Protein AF-A0A8S9WXH1-F1 (afdb_monomer)

Nearest PDB structures (foldseek):
  4cib-assembly1_A-2  TM=7.515E-01  e=8.049E-21  Homo sapiens
  1cpy-assembly1_A  TM=7.870E-01  e=6.273E-20  Saccharomyces cerevisiae
  4mws-assembly1_B  TM=7.490E-01  e=2.372E-20  Homo sapiens
  4ci9-assembly1_A-2  TM=7.401E-01  e=4.297E-20  Homo sapiens
  6wia-assembly1_A-2  TM=7.520E-01  e=9.665E-20  Homo sapiens

Mean predicted aligned error: 13.62 Å

Sequence (543 aa):
MGFRFVLILFLCARSYESQIEYAEDDSTNSTYESYYGDFPDNEENDFFVSNEITKEYVEPNVSPVRTQRFNEIIADLIHPNVQEHLSSEQSAGVEDFLRGRLSKVHNFPTYHEEIMKAKQLLLTPYINGERITEGRRAAIVPDLFDQGIISYSGFVTNYGQNYTNNMFFWYIPAVRGRLRDEEVPVILWLQGGLNVALSSIPGNQLEDGENKAFSAWSRKYHMIFMDPVGLGFSFTDKSHPITNGLVMAEEYCSALRQFFQLFSELSENEFFIAGQTNMGKYVPSIALSIHQHNVKSDRKINLKGVMIGNGRVDPQYMVYGSYLAEHGLIDTSELPKILQEDENYVRAVKDGNWGFVEKYDRVEKIMAHLTKKGISPYDYEASWNSGRLQMGEIRKLQGLLHGGSMEFKSYSYDVLKDLRGDIDWYKPVGNIVEELLNHKYRILYYNGALHPVYHHSMTQRFADDLDWEAKNEYRTAERRTWWVKPNFMGGLVKSGGSLSVALIHGVADRIFKDQPVAAANLLTKFIHNEPLQYLSAKPLPSA

Structure (mmCIF, N/CA/C/O backbone):
data_AF-A0A8S9WXH1-F1
#
_entry.id   AF-A0A8S9WXH1-F1
#
loop_
_atom_site.group_PDB
_atom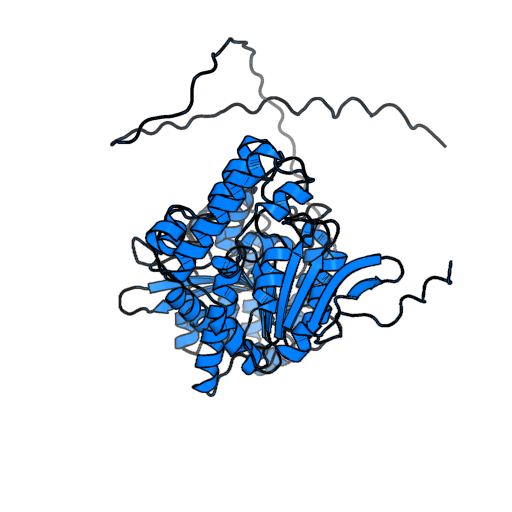_site.id
_atom_site.type_symbol
_atom_site.label_atom_id
_atom_site.label_alt_id
_atom_site.label_comp_id
_atom_site.label_asym_id
_atom_site.label_entity_id
_atom_site.label_seq_id
_atom_site.pdbx_PDB_ins_code
_atom_site.Cartn_x
_atom_site.Cartn_y
_atom_site.Cartn_z
_atom_site.occupancy
_atom_site.B_iso_or_equiv
_atom_site.auth_seq_id
_atom_site.auth_comp_id
_atom_site.auth_asym_id
_atom_site.auth_atom_id
_atom_site.pdbx_PDB_model_num
ATOM 1 N N . MET A 1 1 ? -42.681 -12.604 -31.618 1.00 33.12 1 MET A N 1
ATOM 2 C CA . MET A 1 1 ? -42.424 -12.149 -33.004 1.00 33.12 1 MET A CA 1
ATOM 3 C C . MET A 1 1 ? -43.327 -10.959 -33.253 1.00 33.12 1 MET A C 1
ATOM 5 O O . MET A 1 1 ? -44.511 -11.105 -33.033 1.00 33.12 1 MET A O 1
ATOM 9 N N . GLY A 1 2 ? -42.900 -9.763 -33.617 1.00 30.36 2 GLY A N 1
ATOM 10 C CA . GLY A 1 2 ? -41.587 -9.204 -33.889 1.00 30.36 2 GLY A CA 1
ATOM 11 C C . GLY A 1 2 ? -41.850 -7.793 -34.411 1.00 30.36 2 GLY A C 1
ATOM 12 O O . GLY A 1 2 ? -42.654 -7.658 -35.316 1.00 30.36 2 GLY A O 1
ATOM 13 N N . PHE A 1 3 ? -41.221 -6.780 -33.822 1.00 24.17 3 PHE A N 1
ATOM 14 C CA . PHE A 1 3 ? -41.007 -5.460 -34.424 1.00 24.17 3 PHE A CA 1
ATOM 15 C C . PHE A 1 3 ? -39.780 -4.856 -33.722 1.00 24.17 3 PHE A C 1
ATOM 17 O O . PHE A 1 3 ? -39.866 -4.089 -32.769 1.00 24.17 3 PHE A O 1
ATOM 24 N N . ARG A 1 4 ? -38.608 -5.358 -34.134 1.00 27.47 4 ARG A N 1
ATOM 25 C CA . ARG A 1 4 ? -37.293 -4.727 -33.955 1.00 27.47 4 ARG A CA 1
ATOM 26 C C . ARG A 1 4 ? -37.031 -3.870 -35.197 1.00 27.47 4 ARG A C 1
ATOM 28 O O . ARG A 1 4 ? -37.492 -4.250 -36.267 1.00 27.47 4 ARG A O 1
ATOM 35 N N . PHE A 1 5 ? -36.212 -2.829 -35.024 1.00 28.89 5 PHE A N 1
ATOM 36 C CA . PHE A 1 5 ? -35.775 -1.814 -35.999 1.00 28.89 5 PHE A CA 1
ATOM 37 C C . PHE A 1 5 ? -36.761 -0.660 -36.218 1.00 28.89 5 PHE A C 1
ATOM 39 O O . PHE A 1 5 ? -37.646 -0.788 -37.044 1.00 28.89 5 PHE A O 1
ATOM 46 N N . VAL A 1 6 ? -36.610 0.435 -35.450 1.00 27.03 6 VAL A N 1
ATOM 47 C CA . VAL A 1 6 ? -36.298 1.831 -35.882 1.00 27.03 6 VAL A CA 1
ATOM 48 C C . VAL A 1 6 ? -36.129 2.705 -34.615 1.00 27.03 6 VAL A C 1
ATOM 50 O O . VAL A 1 6 ? -36.882 3.635 -34.363 1.00 27.03 6 VAL A O 1
ATOM 53 N N . LEU A 1 7 ? -35.150 2.398 -33.756 1.00 25.62 7 LEU A N 1
ATOM 54 C CA . LEU A 1 7 ? -34.737 3.321 -32.679 1.00 25.62 7 LEU A CA 1
ATOM 55 C C . LEU A 1 7 ? -33.221 3.239 -32.430 1.00 25.62 7 LEU A C 1
ATOM 57 O O . LEU A 1 7 ? -32.739 3.215 -31.306 1.00 25.62 7 LEU A O 1
ATOM 61 N N . ILE A 1 8 ? -32.472 3.147 -33.528 1.00 27.77 8 ILE A N 1
ATOM 62 C CA . ILE A 1 8 ? -31.028 3.376 -33.595 1.00 27.77 8 ILE A CA 1
ATOM 63 C C . ILE A 1 8 ? -30.889 4.521 -34.590 1.00 27.77 8 ILE A C 1
ATOM 65 O O . ILE A 1 8 ? -30.812 4.252 -35.782 1.00 27.77 8 ILE A O 1
ATOM 69 N N . LEU A 1 9 ? -31.033 5.762 -34.104 1.00 24.64 9 LEU A N 1
ATOM 70 C CA . LEU A 1 9 ? -30.607 7.013 -34.768 1.00 24.64 9 LEU A CA 1
ATOM 71 C C . LEU A 1 9 ? -30.930 8.305 -33.978 1.00 24.64 9 LEU A C 1
ATOM 73 O O . LEU A 1 9 ? -30.586 9.380 -34.445 1.00 24.64 9 LEU A O 1
ATOM 77 N N . PHE A 1 10 ? -31.507 8.239 -32.767 1.00 24.78 10 PHE A N 1
ATOM 78 C CA . PHE A 1 10 ? -31.794 9.440 -31.950 1.00 24.78 10 PHE A CA 1
ATOM 79 C C . PHE A 1 10 ? -30.945 9.598 -30.670 1.00 24.78 10 PHE A C 1
ATOM 81 O O . PHE A 1 10 ? -31.209 10.485 -29.867 1.00 24.78 10 PHE A O 1
ATOM 88 N N . LEU A 1 11 ? -29.891 8.789 -30.488 1.00 24.83 11 LEU A N 1
ATOM 89 C CA . LEU A 1 11 ? -28.961 8.887 -29.344 1.00 24.83 11 LEU A CA 1
ATOM 90 C C . LEU A 1 11 ? -27.492 9.132 -29.747 1.00 24.83 11 LEU A C 1
ATOM 92 O O . LEU A 1 11 ? -26.587 8.857 -28.970 1.00 24.83 11 LEU A O 1
ATOM 96 N N . CYS A 1 12 ? -27.247 9.694 -30.936 1.00 25.56 12 CYS A N 1
ATOM 97 C CA . CYS A 1 12 ? -25.901 10.087 -31.390 1.00 25.56 12 CYS A CA 1
ATOM 98 C C . CYS A 1 12 ? -25.734 11.599 -31.644 1.00 25.56 12 CYS A C 1
ATOM 100 O O . CYS A 1 12 ? -24.825 11.989 -32.364 1.00 25.56 12 CYS A O 1
ATOM 102 N N . ALA A 1 13 ? -26.569 12.464 -31.058 1.00 23.81 13 ALA A N 1
ATOM 103 C CA . ALA A 1 13 ? -26.478 13.916 -31.280 1.00 23.81 13 ALA A CA 1
ATOM 104 C C . ALA A 1 13 ? -26.672 14.765 -30.006 1.00 23.81 13 ALA A C 1
ATOM 106 O O . ALA A 1 13 ? -27.313 15.809 -30.041 1.00 23.81 13 ALA A O 1
ATOM 107 N N . ARG A 1 14 ? -26.125 14.324 -28.864 1.00 25.39 14 ARG A N 1
ATOM 108 C CA . ARG A 1 14 ? -25.970 15.163 -27.652 1.00 25.39 14 ARG A CA 1
ATOM 109 C C . ARG A 1 14 ? -24.584 15.022 -27.018 1.00 25.39 14 ARG A C 1
ATOM 111 O O . ARG A 1 14 ? -24.432 14.891 -25.810 1.00 25.39 14 ARG A O 1
ATOM 118 N N . SER A 1 15 ? -23.568 15.039 -27.868 1.00 28.25 15 SER A N 1
ATOM 119 C CA . SER A 1 15 ? -22.171 15.209 -27.477 1.00 28.25 15 SER A CA 1
ATOM 120 C C . SER A 1 15 ? -21.592 16.416 -28.209 1.00 28.25 15 SER A C 1
ATOM 122 O O . SER A 1 15 ? -20.662 16.252 -28.976 1.00 28.25 15 SER A O 1
ATOM 124 N N . TYR A 1 16 ? -22.195 17.591 -28.057 1.00 24.62 16 TYR A N 1
ATOM 125 C CA . TYR A 1 16 ? -21.614 18.889 -28.409 1.00 24.62 16 TYR A CA 1
ATOM 126 C C . TYR A 1 16 ? -22.397 19.958 -27.629 1.00 24.62 16 TYR A C 1
ATOM 128 O O . TYR A 1 16 ? -23.589 19.773 -27.405 1.00 24.62 16 TYR A O 1
ATOM 136 N N . GLU A 1 17 ? -21.700 21.019 -27.219 1.00 22.88 17 GLU A N 1
ATOM 137 C CA . GLU A 1 17 ? -22.125 22.136 -26.348 1.00 22.88 17 GLU A CA 1
ATOM 138 C C . GLU A 1 17 ? -21.954 21.926 -24.832 1.00 22.88 17 GLU A C 1
ATOM 140 O O . GLU A 1 17 ? -22.884 21.654 -24.079 1.00 22.88 17 GLU A O 1
ATOM 145 N N . SER A 1 18 ? -20.721 22.148 -24.371 1.00 25.30 18 SER A N 1
ATOM 146 C CA . SER A 1 18 ? -20.447 22.714 -23.047 1.00 25.30 18 SER A CA 1
ATOM 147 C C . SER A 1 18 ? -19.699 24.041 -23.243 1.00 25.30 18 SER A C 1
ATOM 149 O O . SER A 1 18 ? -18.503 24.020 -23.533 1.00 25.30 18 SER A O 1
ATOM 151 N N . GLN A 1 19 ? -20.390 25.178 -23.124 1.00 24.28 19 GLN A N 1
ATOM 152 C CA . GLN A 1 19 ? -19.778 26.493 -22.866 1.00 24.28 19 GLN A CA 1
ATOM 153 C C . GLN A 1 19 ? -19.817 26.708 -21.341 1.00 24.28 19 GLN A C 1
ATOM 155 O O . GLN A 1 19 ? -20.835 26.428 -20.718 1.00 24.28 19 GLN A O 1
ATOM 160 N N . ILE A 1 20 ? -18.676 26.826 -20.655 1.00 23.78 20 ILE A N 1
ATOM 161 C CA . ILE A 1 20 ? -17.903 28.054 -20.382 1.00 23.78 20 ILE A CA 1
ATOM 162 C C . ILE A 1 20 ? -18.769 29.125 -19.699 1.00 23.78 20 ILE A C 1
ATOM 164 O O . ILE A 1 20 ? -19.378 29.953 -20.361 1.00 23.78 20 ILE A O 1
ATOM 168 N N . GLU A 1 21 ? -18.743 29.136 -18.365 1.00 24.22 21 GLU A N 1
ATOM 169 C CA . GLU A 1 21 ? -18.958 30.345 -17.565 1.00 24.22 21 GLU A CA 1
ATOM 170 C C . GLU A 1 21 ? -17.659 30.639 -16.806 1.00 24.22 21 GLU A C 1
ATOM 172 O O . GLU A 1 21 ? -17.175 29.826 -16.014 1.00 24.22 21 GLU A O 1
ATOM 177 N N . TYR A 1 22 ? -17.071 31.793 -17.123 1.00 22.17 22 TYR A N 1
ATOM 178 C CA . TYR A 1 22 ? -15.966 32.415 -16.404 1.00 22.17 22 TYR A CA 1
ATOM 179 C C . TYR A 1 22 ? -16.499 33.034 -15.107 1.00 22.17 22 TYR A C 1
ATOM 181 O O . TYR A 1 22 ? -17.486 33.764 -15.130 1.00 22.17 22 TYR A O 1
ATOM 189 N N . ALA A 1 23 ? -15.805 32.801 -13.994 1.00 24.53 23 ALA A N 1
ATOM 190 C CA . ALA A 1 23 ? -15.841 33.698 -12.848 1.00 24.53 23 ALA A CA 1
ATOM 191 C C . ALA A 1 23 ? -14.467 34.370 -12.758 1.00 24.53 23 ALA A C 1
ATOM 193 O O . ALA A 1 23 ? -13.475 33.734 -12.397 1.00 24.53 23 ALA A O 1
ATOM 194 N N . GLU A 1 24 ? -14.427 35.635 -13.170 1.00 23.88 24 GLU A N 1
ATOM 195 C CA . GLU A 1 24 ? -13.372 36.584 -12.835 1.00 23.88 24 GLU A CA 1
ATOM 196 C C . GLU A 1 24 ? -13.360 36.793 -11.314 1.00 23.88 24 GLU A C 1
ATOM 198 O O . GLU A 1 24 ? -14.401 37.083 -10.726 1.00 23.88 24 GLU A O 1
ATOM 203 N N . ASP A 1 25 ? -12.189 36.689 -10.684 1.00 24.33 25 ASP A N 1
ATOM 204 C CA . ASP A 1 25 ? -11.824 37.676 -9.670 1.00 24.33 25 ASP A CA 1
ATOM 205 C C . ASP A 1 25 ? -10.307 37.896 -9.667 1.00 24.33 25 ASP A C 1
ATOM 207 O O . ASP A 1 25 ? -9.495 36.966 -9.605 1.00 24.33 25 ASP A O 1
ATOM 211 N N . ASP A 1 26 ? -9.972 39.170 -9.798 1.00 24.64 26 ASP A N 1
ATOM 212 C CA . ASP A 1 26 ? -8.652 39.764 -9.870 1.00 24.64 26 ASP A CA 1
ATOM 213 C C . ASP A 1 26 ? -8.005 39.800 -8.477 1.00 24.64 26 ASP A C 1
ATOM 215 O O . ASP A 1 26 ? -8.633 40.169 -7.487 1.00 24.64 26 ASP A O 1
ATOM 219 N N . SER A 1 27 ? -6.696 39.539 -8.406 1.00 24.53 27 SER A N 1
ATOM 220 C CA . SER A 1 27 ? -5.700 40.541 -7.977 1.00 24.53 27 SER A CA 1
ATOM 221 C C . SER A 1 27 ? -4.429 39.944 -7.337 1.00 24.53 27 SER A C 1
ATOM 223 O O . SER A 1 27 ? -4.379 39.511 -6.191 1.00 24.53 27 SER A O 1
ATOM 225 N N . THR A 1 28 ? -3.338 40.124 -8.091 1.00 26.11 28 THR A N 1
ATOM 226 C CA . THR A 1 28 ? -1.970 40.507 -7.676 1.00 26.11 28 THR A CA 1
ATOM 227 C C . THR A 1 28 ? -0.855 39.464 -7.462 1.00 26.11 28 THR A C 1
ATOM 229 O O . THR A 1 28 ? -0.819 38.706 -6.501 1.00 26.11 28 THR A O 1
ATOM 232 N N . ASN A 1 29 ? 0.161 39.658 -8.324 1.00 24.41 29 ASN A N 1
ATOM 233 C CA . ASN A 1 29 ? 1.604 39.368 -8.247 1.00 24.41 29 ASN A CA 1
ATOM 234 C C . ASN A 1 29 ? 2.082 37.936 -8.547 1.00 24.41 29 ASN A C 1
ATOM 236 O O . ASN A 1 29 ? 2.065 37.059 -7.695 1.00 24.41 29 ASN A O 1
ATOM 240 N N . SER A 1 30 ? 2.417 37.646 -9.815 1.00 23.27 30 SER A N 1
ATOM 241 C CA . SER A 1 30 ? 3.730 37.878 -10.476 1.00 23.27 30 SER A CA 1
ATOM 242 C C . SER A 1 30 ? 4.820 36.965 -9.883 1.00 23.27 30 SER A C 1
ATOM 244 O O . SER A 1 30 ? 5.165 37.043 -8.715 1.00 23.27 30 SER A O 1
ATOM 246 N N . THR A 1 31 ? 5.379 35.987 -10.591 1.00 23.41 31 THR A N 1
ATOM 247 C CA . THR A 1 31 ? 6.046 36.024 -11.899 1.00 23.41 31 THR A CA 1
ATOM 248 C C . THR A 1 31 ? 6.279 34.574 -12.354 1.00 23.41 31 THR A C 1
ATOM 250 O O . THR A 1 31 ? 6.617 33.752 -11.513 1.00 23.41 31 THR A O 1
ATOM 253 N N . TYR A 1 32 ? 6.057 34.263 -13.637 1.00 24.72 32 TYR A N 1
ATOM 254 C CA . TYR A 1 32 ? 6.811 33.336 -14.513 1.00 24.72 32 TYR A CA 1
ATOM 255 C C . TYR A 1 32 ? 5.954 33.009 -15.755 1.00 24.72 32 TYR A C 1
ATOM 257 O O . TYR A 1 32 ? 5.165 32.067 -15.780 1.00 24.72 32 TYR A O 1
ATOM 265 N N . GLU A 1 33 ? 6.125 33.841 -16.786 1.00 24.27 33 GLU A N 1
ATOM 266 C CA . GLU A 1 33 ? 5.955 33.511 -18.211 1.00 24.27 33 GLU A CA 1
ATOM 267 C C . GLU A 1 33 ? 6.717 32.212 -18.546 1.00 24.27 33 GLU A C 1
ATOM 269 O O . GLU A 1 33 ? 7.717 31.904 -17.902 1.00 24.27 33 GLU A O 1
ATOM 274 N N . SER A 1 34 ? 6.438 31.405 -19.562 1.00 23.62 34 SER A N 1
ATOM 275 C CA . SER A 1 34 ? 5.538 31.373 -20.723 1.00 23.62 34 SER A CA 1
ATOM 276 C C . SER A 1 34 ? 5.719 29.959 -21.312 1.00 23.62 34 SER A C 1
ATOM 278 O O . SER A 1 34 ? 6.780 29.384 -21.103 1.00 23.62 34 SER A O 1
ATOM 280 N N . TYR A 1 35 ? 4.731 29.379 -22.004 1.00 25.41 35 TYR A N 1
ATOM 281 C CA . TYR A 1 35 ? 4.898 28.434 -23.137 1.00 25.41 35 TYR A CA 1
ATOM 282 C C . TYR A 1 35 ? 3.546 27.781 -23.463 1.00 25.41 35 TYR A C 1
ATOM 284 O O . TYR A 1 35 ? 3.352 26.609 -23.180 1.00 25.41 35 TYR A O 1
ATOM 292 N N . TYR A 1 36 ? 2.620 28.519 -24.078 1.00 27.05 36 TYR A N 1
ATOM 293 C CA . TYR A 1 36 ? 1.620 27.950 -24.989 1.00 27.05 36 TYR A CA 1
ATOM 294 C C . TYR A 1 36 ? 1.271 29.022 -26.023 1.00 27.05 36 TYR A C 1
ATOM 296 O O . TYR A 1 36 ? 0.937 30.144 -25.659 1.00 27.05 36 TYR A O 1
ATOM 304 N N . GLY A 1 37 ? 1.477 28.682 -27.295 1.00 24.08 37 GLY A N 1
ATOM 305 C CA . GLY A 1 37 ? 1.174 29.525 -28.446 1.00 24.08 37 GLY A CA 1
ATOM 306 C C . GLY A 1 37 ? -0.273 29.356 -28.902 1.00 24.08 37 GLY A C 1
ATOM 307 O O . GLY A 1 37 ? -0.870 28.295 -28.714 1.00 24.08 37 GLY A O 1
ATOM 308 N N . ASP A 1 38 ? -0.770 30.437 -29.489 1.00 23.62 38 ASP A N 1
ATOM 309 C CA . ASP A 1 38 ? -2.140 30.735 -29.897 1.00 23.62 38 ASP A CA 1
ATOM 310 C C . ASP A 1 38 ? -2.781 29.750 -30.889 1.00 23.62 38 ASP A C 1
ATOM 312 O O . ASP A 1 38 ? -2.126 29.229 -31.795 1.00 23.62 38 ASP A O 1
ATOM 316 N N . PHE A 1 39 ? -4.109 29.627 -30.796 1.00 24.56 39 PHE A N 1
ATOM 317 C CA . PHE A 1 39 ? -4.990 29.344 -31.933 1.00 24.56 39 PHE A CA 1
ATOM 318 C C . PHE A 1 39 ? -6.179 30.333 -31.922 1.00 24.56 39 PHE A C 1
ATOM 320 O O . PHE A 1 39 ? -6.630 30.694 -30.837 1.00 24.56 39 PHE A O 1
ATOM 327 N N . PRO A 1 40 ? -6.662 30.791 -33.096 1.00 25.69 40 PRO A N 1
ATOM 328 C CA . PRO A 1 40 ? -7.582 31.926 -33.223 1.00 25.69 40 PRO A CA 1
ATOM 329 C C . PRO A 1 40 ? -9.071 31.560 -33.084 1.00 25.69 40 PRO A C 1
ATOM 331 O O . PRO A 1 40 ? -9.503 30.492 -33.522 1.00 25.69 40 PRO A O 1
ATOM 334 N N . ASP A 1 41 ? -9.832 32.509 -32.532 1.00 25.47 41 ASP A N 1
ATOM 335 C CA . ASP A 1 41 ? -11.298 32.566 -32.463 1.00 25.47 41 ASP A CA 1
ATOM 336 C C . ASP A 1 41 ? -11.963 32.666 -33.844 1.00 25.47 41 ASP A C 1
ATOM 338 O O . ASP A 1 41 ? -11.374 33.219 -34.772 1.00 25.47 41 ASP A O 1
ATOM 342 N N . ASN A 1 42 ? -13.218 32.202 -33.949 1.00 25.42 42 ASN A N 1
ATOM 343 C CA . ASN A 1 42 ? -14.223 32.763 -34.864 1.00 25.42 42 ASN A CA 1
ATOM 344 C C . ASN A 1 42 ? -15.674 32.416 -34.446 1.00 25.42 42 ASN A C 1
ATOM 346 O O . ASN A 1 42 ? -16.053 31.249 -34.394 1.00 25.42 42 ASN A O 1
ATOM 350 N N . GLU A 1 43 ? -16.434 33.495 -34.218 1.00 25.12 43 GLU A N 1
ATOM 351 C CA . GLU A 1 43 ? -17.803 33.829 -34.674 1.00 25.12 43 GLU A CA 1
ATOM 352 C C . GLU A 1 43 ? -19.056 33.028 -34.226 1.00 25.12 43 GLU A C 1
ATOM 354 O O . GLU A 1 43 ? -19.329 31.916 -34.666 1.00 25.12 43 GLU A O 1
ATOM 359 N N . GLU A 1 44 ? -19.843 33.720 -33.382 1.00 24.69 44 GLU A N 1
ATOM 360 C CA . GLU A 1 44 ? -21.295 34.020 -33.428 1.00 24.69 44 GLU A CA 1
ATOM 361 C C . GLU A 1 44 ? -22.322 32.985 -33.941 1.00 24.69 44 GLU A C 1
ATOM 363 O O . GLU A 1 44 ? -22.284 32.545 -35.087 1.00 24.69 44 GLU A O 1
ATOM 368 N N . ASN A 1 45 ? -23.375 32.756 -33.134 1.00 23.66 45 ASN A N 1
ATOM 369 C CA . ASN A 1 45 ? -24.777 32.909 -33.565 1.00 23.66 45 ASN A CA 1
ATOM 370 C C . ASN A 1 45 ? -25.767 32.934 -32.374 1.00 23.66 45 ASN A C 1
ATOM 372 O O . ASN A 1 45 ? -25.768 32.044 -31.525 1.00 23.66 45 ASN A O 1
ATOM 376 N N . ASP A 1 46 ? -26.628 33.955 -32.372 1.00 22.94 46 ASP A N 1
ATOM 377 C CA . ASP A 1 46 ? -27.819 34.166 -31.532 1.00 22.94 46 ASP A CA 1
ATOM 378 C C . ASP A 1 46 ? -28.881 33.056 -31.672 1.00 22.94 46 ASP A C 1
ATOM 380 O O . ASP A 1 46 ? -29.036 32.528 -32.767 1.00 22.94 46 ASP A O 1
ATOM 384 N N . PHE A 1 47 ? -29.704 32.795 -30.634 1.00 21.39 47 PHE A N 1
ATOM 385 C CA . PHE A 1 47 ? -31.183 32.702 -30.745 1.00 21.39 47 PHE A CA 1
ATOM 386 C C . PHE A 1 47 ? -31.920 32.621 -29.379 1.00 21.39 47 PHE A C 1
ATOM 388 O O . PHE A 1 47 ? -31.437 32.084 -28.387 1.00 21.39 47 PHE A O 1
ATOM 395 N N . PHE A 1 48 ? -33.135 33.184 -29.377 1.00 21.45 48 PHE A N 1
ATOM 396 C CA . PHE A 1 48 ? -34.046 33.543 -28.276 1.00 21.45 48 PHE A CA 1
ATOM 397 C C . PHE A 1 48 ? -34.739 32.403 -27.475 1.00 21.45 48 PHE A C 1
ATOM 399 O O . PHE A 1 48 ? -35.280 31.460 -28.040 1.00 21.45 48 PHE A O 1
ATOM 406 N N . VAL A 1 49 ? -34.832 32.628 -26.152 1.00 22.44 49 VAL A N 1
ATOM 407 C CA . VAL A 1 49 ? -35.946 32.482 -25.165 1.00 22.44 49 VAL A CA 1
ATOM 408 C C . VAL A 1 49 ? -37.200 31.636 -25.505 1.00 22.44 49 VAL A C 1
ATOM 410 O O . VAL A 1 49 ? -37.948 31.972 -26.417 1.00 22.44 49 VAL A O 1
ATOM 413 N N . SER A 1 50 ? -37.583 30.710 -24.604 1.00 21.20 50 SER A N 1
ATOM 414 C CA . SER A 1 50 ? -38.916 30.720 -23.944 1.00 21.20 50 SER A CA 1
ATOM 415 C C . SER A 1 50 ? -38.984 29.834 -22.688 1.00 21.20 50 SER A C 1
ATOM 417 O O . SER A 1 50 ? -38.515 28.699 -22.670 1.00 21.20 50 SER A O 1
ATOM 419 N N . ASN A 1 51 ? -39.563 30.407 -21.628 1.00 23.95 51 ASN A N 1
ATOM 420 C CA . ASN A 1 51 ? -39.928 29.767 -20.366 1.00 23.95 51 ASN A CA 1
ATOM 421 C C . ASN A 1 51 ? -41.293 29.069 -20.471 1.00 23.95 51 ASN A C 1
ATOM 423 O O . ASN A 1 51 ? -42.165 29.546 -21.191 1.00 23.95 51 ASN A O 1
ATOM 427 N N . GLU A 1 52 ? -41.451 28.053 -19.615 1.00 24.08 52 GLU A N 1
ATOM 428 C CA . GLU A 1 52 ? -42.669 27.457 -19.032 1.00 24.08 52 GLU A CA 1
ATOM 429 C C . GLU A 1 52 ? -42.858 25.972 -19.365 1.00 24.08 52 GLU A C 1
ATOM 431 O O . GLU A 1 52 ? -43.038 25.594 -20.515 1.00 24.08 52 GLU A O 1
ATOM 436 N N . ILE A 1 53 ? -42.837 25.137 -18.316 1.00 23.50 53 ILE A N 1
ATOM 437 C CA . ILE A 1 53 ? -43.884 24.163 -17.951 1.00 23.50 53 ILE A CA 1
ATOM 438 C C . ILE A 1 53 ? -43.518 23.592 -16.567 1.00 23.50 53 ILE A C 1
ATOM 440 O O . ILE A 1 53 ? -42.527 22.890 -16.381 1.00 23.50 53 ILE A O 1
ATOM 444 N N . THR A 1 54 ? -44.349 23.914 -15.580 1.00 28.14 54 THR A N 1
ATOM 445 C CA . THR A 1 54 ? -44.465 23.250 -14.278 1.00 28.14 54 THR A CA 1
ATOM 446 C C . THR A 1 54 ? -45.209 21.918 -14.436 1.00 28.14 54 THR A C 1
ATOM 448 O O . THR A 1 54 ? -46.203 21.881 -15.160 1.00 28.14 54 THR A O 1
ATOM 451 N N . LYS A 1 55 ? -44.793 20.846 -13.728 1.00 24.52 55 LYS A N 1
ATOM 452 C CA . LYS A 1 55 ? -45.704 19.788 -13.227 1.00 24.52 55 LYS A CA 1
ATOM 453 C C . LYS A 1 55 ? -45.067 18.772 -12.258 1.00 24.52 55 LYS A C 1
ATOM 455 O O . LYS A 1 55 ? -44.146 18.050 -12.613 1.00 24.52 55 LYS A O 1
ATOM 460 N N . GLU A 1 56 ? -45.660 18.753 -11.060 1.00 23.20 56 GLU A N 1
ATOM 461 C CA . GLU A 1 56 ? -46.023 17.613 -10.192 1.00 23.20 56 GLU A CA 1
ATOM 462 C C . GLU A 1 56 ? -44.949 16.594 -9.751 1.00 23.20 56 GLU A C 1
ATOM 464 O O . GLU A 1 56 ? -44.601 15.650 -10.456 1.00 23.20 56 GLU A O 1
ATOM 469 N N . TYR A 1 57 ? -44.533 16.735 -8.485 1.00 23.42 57 TYR A N 1
ATOM 470 C CA . TYR A 1 57 ? -43.869 15.709 -7.675 1.00 23.42 57 TYR A CA 1
ATOM 471 C C . TYR A 1 57 ? -44.894 14.656 -7.208 1.00 23.42 57 TYR A C 1
ATOM 473 O O . TYR A 1 57 ? -45.904 15.005 -6.599 1.00 23.42 57 TYR A O 1
ATOM 481 N N . VAL A 1 58 ? -44.612 13.372 -7.444 1.00 24.48 58 VAL A N 1
ATOM 482 C CA . VAL A 1 58 ? -45.330 12.226 -6.859 1.00 24.48 58 VAL A CA 1
ATOM 483 C C . VAL A 1 58 ? -44.405 11.567 -5.834 1.00 24.48 58 VAL A C 1
ATOM 485 O O . VAL A 1 58 ? -43.291 11.172 -6.179 1.00 24.48 58 VAL A O 1
ATOM 488 N N . GLU A 1 59 ? -44.843 11.457 -4.577 1.00 24.80 59 GLU A N 1
ATOM 489 C CA . GLU A 1 59 ? -44.097 10.763 -3.516 1.00 24.80 59 GLU A CA 1
ATOM 490 C C . GLU A 1 59 ? -43.951 9.257 -3.825 1.00 24.80 59 GLU A C 1
ATOM 492 O O . GLU A 1 59 ? -44.938 8.598 -4.173 1.00 24.80 59 GLU A O 1
ATOM 497 N N . PRO A 1 60 ? -42.751 8.660 -3.687 1.00 32.56 60 PRO A N 1
ATOM 498 C CA . PRO A 1 60 ? -42.579 7.229 -3.885 1.00 32.56 60 PRO A CA 1
ATOM 499 C C . PRO A 1 60 ? -43.019 6.444 -2.638 1.00 32.56 60 PRO A C 1
ATOM 501 O O . PRO A 1 60 ? -42.415 6.536 -1.572 1.00 32.56 60 PRO A O 1
ATOM 504 N N . ASN A 1 61 ? -44.045 5.604 -2.801 1.00 29.33 61 ASN A N 1
ATOM 505 C CA . ASN A 1 61 ? -44.469 4.615 -1.806 1.00 29.33 61 ASN A CA 1
ATOM 506 C C . ASN A 1 61 ? -43.305 3.682 -1.410 1.00 29.33 61 ASN A C 1
ATOM 508 O O . ASN A 1 61 ? -42.763 2.944 -2.238 1.00 29.33 61 ASN A O 1
ATOM 512 N N . VAL A 1 62 ? -42.950 3.679 -0.124 1.00 34.53 62 VAL A N 1
ATOM 513 C CA . VAL A 1 62 ? -41.936 2.790 0.462 1.00 34.53 62 VAL A CA 1
ATOM 514 C C . VAL A 1 62 ? -42.501 1.366 0.581 1.00 34.53 62 VAL A C 1
ATOM 516 O O . VAL A 1 62 ? -43.561 1.148 1.161 1.00 34.53 62 VAL A O 1
ATOM 519 N N . SER A 1 63 ? -41.799 0.379 0.014 1.00 32.19 63 SER A N 1
ATOM 520 C CA . SER A 1 63 ? -42.210 -1.036 0.016 1.00 32.19 63 SER A CA 1
ATOM 521 C C . SER A 1 63 ? -42.170 -1.669 1.425 1.00 32.19 63 SER A C 1
ATOM 523 O O . SER A 1 63 ? -41.174 -1.480 2.125 1.00 32.19 63 SER A O 1
ATOM 525 N N . PRO A 1 64 ? -43.152 -2.513 1.812 1.00 31.31 64 PRO A N 1
ATOM 526 C CA . PRO A 1 64 ? -43.185 -3.220 3.104 1.00 31.31 64 PRO A CA 1
ATOM 527 C C . PRO A 1 64 ? -41.943 -4.076 3.410 1.00 31.31 64 PRO A C 1
ATOM 529 O O . PRO A 1 64 ? -41.570 -4.245 4.569 1.00 31.31 64 PRO A O 1
ATOM 532 N N . VAL A 1 65 ? -41.253 -4.572 2.375 1.00 32.97 65 VAL A N 1
ATOM 533 C CA . VAL A 1 65 ? -40.003 -5.345 2.516 1.00 32.97 65 VAL A CA 1
ATOM 534 C C . VAL A 1 65 ? -38.861 -4.471 3.058 1.00 32.97 65 VAL A C 1
ATOM 536 O O . VAL A 1 65 ? -37.987 -4.958 3.774 1.00 32.97 65 VAL A O 1
ATOM 539 N N . ARG A 1 66 ? -38.883 -3.161 2.769 1.00 36.81 66 ARG A N 1
ATOM 540 C CA . ARG A 1 66 ? -37.894 -2.192 3.272 1.00 36.81 66 ARG A CA 1
ATOM 541 C C . ARG A 1 66 ? -38.085 -1.921 4.763 1.00 36.81 66 ARG A C 1
ATOM 543 O O . ARG A 1 66 ? -37.101 -1.825 5.484 1.00 36.81 66 ARG A O 1
ATOM 550 N N . THR A 1 67 ? -39.330 -1.883 5.240 1.00 34.62 67 THR A N 1
ATOM 551 C CA . THR A 1 67 ? -39.658 -1.702 6.664 1.00 34.62 67 THR A CA 1
ATOM 552 C C . THR A 1 67 ? -39.255 -2.913 7.511 1.00 34.62 67 THR A C 1
ATOM 554 O O . THR A 1 67 ? -38.818 -2.753 8.646 1.00 34.62 67 THR A O 1
ATOM 557 N N . GLN A 1 68 ? -39.346 -4.126 6.959 1.00 35.84 68 GLN A N 1
ATOM 558 C CA . GLN A 1 68 ? -38.947 -5.346 7.665 1.00 35.84 68 GLN A CA 1
ATOM 559 C C . GLN A 1 68 ? -37.425 -5.436 7.852 1.00 35.84 68 GLN A C 1
ATOM 561 O O . GLN A 1 68 ? -36.960 -5.621 8.973 1.00 35.84 68 GLN A O 1
ATOM 566 N N . ARG A 1 69 ? -36.647 -5.198 6.788 1.00 41.16 69 ARG A N 1
ATOM 567 C CA . ARG A 1 69 ? -35.175 -5.195 6.854 1.00 41.16 69 ARG A CA 1
ATOM 568 C C . ARG A 1 69 ? -34.625 -4.040 7.705 1.00 41.16 69 ARG A C 1
ATOM 570 O O . ARG A 1 69 ? -33.608 -4.183 8.370 1.00 41.16 69 ARG A O 1
ATOM 577 N N . PHE A 1 70 ? -35.340 -2.914 7.734 1.00 39.25 70 PHE A N 1
ATOM 578 C CA . PHE A 1 70 ? -35.088 -1.785 8.632 1.00 39.25 70 PHE A CA 1
ATOM 579 C C . PHE A 1 70 ? -35.234 -2.176 10.117 1.00 39.25 70 PHE A C 1
ATOM 581 O O . PHE A 1 70 ? -34.374 -1.840 10.929 1.00 39.25 70 PHE A O 1
ATOM 588 N N . ASN A 1 71 ? -36.277 -2.934 10.474 1.00 38.81 71 ASN A N 1
ATOM 589 C CA . ASN A 1 71 ? -36.468 -3.416 11.845 1.00 38.81 71 ASN A CA 1
ATOM 590 C C . ASN A 1 71 ? -35.434 -4.491 12.236 1.00 38.81 71 ASN A C 1
ATOM 592 O O . ASN A 1 71 ? -35.046 -4.557 13.398 1.00 38.81 71 ASN A O 1
ATOM 596 N N . GLU A 1 72 ? -34.949 -5.289 11.281 1.00 41.72 72 GLU A N 1
ATOM 597 C CA . GLU A 1 72 ? -33.863 -6.261 11.496 1.00 41.72 72 GLU A CA 1
ATOM 598 C C . GLU A 1 72 ? -32.514 -5.572 11.787 1.00 41.72 72 GLU A C 1
ATOM 600 O O . GLU A 1 72 ? -31.802 -6.002 12.685 1.00 41.72 72 GLU A O 1
ATOM 605 N N . ILE A 1 73 ? -32.194 -4.453 11.120 1.00 42.09 73 ILE A N 1
ATOM 606 C CA . ILE A 1 73 ? -30.969 -3.661 11.376 1.00 42.09 73 ILE A CA 1
ATOM 607 C C . ILE A 1 73 ? -31.008 -2.979 12.753 1.00 42.09 73 ILE A C 1
ATOM 609 O O . ILE A 1 73 ? -30.006 -2.957 13.468 1.00 42.09 73 ILE A O 1
ATOM 613 N N . ILE A 1 74 ? -32.168 -2.441 13.148 1.00 38.97 74 ILE A N 1
ATOM 614 C CA . ILE A 1 74 ? -32.373 -1.907 14.502 1.00 38.97 74 ILE A CA 1
ATOM 615 C C . ILE A 1 74 ? -32.255 -3.035 15.540 1.00 38.97 74 ILE A C 1
ATOM 617 O O . ILE A 1 74 ? -31.606 -2.848 16.565 1.00 38.97 74 ILE A O 1
ATOM 621 N N . ALA A 1 75 ? -32.790 -4.227 15.256 1.00 38.28 75 ALA A N 1
ATOM 622 C CA . ALA A 1 75 ? -32.650 -5.395 16.124 1.00 38.28 75 ALA A CA 1
ATOM 623 C C . ALA A 1 75 ? -31.195 -5.907 16.229 1.00 38.28 75 ALA A C 1
ATOM 625 O O . ALA A 1 75 ? -30.784 -6.301 17.318 1.00 38.28 75 ALA A O 1
ATOM 626 N N . ASP A 1 76 ? -30.397 -5.837 15.157 1.00 39.69 76 ASP A N 1
ATOM 627 C CA . ASP A 1 76 ? -28.966 -6.193 15.149 1.00 39.69 76 ASP A CA 1
ATOM 628 C C . ASP A 1 76 ? -28.085 -5.167 15.892 1.00 39.69 76 ASP A C 1
ATOM 630 O O . ASP A 1 76 ? -27.079 -5.531 16.499 1.00 39.69 76 ASP A O 1
ATOM 634 N N . LEU A 1 77 ? -28.472 -3.888 15.921 1.00 37.66 77 LEU A N 1
ATOM 635 C CA . LEU A 1 77 ? -27.857 -2.874 16.795 1.00 37.66 77 LEU A CA 1
ATOM 636 C C . LEU A 1 77 ? -28.245 -3.057 18.276 1.00 37.66 77 LEU A C 1
ATOM 638 O O . LEU A 1 77 ? -27.526 -2.602 19.165 1.00 37.66 77 LEU A O 1
ATOM 642 N N . ILE A 1 78 ? -29.368 -3.735 18.529 1.00 38.69 78 ILE A N 1
ATOM 643 C CA . ILE A 1 78 ? -29.906 -4.098 19.851 1.00 38.69 78 ILE A CA 1
ATOM 644 C C . ILE A 1 78 ? -29.534 -5.558 20.218 1.00 38.69 78 ILE A C 1
ATOM 646 O O . ILE A 1 78 ? -29.991 -6.091 21.228 1.00 38.69 78 ILE A O 1
ATOM 650 N N . HIS A 1 79 ? -28.669 -6.213 19.430 1.00 34.19 79 HIS A N 1
ATOM 651 C CA . HIS A 1 79 ? -28.233 -7.601 19.623 1.00 34.19 79 HIS A CA 1
ATOM 652 C C . HIS A 1 79 ? -27.800 -7.874 21.084 1.00 34.19 79 HIS A C 1
ATOM 654 O O . HIS A 1 79 ? -27.220 -6.984 21.710 1.00 34.19 79 HIS A O 1
ATOM 660 N N . PRO A 1 80 ? -28.018 -9.085 21.648 1.00 35.16 80 PRO A N 1
ATOM 661 C CA . PRO A 1 80 ? -27.872 -9.374 23.086 1.00 35.16 80 PRO A CA 1
ATOM 662 C C . PRO A 1 80 ? -26.570 -8.913 23.768 1.00 35.16 80 PRO A C 1
ATOM 664 O O . PRO A 1 80 ? -26.586 -8.586 24.950 1.00 35.16 80 PRO A O 1
ATOM 667 N N . ASN A 1 81 ? -25.465 -8.793 23.025 1.00 36.16 81 ASN A N 1
ATOM 668 C CA . ASN A 1 81 ? -24.180 -8.292 23.535 1.00 36.16 81 ASN A CA 1
ATOM 669 C C . ASN A 1 81 ? -24.179 -6.774 23.845 1.00 36.16 81 ASN A C 1
ATOM 671 O O . ASN A 1 81 ? -23.259 -6.284 24.491 1.00 36.16 81 ASN A O 1
ATOM 675 N N . VAL A 1 82 ? -25.194 -6.026 23.396 1.00 35.97 82 VAL A N 1
ATOM 676 C CA . VAL A 1 82 ? -25.421 -4.595 23.683 1.00 35.97 82 VAL A CA 1
ATOM 677 C C . VAL A 1 82 ? -26.493 -4.405 24.772 1.00 35.97 82 VAL A C 1
ATOM 679 O O . VAL A 1 82 ? -26.458 -3.423 25.516 1.00 35.97 82 VAL A O 1
ATOM 682 N N . GLN A 1 83 ? -27.421 -5.360 24.920 1.00 32.94 83 GLN A N 1
ATOM 683 C CA . GLN A 1 83 ? -28.519 -5.291 25.895 1.00 32.94 83 GLN A CA 1
ATOM 684 C C . GLN A 1 83 ? -28.087 -5.446 27.354 1.00 32.94 83 GLN A C 1
ATOM 686 O O . GLN A 1 83 ? -28.775 -4.924 28.226 1.00 32.94 83 GLN A O 1
ATOM 691 N N . GLU A 1 84 ? -26.957 -6.094 27.650 1.00 34.44 84 GLU A N 1
ATOM 692 C CA . GLU A 1 84 ? -26.521 -6.254 29.047 1.00 34.44 84 GLU A CA 1
ATOM 693 C C . GLU A 1 84 ? -26.198 -4.917 29.748 1.00 34.44 84 GLU A C 1
ATOM 695 O O . GLU A 1 84 ? -26.055 -4.895 30.968 1.00 34.44 84 GLU A O 1
ATOM 700 N N . HIS A 1 85 ? -26.096 -3.799 29.012 1.00 40.22 85 HIS A N 1
ATOM 701 C CA . HIS A 1 85 ? -25.608 -2.519 29.544 1.00 40.22 85 HIS A CA 1
ATOM 702 C C . HIS A 1 85 ? -26.480 -1.290 29.210 1.00 40.22 85 HIS A C 1
ATOM 704 O O . HIS A 1 85 ? -26.072 -0.171 29.523 1.00 40.22 85 HIS A O 1
ATOM 710 N N . LEU A 1 86 ? -27.666 -1.451 28.604 1.00 34.88 86 LEU A N 1
ATOM 711 C CA . LEU A 1 86 ? -28.555 -0.326 28.267 1.00 34.88 86 LEU A CA 1
ATOM 712 C C . LEU A 1 86 ? -29.937 -0.459 28.918 1.00 34.88 86 LEU A C 1
ATOM 714 O O . LEU A 1 86 ? -30.561 -1.516 28.872 1.00 34.88 86 LEU A O 1
ATOM 718 N N . SER A 1 87 ? -30.451 0.637 29.485 1.00 40.25 87 SER A N 1
ATOM 719 C CA . SER A 1 87 ? -31.843 0.706 29.945 1.00 40.25 87 SER A CA 1
ATOM 720 C C . SER A 1 87 ? -32.819 0.777 28.759 1.00 40.25 87 SER A C 1
ATOM 722 O O . SER A 1 87 ? -32.458 1.172 27.645 1.00 40.25 87 SER A O 1
ATOM 724 N N . SER A 1 88 ? -34.087 0.421 28.985 1.00 37.50 88 SER A N 1
ATOM 725 C CA . SER A 1 88 ? -35.149 0.473 27.965 1.00 37.50 88 SER A CA 1
ATOM 726 C C . SER A 1 88 ? -35.330 1.871 27.351 1.00 37.50 88 SER A C 1
ATOM 728 O O . SER A 1 88 ? -35.580 1.986 26.153 1.00 37.50 88 SER A O 1
ATOM 730 N N . GLU A 1 89 ? -35.120 2.936 28.130 1.00 31.31 89 GLU A N 1
ATOM 731 C CA . GLU A 1 89 ? -35.140 4.327 27.649 1.00 31.31 89 GLU A CA 1
ATOM 732 C C . GLU A 1 89 ? -33.963 4.659 26.715 1.00 31.31 89 GLU A C 1
ATOM 734 O O . GLU A 1 89 ? -34.127 5.408 25.752 1.00 31.31 89 GLU A O 1
ATOM 739 N N . GLN A 1 90 ? -32.780 4.080 26.945 1.00 31.86 90 GLN A N 1
ATOM 740 C CA . GLN A 1 90 ? -31.598 4.329 26.110 1.00 31.86 90 GLN A CA 1
ATOM 741 C C . GLN A 1 90 ? -31.710 3.667 24.730 1.00 31.86 90 GLN A C 1
ATOM 743 O O . GLN A 1 90 ? -31.203 4.215 23.752 1.00 31.86 90 GLN A O 1
ATOM 748 N N . SER A 1 91 ? -32.402 2.528 24.637 1.00 34.28 91 SER A N 1
ATOM 749 C CA . SER A 1 91 ? -32.669 1.849 23.359 1.00 34.28 91 SER A CA 1
ATOM 750 C C . SER A 1 91 ? -33.652 2.641 22.486 1.00 34.28 91 SER A C 1
ATOM 752 O O . SER A 1 91 ? -33.408 2.814 21.293 1.00 34.28 91 SER A O 1
ATOM 754 N N . ALA A 1 92 ? -34.701 3.211 23.090 1.00 34.75 92 ALA A N 1
ATOM 755 C CA . ALA A 1 92 ? -35.668 4.062 22.390 1.00 34.75 92 ALA A CA 1
ATOM 756 C C . ALA A 1 92 ? -35.024 5.350 21.840 1.00 34.75 92 ALA A C 1
ATOM 758 O O . ALA A 1 92 ? -35.266 5.730 20.697 1.00 34.75 92 ALA A O 1
ATOM 759 N N . GLY A 1 93 ? -34.126 5.981 22.607 1.00 34.94 93 GLY A N 1
ATOM 760 C CA . GLY A 1 93 ? -33.402 7.175 22.153 1.00 34.94 93 GLY A CA 1
ATOM 761 C C . GLY A 1 93 ? -32.444 6.922 20.980 1.00 34.94 93 GLY A C 1
ATOM 762 O O . GLY A 1 93 ? -32.234 7.811 20.156 1.00 34.94 93 GLY A O 1
ATOM 763 N N . VAL A 1 94 ? -31.873 5.716 20.871 1.00 37.50 94 VAL A N 1
ATOM 764 C CA . VAL A 1 94 ? -31.028 5.315 19.731 1.00 37.50 94 VAL A CA 1
ATOM 765 C C . VAL A 1 94 ? -31.870 5.108 18.475 1.00 37.50 94 VAL A C 1
ATOM 767 O O . VAL A 1 94 ? -31.480 5.556 17.396 1.00 37.50 94 VAL A O 1
ATOM 770 N N . GLU A 1 95 ? -33.034 4.476 18.614 1.00 39.22 95 GLU A N 1
ATOM 771 C CA . GLU A 1 95 ? -33.961 4.275 17.505 1.00 39.22 95 GLU A CA 1
ATOM 772 C C . GLU A 1 95 ? -34.486 5.616 16.963 1.00 39.22 95 GLU A C 1
ATOM 774 O O . GLU A 1 95 ? -34.424 5.855 15.754 1.00 39.22 95 GLU A O 1
ATOM 779 N N . ASP A 1 96 ? -34.884 6.538 17.844 1.00 42.78 96 ASP A N 1
ATOM 780 C CA . ASP A 1 96 ? -35.314 7.890 17.463 1.00 42.78 96 ASP A CA 1
ATOM 781 C C . ASP A 1 96 ? -34.173 8.727 16.861 1.00 42.78 96 ASP A C 1
ATOM 783 O O . ASP A 1 96 ? -34.381 9.452 15.885 1.00 42.78 96 ASP A O 1
ATOM 787 N N . PHE A 1 97 ? -32.942 8.599 17.372 1.00 42.34 97 PHE A N 1
ATOM 788 C CA . PHE A 1 97 ? -31.766 9.278 16.818 1.00 42.34 97 PHE A CA 1
ATOM 789 C C . PHE A 1 97 ? -31.445 8.814 15.387 1.00 42.34 97 PHE A C 1
ATOM 791 O O . PHE A 1 97 ? -31.200 9.638 14.500 1.00 42.34 97 PHE A O 1
ATOM 798 N N . LEU A 1 98 ? -31.479 7.501 15.138 1.00 40.88 98 LEU A N 1
ATOM 799 C CA . LEU A 1 98 ? -31.212 6.921 13.819 1.00 40.88 98 LEU A CA 1
ATOM 800 C C . LEU A 1 98 ? -32.348 7.219 12.830 1.00 40.88 98 LEU A C 1
ATOM 802 O O . LEU A 1 98 ? -32.076 7.644 11.704 1.00 40.88 98 LEU A O 1
ATOM 806 N N . ARG A 1 99 ? -33.615 7.106 13.256 1.00 43.25 99 ARG A N 1
ATOM 807 C CA . ARG A 1 99 ? -34.791 7.519 12.462 1.00 43.25 99 ARG A CA 1
ATOM 808 C C . ARG A 1 99 ? -34.757 9.017 12.135 1.00 43.25 99 ARG A C 1
ATOM 810 O O . ARG A 1 99 ? -35.070 9.418 11.011 1.00 43.25 99 ARG A O 1
ATOM 817 N N . GLY A 1 100 ? -34.320 9.843 13.084 1.00 45.69 100 GLY A N 1
ATOM 818 C CA . GLY A 1 100 ? -34.171 11.287 12.927 1.00 45.69 100 GLY A CA 1
ATOM 819 C C . GLY A 1 100 ? -33.079 11.694 11.935 1.00 45.69 100 GLY A C 1
ATOM 820 O O . GLY A 1 100 ? -33.251 12.690 11.242 1.00 45.69 100 GLY A O 1
ATOM 821 N N . ARG A 1 101 ? -31.977 10.941 11.814 1.00 44.59 101 ARG A N 1
ATOM 822 C CA . ARG A 1 101 ? -30.958 11.174 10.770 1.00 44.59 101 ARG A CA 1
ATOM 823 C C . ARG A 1 101 ? -31.392 10.637 9.403 1.00 44.59 101 ARG A C 1
ATOM 825 O O . ARG A 1 101 ? -31.191 11.327 8.411 1.00 44.59 101 ARG A O 1
ATOM 832 N N . LEU A 1 102 ? -32.015 9.460 9.340 1.00 40.06 102 LEU A N 1
ATOM 833 C CA . LEU A 1 102 ? -32.406 8.816 8.076 1.00 40.06 102 LEU A CA 1
ATOM 834 C C . LEU A 1 102 ? -33.566 9.531 7.367 1.00 40.06 102 LEU A C 1
ATOM 836 O O . LEU A 1 102 ? -33.504 9.736 6.158 1.00 40.06 102 LEU A O 1
ATOM 840 N N . SER A 1 103 ? -34.568 10.016 8.111 1.00 41.72 103 SER A N 1
ATOM 841 C CA . SER A 1 103 ? -35.647 10.854 7.550 1.00 41.72 103 SER A CA 1
ATOM 842 C C . SER A 1 103 ? -35.137 12.145 6.892 1.00 41.72 103 SER A C 1
ATOM 844 O O . SER A 1 103 ? -35.799 12.701 6.018 1.00 41.72 103 SER A O 1
ATOM 846 N N . LYS A 1 104 ? -33.935 12.602 7.263 1.00 40.69 104 LYS A N 1
ATOM 847 C CA . LYS A 1 104 ? -33.295 13.810 6.730 1.00 40.69 104 LYS A CA 1
ATOM 848 C C . LYS A 1 104 ? -32.435 13.556 5.487 1.00 40.69 104 LYS A C 1
ATOM 850 O O . LYS A 1 104 ? -32.187 14.494 4.737 1.00 40.69 104 LYS A O 1
ATOM 855 N N . VAL A 1 105 ? -32.039 12.308 5.216 1.00 40.28 105 VAL A N 1
ATOM 856 C CA . VAL A 1 105 ? -31.275 11.932 4.007 1.00 40.28 105 VAL A CA 1
ATOM 857 C C . VAL A 1 105 ? -32.143 12.034 2.744 1.00 40.28 105 VAL A C 1
ATOM 859 O O . VAL A 1 105 ? -31.641 12.358 1.673 1.00 40.28 105 VAL A O 1
ATOM 862 N N . HIS A 1 106 ? -33.462 11.848 2.854 1.00 41.81 106 HIS A N 1
ATOM 863 C CA . HIS A 1 106 ? -34.384 11.947 1.714 1.00 41.81 106 HIS A CA 1
ATOM 864 C C . HIS A 1 106 ? -34.672 13.398 1.253 1.00 41.81 106 HIS A C 1
ATOM 866 O O . HIS A 1 106 ? -35.243 13.583 0.182 1.00 41.81 106 HIS A O 1
ATOM 872 N N . ASN A 1 107 ? -34.213 14.422 1.993 1.00 38.34 107 ASN A N 1
ATOM 873 C CA . ASN A 1 107 ? -34.320 15.855 1.657 1.00 38.34 107 ASN A CA 1
ATOM 874 C C . ASN A 1 107 ? -32.930 16.506 1.477 1.00 38.34 107 ASN A C 1
ATOM 876 O O . ASN A 1 107 ? -32.592 17.521 2.088 1.00 38.34 107 ASN A O 1
ATOM 880 N N . PHE A 1 108 ? -32.106 15.903 0.617 1.00 37.16 108 PHE A N 1
ATOM 881 C CA . PHE A 1 108 ? -30.704 16.275 0.374 1.00 37.16 108 PHE A CA 1
ATOM 882 C C . PHE A 1 108 ? -30.425 17.774 0.076 1.00 37.16 108 PHE A C 1
ATOM 884 O O . PHE A 1 108 ? -29.411 18.281 0.559 1.00 37.16 108 PHE A O 1
ATOM 891 N N . PRO A 1 109 ? -31.271 18.526 -0.666 1.00 37.62 109 PRO A N 1
ATOM 892 C CA . PRO A 1 109 ? -30.982 19.930 -0.985 1.00 37.62 109 PRO A CA 1
ATOM 893 C C . PRO A 1 109 ? -31.028 20.864 0.232 1.00 37.62 109 PRO A C 1
ATOM 895 O O . PRO A 1 109 ? -30.256 21.813 0.307 1.00 37.62 109 PRO A O 1
ATOM 898 N N . THR A 1 110 ? -31.905 20.598 1.204 1.00 40.16 110 THR A N 1
ATOM 899 C CA . THR A 1 110 ? -32.128 21.479 2.366 1.00 40.16 110 THR A CA 1
ATOM 900 C C . THR A 1 110 ? -31.082 21.281 3.467 1.00 40.16 110 THR A C 1
ATOM 902 O O . THR A 1 110 ? -30.909 22.148 4.315 1.00 40.16 110 THR A O 1
ATOM 905 N N . TYR A 1 111 ? -30.362 20.154 3.451 1.00 42.44 111 TYR A N 1
ATOM 906 C CA . TYR A 1 111 ? -29.411 19.775 4.501 1.00 42.44 111 TYR A CA 1
ATOM 907 C C . TYR A 1 111 ? -27.954 20.151 4.189 1.00 42.44 111 TYR A C 1
ATOM 909 O O . TYR A 1 111 ? -27.106 20.112 5.080 1.00 42.44 111 TYR A O 1
ATOM 917 N N . HIS A 1 112 ? -27.651 20.548 2.948 1.00 48.38 112 HIS A N 1
ATOM 918 C CA . HIS A 1 112 ? -26.295 20.911 2.534 1.00 48.38 112 HIS A CA 1
ATOM 919 C C . HIS A 1 112 ? -25.718 22.062 3.378 1.00 48.38 112 HIS A C 1
ATOM 921 O O . HIS A 1 112 ? -24.582 21.974 3.834 1.00 48.38 112 HIS A O 1
ATOM 927 N N . GLU A 1 113 ? -26.504 23.100 3.685 1.00 49.56 113 GLU A N 1
ATOM 928 C CA . GLU A 1 113 ? -26.020 24.236 4.482 1.00 49.56 113 GLU A CA 1
ATOM 929 C C . GLU A 1 113 ? -25.732 23.894 5.953 1.00 49.56 113 GLU A C 1
ATOM 931 O O . GLU A 1 113 ? -24.757 24.390 6.516 1.00 49.56 113 GLU A O 1
ATOM 936 N N . GLU A 1 114 ? -26.552 23.061 6.601 1.00 51.00 114 GLU A N 1
ATOM 937 C CA . GLU A 1 114 ? -26.318 22.651 7.995 1.00 51.00 114 GLU A CA 1
ATOM 938 C C . GLU A 1 114 ? -25.130 21.687 8.113 1.00 51.00 114 GLU A C 1
ATOM 940 O O . GLU A 1 114 ? -24.335 21.789 9.046 1.00 51.00 114 GLU A O 1
ATOM 945 N N . ILE A 1 115 ? -24.969 20.798 7.129 1.00 50.91 115 ILE A N 1
ATOM 946 C CA . ILE A 1 115 ? -23.825 19.888 6.978 1.00 50.91 115 ILE A CA 1
ATOM 947 C C . ILE A 1 115 ? -22.521 20.675 6.814 1.00 50.91 115 ILE A C 1
ATOM 949 O O . ILE A 1 115 ? -21.539 20.366 7.484 1.00 50.91 115 ILE A O 1
ATOM 953 N N . MET A 1 116 ? -22.516 21.723 5.986 1.00 50.25 116 MET A N 1
ATOM 954 C CA . MET A 1 116 ? -21.342 22.585 5.794 1.00 50.25 116 MET A CA 1
ATOM 955 C C . MET A 1 116 ? -21.022 23.445 7.030 1.00 50.25 116 MET A C 1
ATOM 957 O O . MET A 1 116 ? -19.885 23.887 7.192 1.00 50.25 116 MET A O 1
ATOM 961 N N . LYS A 1 117 ? -21.993 23.657 7.932 1.00 55.38 117 LYS A N 1
ATOM 962 C CA . LYS A 1 117 ? -21.797 24.305 9.244 1.00 55.38 117 LYS A CA 1
ATOM 963 C C . LYS A 1 117 ? -21.350 23.330 10.342 1.00 55.38 117 LYS A C 1
ATOM 965 O O . LYS A 1 117 ? -20.945 23.780 11.417 1.00 55.38 117 LYS A O 1
ATOM 970 N N . ALA A 1 118 ? -21.428 22.017 10.115 1.00 63.78 118 ALA A N 1
ATOM 971 C CA . ALA A 1 118 ? -21.029 21.022 11.102 1.00 63.78 118 ALA A CA 1
ATOM 972 C C . ALA A 1 118 ? -19.506 21.042 11.310 1.00 63.78 118 ALA A C 1
ATOM 974 O O . ALA A 1 118 ? -18.727 21.153 10.364 1.00 63.78 118 ALA A O 1
ATOM 975 N N . LYS A 1 119 ? -19.065 20.926 12.566 1.00 77.06 119 LYS A N 1
ATOM 976 C CA . LYS A 1 119 ? -17.639 20.781 12.891 1.00 77.06 119 LYS A CA 1
ATOM 977 C C . LYS A 1 119 ? -17.153 19.370 12.562 1.00 77.06 119 LYS A C 1
ATOM 979 O O . LYS A 1 119 ? -17.928 18.416 12.603 1.00 77.06 119 LYS A O 1
ATOM 984 N N . GLN A 1 120 ? -15.858 19.251 12.287 1.00 88.69 120 GLN A N 1
ATOM 985 C CA . GLN A 1 120 ? -15.176 17.973 12.104 1.00 88.69 120 GLN A CA 1
ATOM 986 C C . GLN A 1 120 ? -15.310 17.121 13.374 1.00 88.69 120 GLN A C 1
ATOM 988 O O . GLN A 1 120 ? -15.137 17.625 14.488 1.00 88.69 120 GLN A O 1
ATOM 993 N N . LEU A 1 121 ? -15.598 15.826 13.220 1.00 92.12 121 LEU A N 1
ATOM 994 C CA . LEU A 1 121 ? -15.680 14.910 14.359 1.00 92.12 121 LEU A CA 1
ATOM 995 C C . LEU A 1 121 ? -14.284 14.432 14.771 1.00 92.12 121 LEU A C 1
ATOM 997 O O . LEU A 1 121 ? -13.735 13.502 14.181 1.00 92.12 121 LEU A O 1
ATOM 1001 N N . LEU A 1 122 ? -13.726 15.044 15.813 1.00 94.81 122 LEU A N 1
ATOM 1002 C CA . LEU A 1 122 ? -12.480 14.590 16.430 1.00 94.81 122 LEU A CA 1
ATOM 1003 C C . LEU A 1 122 ? -12.772 13.452 17.419 1.00 94.81 122 LEU A C 1
ATOM 1005 O O . LEU A 1 122 ? -13.504 13.639 18.392 1.00 94.81 122 LEU A O 1
ATOM 1009 N N . LEU A 1 123 ? -12.186 12.279 17.187 1.00 97.06 123 LEU A N 1
ATOM 1010 C CA . LEU A 1 123 ? -12.420 11.064 17.974 1.00 97.06 123 LEU A CA 1
ATOM 1011 C C . LEU A 1 123 ? -11.399 10.876 19.100 1.00 97.06 123 LEU A C 1
ATOM 1013 O O . LEU A 1 123 ? -11.716 10.271 20.122 1.00 97.06 123 LEU A O 1
ATOM 1017 N N . THR A 1 124 ? -10.209 11.464 18.984 1.00 97.25 124 THR A N 1
ATOM 1018 C CA . THR A 1 124 ? -9.162 11.405 20.019 1.00 97.25 124 THR A CA 1
ATOM 1019 C C . THR A 1 124 ? -9.622 11.877 21.405 1.00 97.25 124 THR A C 1
ATOM 1021 O O . THR A 1 124 ? -9.286 11.212 22.383 1.00 97.25 124 THR A O 1
ATOM 1024 N N . PRO A 1 125 ? -10.455 12.930 21.558 1.00 96.12 125 PRO A N 1
ATOM 1025 C CA . PRO A 1 125 ? -11.018 13.295 22.863 1.00 96.12 125 PRO A CA 1
ATOM 1026 C C . PRO A 1 125 ? -11.953 12.242 23.485 1.00 96.12 125 PRO A C 1
ATOM 1028 O O . PRO A 1 125 ? -12.138 12.225 24.704 1.00 96.12 125 PRO A O 1
ATOM 1031 N N . TYR A 1 126 ? -12.582 11.382 22.678 1.00 96.62 126 TYR A N 1
ATOM 1032 C CA . TYR A 1 126 ? -13.359 10.246 23.181 1.00 96.62 126 TYR A CA 1
ATOM 1033 C C . TYR A 1 126 ? -12.433 9.108 23.600 1.00 96.62 126 TYR A C 1
ATOM 1035 O O . TYR A 1 126 ? -12.603 8.565 24.688 1.00 96.62 126 TYR A O 1
ATOM 1043 N N . ILE A 1 127 ? -11.424 8.809 22.777 1.00 96.19 127 ILE A N 1
ATOM 1044 C CA . ILE A 1 127 ? -10.431 7.756 23.027 1.00 96.19 127 ILE A CA 1
ATOM 1045 C C . ILE A 1 127 ? -9.644 8.041 24.313 1.00 96.19 127 ILE A C 1
ATOM 1047 O O . ILE A 1 127 ? -9.621 7.205 25.212 1.00 96.19 127 ILE A O 1
ATOM 1051 N N . ASN A 1 128 ? -9.085 9.246 24.454 1.00 95.69 128 ASN A N 1
ATOM 1052 C CA . ASN A 1 128 ? -8.312 9.649 25.635 1.00 95.69 128 ASN A CA 1
ATOM 1053 C C . ASN A 1 128 ? -9.158 9.730 26.912 1.00 95.69 128 ASN A C 1
ATOM 1055 O O . ASN A 1 128 ? -8.628 9.593 28.009 1.00 95.69 128 ASN A O 1
ATOM 1059 N N . GLY A 1 129 ? -10.460 9.987 26.772 1.00 95.31 129 GLY A N 1
ATOM 1060 C CA . GLY A 1 129 ? -11.402 10.005 27.889 1.00 95.31 129 GLY A CA 1
ATOM 1061 C C . GLY A 1 129 ? -12.019 8.641 28.201 1.00 95.31 129 GLY A C 1
ATOM 1062 O O . GLY A 1 129 ? -12.965 8.605 28.976 1.00 95.31 129 GLY A O 1
ATOM 1063 N N . GLU A 1 130 ? -11.564 7.560 27.553 1.00 94.56 130 GLU A N 1
ATOM 1064 C CA . GLU A 1 130 ? -12.115 6.198 27.670 1.00 94.56 130 GLU A CA 1
ATOM 1065 C C . GLU A 1 130 ? -13.617 6.089 27.324 1.00 94.56 130 GLU A C 1
ATOM 1067 O O . GLU A 1 130 ? -14.294 5.115 27.649 1.00 94.56 130 GLU A O 1
ATOM 1072 N N . ARG A 1 131 ? -14.152 7.058 26.572 1.00 95.06 131 ARG A N 1
ATOM 1073 C CA . ARG A 1 131 ? -15.553 7.115 26.118 1.00 95.06 131 ARG A CA 1
ATOM 1074 C C . ARG A 1 131 ? -15.725 6.417 24.771 1.00 95.06 131 ARG A C 1
ATOM 1076 O O . ARG A 1 131 ? -16.260 6.982 23.817 1.00 95.06 131 ARG A O 1
ATOM 1083 N N . ILE A 1 132 ? -15.240 5.180 24.681 1.00 93.56 132 ILE A N 1
ATOM 1084 C CA . ILE A 1 132 ? -15.134 4.422 23.425 1.00 93.56 132 ILE A CA 1
ATOM 1085 C C . ILE A 1 132 ? -16.503 4.203 22.765 1.00 93.56 132 ILE A C 1
ATOM 1087 O O . ILE A 1 132 ? -16.649 4.428 21.563 1.00 93.56 132 ILE A O 1
ATOM 1091 N N . THR A 1 133 ? -17.525 3.833 23.541 1.00 90.31 133 THR A N 1
ATOM 1092 C CA . THR A 1 133 ? -18.891 3.618 23.031 1.00 90.31 133 THR A CA 1
ATOM 1093 C C . THR A 1 133 ? -19.511 4.904 22.485 1.00 90.31 133 THR A C 1
ATOM 1095 O O . THR A 1 133 ? -20.154 4.886 21.436 1.00 90.31 133 THR A O 1
ATOM 1098 N N . GLU A 1 134 ? -19.298 6.037 23.161 1.00 91.06 134 GLU A N 1
ATOM 1099 C CA . GLU A 1 134 ? -19.773 7.343 22.693 1.00 91.06 134 GLU A CA 1
ATOM 1100 C C . GLU A 1 134 ? -19.055 7.770 21.412 1.00 91.06 134 GLU A C 1
ATOM 1102 O O . GLU A 1 134 ? -19.709 8.205 20.467 1.00 91.06 134 GLU A O 1
ATOM 1107 N N . GLY A 1 135 ? -17.730 7.595 21.354 1.00 91.50 135 GLY A N 1
ATOM 1108 C CA . GLY A 1 135 ? -16.930 7.899 20.168 1.00 91.50 135 GLY A CA 1
ATOM 1109 C C . GLY A 1 135 ? -17.360 7.070 18.958 1.00 91.50 135 GLY A C 1
ATOM 1110 O O . GLY A 1 135 ? -17.596 7.624 17.886 1.00 91.50 135 GLY A O 1
ATOM 1111 N N . ARG A 1 136 ? -17.556 5.755 19.134 1.00 92.25 136 ARG A N 1
ATOM 1112 C CA . ARG A 1 136 ? -18.070 4.871 18.075 1.00 92.25 136 ARG A CA 1
ATOM 1113 C C . ARG A 1 136 ? -19.461 5.278 17.611 1.00 92.25 136 ARG A C 1
ATOM 1115 O O . ARG A 1 136 ? -19.707 5.321 16.410 1.00 92.25 136 ARG A O 1
ATOM 1122 N N . ARG A 1 137 ? -20.359 5.616 18.543 1.00 87.44 137 ARG A N 1
ATOM 1123 C CA . ARG A 1 137 ? -21.709 6.094 18.212 1.00 87.44 137 ARG A CA 1
ATOM 1124 C C . ARG A 1 137 ? -21.666 7.411 17.437 1.00 87.44 137 ARG A C 1
ATOM 1126 O O . ARG A 1 137 ? -22.415 7.570 16.479 1.00 87.44 137 ARG A O 1
ATOM 1133 N N . ALA A 1 138 ? -20.791 8.336 17.828 1.00 88.19 138 ALA A N 1
ATOM 1134 C CA . ALA A 1 138 ? -20.613 9.605 17.131 1.00 88.19 138 ALA A CA 1
ATOM 1135 C C . ALA A 1 138 ? -20.059 9.407 15.712 1.00 88.19 138 ALA A C 1
ATOM 1137 O O . ALA A 1 138 ? -20.461 10.132 14.808 1.00 88.19 138 ALA A O 1
ATOM 1138 N N . ALA A 1 139 ? -19.191 8.411 15.515 1.00 92.19 139 ALA A N 1
ATOM 1139 C CA . ALA A 1 139 ? -18.571 8.104 14.229 1.00 92.19 139 ALA A CA 1
ATOM 1140 C C . ALA A 1 139 ? -19.520 7.461 13.204 1.00 92.19 139 ALA A C 1
ATOM 1142 O O . ALA A 1 139 ? -19.122 7.317 12.052 1.00 92.19 139 ALA A O 1
ATOM 1143 N N . ILE A 1 140 ? -20.745 7.067 13.582 1.00 88.50 140 ILE A N 1
ATOM 1144 C CA . ILE A 1 140 ? -21.693 6.387 12.685 1.00 88.50 140 ILE A CA 1
ATOM 1145 C C . ILE A 1 140 ? -22.013 7.260 11.468 1.00 88.50 140 ILE A C 1
ATOM 1147 O O . ILE A 1 140 ? -22.647 8.315 11.580 1.00 88.50 140 ILE A O 1
ATOM 1151 N N . VAL A 1 141 ? -21.629 6.764 10.297 1.00 84.25 141 VAL A N 1
ATOM 1152 C CA . VAL A 1 141 ? -22.057 7.264 8.995 1.00 84.25 141 VAL A CA 1
ATOM 1153 C C . VAL A 1 141 ? -23.361 6.544 8.642 1.00 84.25 141 VAL A C 1
ATOM 1155 O O . VAL A 1 141 ? -23.377 5.307 8.612 1.00 84.25 141 VAL A O 1
ATOM 1158 N N . PRO A 1 142 ? -24.464 7.283 8.406 1.00 73.44 142 PRO A N 1
ATOM 1159 C CA . PRO A 1 142 ? -25.721 6.696 7.962 1.00 73.44 142 PRO A CA 1
ATOM 1160 C C . PRO A 1 142 ? -25.537 5.890 6.680 1.00 73.44 142 PRO A C 1
ATOM 1162 O O . PRO A 1 142 ? -24.605 6.130 5.916 1.00 73.44 142 PRO A O 1
ATOM 1165 N N . ASP A 1 143 ? -26.461 4.975 6.425 1.00 73.25 143 ASP A N 1
ATOM 1166 C CA . ASP A 1 143 ? -26.504 4.226 5.177 1.00 73.25 143 ASP A CA 1
ATOM 1167 C C . ASP A 1 143 ? -26.668 5.183 3.985 1.00 73.25 143 ASP A C 1
ATOM 1169 O O . ASP A 1 143 ? -27.759 5.665 3.693 1.00 73.25 143 ASP A O 1
ATOM 1173 N N . LEU A 1 144 ? -25.546 5.514 3.341 1.00 67.00 144 LEU A N 1
ATOM 1174 C CA . LEU A 1 144 ? -25.468 6.574 2.333 1.00 67.00 144 LEU A CA 1
ATOM 1175 C C . LEU A 1 144 ? -26.246 6.237 1.055 1.00 67.00 144 LEU A C 1
ATOM 1177 O O . LEU A 1 144 ? -26.541 7.137 0.272 1.00 67.00 144 LEU A O 1
ATOM 1181 N N . PHE A 1 145 ? -26.546 4.954 0.830 1.00 66.12 145 PHE A N 1
ATOM 1182 C CA . PHE A 1 145 ? -27.098 4.454 -0.430 1.00 66.12 145 PHE A CA 1
ATOM 1183 C C . PHE A 1 145 ? -28.255 3.462 -0.228 1.00 66.12 145 PHE A C 1
ATOM 1185 O O . PHE A 1 145 ? -28.569 2.700 -1.145 1.00 66.12 145 PHE A O 1
ATOM 1192 N N . ASP A 1 146 ? -28.886 3.455 0.952 1.00 64.75 146 ASP A N 1
ATOM 1193 C CA . ASP A 1 146 ? -30.008 2.571 1.310 1.00 64.75 146 ASP A CA 1
ATOM 1194 C C . ASP A 1 146 ? -29.711 1.065 1.087 1.00 64.75 146 ASP A C 1
ATOM 1196 O O . ASP A 1 146 ? -30.554 0.303 0.598 1.00 64.75 146 ASP A O 1
ATOM 1200 N N . GLN A 1 147 ? -28.488 0.621 1.404 1.00 64.88 147 GLN A N 1
ATOM 1201 C CA . GLN A 1 147 ? -28.012 -0.760 1.223 1.00 64.88 147 GLN A CA 1
ATOM 1202 C C . GLN A 1 147 ? -27.905 -1.583 2.515 1.00 64.88 147 GLN A C 1
ATOM 1204 O O . GLN A 1 147 ? -27.498 -2.747 2.482 1.00 64.88 147 GLN A O 1
ATOM 1209 N N . GLY A 1 148 ? -28.267 -1.003 3.653 1.00 66.69 148 GLY A N 1
ATOM 1210 C CA . GLY A 1 148 ? -28.139 -1.586 4.982 1.00 66.69 148 GLY A CA 1
ATOM 1211 C C . GLY A 1 148 ? -26.700 -1.653 5.494 1.00 66.69 148 GLY A C 1
ATOM 1212 O O . GLY A 1 148 ? -26.402 -2.530 6.301 1.00 66.69 148 GLY A O 1
ATOM 1213 N N . ILE A 1 149 ? -25.800 -0.780 5.021 1.00 70.62 149 ILE A N 1
ATOM 1214 C CA . ILE A 1 149 ? -24.405 -0.744 5.487 1.00 70.62 149 ILE A CA 1
ATOM 1215 C C . ILE A 1 149 ? -24.212 0.425 6.442 1.00 70.62 149 ILE A C 1
ATOM 1217 O O . ILE A 1 149 ? -24.313 1.589 6.062 1.00 70.62 149 ILE A O 1
ATOM 1221 N N . ILE A 1 150 ? -23.868 0.093 7.683 1.00 79.06 150 ILE A N 1
ATOM 1222 C CA . ILE A 1 150 ? -23.412 1.057 8.678 1.00 79.06 150 ILE A CA 1
ATOM 1223 C C . ILE A 1 150 ? -21.891 1.124 8.584 1.00 79.06 150 ILE A C 1
ATOM 1225 O O . ILE A 1 150 ? -21.210 0.107 8.696 1.00 79.06 150 ILE A O 1
ATOM 1229 N N . SER A 1 151 ? -21.364 2.325 8.367 1.00 88.12 151 SER A N 1
ATOM 1230 C CA . SER A 1 151 ? -19.923 2.585 8.328 1.00 88.12 151 SER A CA 1
ATOM 1231 C C . SER A 1 151 ? -19.555 3.655 9.351 1.00 88.12 151 SER A C 1
ATOM 1233 O O . SER A 1 151 ? -20.432 4.234 9.994 1.00 88.12 151 SER A O 1
ATOM 1235 N N . TYR A 1 152 ? -18.261 3.896 9.546 1.00 92.56 152 TYR A N 1
ATOM 1236 C CA . TYR A 1 152 ? -17.775 4.805 10.578 1.00 92.56 152 TYR A CA 1
ATOM 1237 C C . TYR A 1 152 ? -16.715 5.741 10.027 1.00 92.56 152 TYR A C 1
ATOM 1239 O O . TYR A 1 152 ? -15.773 5.289 9.382 1.00 92.56 152 TYR A O 1
ATOM 1247 N N . SER A 1 153 ? -16.820 7.032 10.310 1.00 93.81 153 SER A N 1
ATOM 1248 C CA . SER A 1 153 ? -15.814 8.004 9.897 1.00 93.81 153 SER A CA 1
ATOM 1249 C C . SER A 1 153 ? -15.577 9.062 10.961 1.00 93.81 153 SER A C 1
ATOM 1251 O O . SER A 1 153 ? -16.410 9.313 11.833 1.00 93.81 153 SER A O 1
ATOM 1253 N N . GLY A 1 154 ? -14.427 9.707 10.863 1.00 94.25 154 GLY A N 1
ATOM 1254 C CA . GLY A 1 154 ? -14.041 10.809 11.724 1.00 94.25 154 GLY A CA 1
ATOM 1255 C C . GLY A 1 154 ? -12.544 11.034 11.646 1.00 94.25 154 GLY A C 1
ATOM 1256 O O . GLY A 1 154 ? -11.868 10.526 10.750 1.00 94.25 154 GLY A O 1
ATOM 1257 N N . PHE A 1 155 ? -12.032 11.799 12.601 1.00 95.31 155 PHE A N 1
ATOM 1258 C CA . PHE A 1 155 ? -10.633 12.189 12.643 1.00 95.31 155 PHE A CA 1
ATOM 1259 C C . PHE A 1 155 ? -9.961 11.677 13.903 1.00 95.31 155 PHE A C 1
ATOM 1261 O O . PHE A 1 155 ? -10.484 11.837 15.007 1.00 95.31 155 PHE A O 1
ATOM 1268 N N . VAL A 1 156 ? -8.766 11.126 13.741 1.00 96.69 156 VAL A N 1
ATOM 1269 C CA . VAL A 1 156 ? -7.839 10.888 14.847 1.00 96.69 156 VAL A CA 1
ATOM 1270 C C . VAL A 1 156 ? -6.739 11.940 14.812 1.00 96.69 156 VAL A C 1
ATOM 1272 O O . VAL A 1 156 ? -6.186 12.262 13.762 1.00 96.69 156 VAL A O 1
ATOM 1275 N N . THR A 1 157 ? -6.462 12.512 15.971 1.00 95.31 157 THR A N 1
ATOM 1276 C CA . THR A 1 157 ? -5.512 13.593 16.180 1.00 95.31 157 THR A CA 1
ATOM 1277 C C . THR A 1 157 ? -4.167 13.027 16.625 1.00 95.31 157 THR A C 1
ATOM 1279 O O . THR A 1 157 ? -4.076 12.277 17.598 1.00 95.31 157 THR A O 1
ATOM 1282 N N . ASN A 1 158 ? -3.113 13.419 15.921 1.00 92.25 158 ASN A N 1
ATOM 1283 C CA . ASN A 1 158 ? -1.719 13.194 16.256 1.00 92.25 158 ASN A CA 1
ATOM 1284 C C . ASN A 1 158 ? -1.125 14.512 16.767 1.00 92.25 158 ASN A C 1
ATOM 1286 O O . ASN A 1 158 ? -1.082 15.513 16.047 1.00 92.25 158 ASN A O 1
ATOM 1290 N N . TYR A 1 159 ? -0.677 14.511 18.022 1.00 88.31 159 TYR A N 1
ATOM 1291 C CA . TYR A 1 159 ? -0.025 15.659 18.648 1.00 88.31 159 TYR A CA 1
ATOM 1292 C C . TYR A 1 159 ? 1.488 15.554 18.449 1.00 88.31 159 TYR A C 1
ATOM 1294 O O . TYR A 1 159 ? 2.165 14.801 19.150 1.00 88.31 159 TYR A O 1
ATOM 1302 N N . GLY A 1 160 ? 2.010 16.287 17.469 1.00 80.44 160 GLY A N 1
ATOM 1303 C CA . GLY A 1 160 ? 3.445 16.462 17.280 1.00 80.44 160 GLY A CA 1
ATOM 1304 C C . GLY A 1 160 ? 4.027 17.476 18.265 1.00 80.44 160 GLY A C 1
ATOM 1305 O O . GLY A 1 160 ? 3.304 18.145 18.999 1.00 80.44 160 GLY A O 1
ATOM 1306 N N . GLN A 1 161 ? 5.354 17.649 18.255 1.00 78.12 161 GLN A N 1
ATOM 1307 C CA . GLN A 1 161 ? 6.020 18.623 19.139 1.00 78.12 161 GLN A CA 1
ATOM 1308 C C . GLN A 1 161 ? 5.521 20.056 18.929 1.00 78.12 161 GLN A C 1
ATOM 1310 O O . GLN A 1 161 ? 5.417 20.817 19.883 1.00 78.12 161 GLN A O 1
ATOM 1315 N N . ASN A 1 162 ? 5.231 20.418 17.678 1.00 81.94 162 ASN A N 1
ATOM 1316 C CA . ASN A 1 162 ? 4.846 21.774 17.306 1.00 81.94 162 ASN A CA 1
ATOM 1317 C C . ASN A 1 162 ? 3.602 21.827 16.421 1.00 81.94 162 ASN A C 1
ATOM 1319 O O . ASN A 1 162 ? 3.282 22.920 15.978 1.00 81.94 162 ASN A O 1
ATOM 1323 N N . TYR A 1 163 ? 2.941 20.709 16.125 1.00 84.44 163 TYR A N 1
ATOM 1324 C CA . TYR A 1 163 ? 1.814 20.630 15.191 1.00 84.44 163 TYR A CA 1
ATOM 1325 C C . TYR A 1 163 ? 0.715 19.712 15.732 1.00 84.44 163 TYR A C 1
ATOM 1327 O O . TYR A 1 163 ? 0.991 18.790 16.501 1.00 84.44 163 TYR A O 1
ATOM 1335 N N . THR A 1 164 ? -0.510 19.937 15.273 1.00 89.88 164 THR A N 1
ATOM 1336 C CA . THR A 1 164 ? -1.675 19.093 15.535 1.00 89.88 164 THR A CA 1
ATOM 1337 C C . THR A 1 164 ? -2.224 18.605 14.206 1.00 89.88 164 THR A C 1
ATOM 1339 O O . THR A 1 164 ? -2.863 19.353 13.463 1.00 89.88 164 THR A O 1
ATOM 1342 N N . ASN A 1 165 ? -1.984 17.334 13.911 1.00 91.19 165 ASN A N 1
ATOM 1343 C CA . ASN A 1 165 ? -2.408 16.717 12.665 1.00 91.19 165 ASN A CA 1
ATOM 1344 C C . ASN A 1 165 ? -3.653 15.868 12.902 1.00 91.19 165 ASN A C 1
ATOM 1346 O O . ASN A 1 165 ? -3.733 15.134 13.877 1.00 91.19 165 ASN A O 1
ATOM 1350 N N . ASN A 1 166 ? -4.641 15.972 12.022 1.00 92.69 166 ASN A N 1
ATOM 1351 C CA . ASN A 1 166 ? -5.919 15.281 12.120 1.00 92.69 166 ASN A CA 1
ATOM 1352 C C . ASN A 1 166 ? -6.096 14.410 10.880 1.00 92.69 166 ASN A C 1
ATOM 1354 O O . ASN A 1 166 ? -6.323 14.918 9.780 1.00 92.69 166 ASN A O 1
ATOM 1358 N N . MET A 1 167 ? -5.980 13.097 11.059 1.00 92.88 167 MET A N 1
ATOM 1359 C CA . MET A 1 167 ? -6.103 12.122 9.983 1.00 92.88 167 MET A CA 1
ATOM 1360 C C . MET A 1 167 ? -7.539 11.626 9.894 1.00 92.88 167 MET A C 1
ATOM 1362 O O . MET A 1 167 ? -8.079 11.078 10.857 1.00 92.88 167 MET A O 1
ATOM 1366 N N . PHE A 1 168 ? -8.148 11.828 8.732 1.00 93.12 168 PHE A N 1
ATOM 1367 C CA . PHE A 1 168 ? -9.452 11.286 8.400 1.00 93.12 168 PHE A CA 1
ATOM 1368 C C . PHE A 1 168 ? -9.352 9.786 8.135 1.00 93.12 168 PHE A C 1
ATOM 1370 O O . PHE A 1 168 ? -8.478 9.345 7.385 1.00 93.12 168 PHE A O 1
ATOM 1377 N N . PHE A 1 169 ? -10.296 9.019 8.675 1.00 94.00 169 PHE A N 1
ATOM 1378 C CA . PHE A 1 169 ? -10.540 7.655 8.228 1.00 94.00 169 PHE A CA 1
ATOM 1379 C C . PHE A 1 169 ? -12.007 7.439 7.875 1.00 94.00 169 PHE A C 1
ATOM 1381 O O . PHE A 1 169 ? -12.908 8.049 8.456 1.00 94.00 169 PHE A O 1
ATOM 1388 N N . TRP A 1 170 ? -12.233 6.490 6.972 1.00 93.00 170 TRP A N 1
ATOM 1389 C CA . TRP A 1 170 ? -13.526 5.870 6.746 1.00 93.00 170 TRP A CA 1
ATOM 1390 C C . TRP A 1 170 ? -13.386 4.355 6.846 1.00 93.00 170 TRP A C 1
ATOM 1392 O O . TRP A 1 170 ? -12.671 3.722 6.072 1.00 93.00 170 TRP A O 1
ATOM 1402 N N . TYR A 1 171 ? -14.050 3.782 7.840 1.00 93.50 171 TYR A N 1
ATOM 1403 C CA . TYR A 1 171 ? -14.083 2.360 8.119 1.00 93.50 171 TYR A CA 1
ATOM 1404 C C . TYR A 1 171 ? -15.412 1.761 7.664 1.00 93.50 171 TYR A C 1
ATOM 1406 O O . TYR A 1 171 ? -16.484 2.179 8.107 1.00 93.50 171 TYR A O 1
ATOM 1414 N N . ILE A 1 172 ? -15.324 0.761 6.792 1.00 90.31 172 ILE A N 1
ATOM 1415 C CA . ILE A 1 172 ? -16.451 -0.023 6.298 1.00 90.31 172 ILE A CA 1
ATOM 1416 C C . ILE A 1 172 ? -16.290 -1.450 6.844 1.00 90.31 172 ILE A C 1
ATOM 1418 O O . ILE A 1 172 ? -15.355 -2.152 6.442 1.00 90.31 172 ILE A O 1
ATOM 1422 N N . PRO A 1 173 ? -17.160 -1.890 7.771 1.00 89.44 173 PRO A N 1
ATOM 1423 C CA . PRO A 1 173 ? -17.155 -3.264 8.253 1.00 89.44 173 PRO A CA 1
ATOM 1424 C C . PRO A 1 173 ? -17.383 -4.272 7.125 1.00 89.44 173 PRO A C 1
ATOM 1426 O O . PRO A 1 173 ? -18.090 -3.987 6.154 1.00 89.44 173 PRO A O 1
ATOM 1429 N N . ALA A 1 174 ? -16.829 -5.475 7.282 1.00 88.56 174 ALA A N 1
ATOM 1430 C CA . ALA A 1 174 ? -17.151 -6.584 6.399 1.00 88.56 174 ALA A CA 1
ATOM 1431 C C . ALA A 1 174 ? -18.662 -6.862 6.420 1.00 88.56 174 ALA A C 1
ATOM 1433 O O . ALA A 1 174 ? -19.308 -6.827 7.469 1.00 88.56 174 ALA A O 1
ATOM 1434 N N . VAL A 1 175 ? -19.238 -7.181 5.263 1.00 81.88 175 VAL A N 1
ATOM 1435 C CA . VAL A 1 175 ? -20.622 -7.657 5.201 1.00 81.88 175 VAL A CA 1
ATOM 1436 C C . VAL A 1 175 ? -20.625 -9.102 5.681 1.00 81.88 175 VAL A C 1
ATOM 1438 O O . VAL A 1 175 ? -20.000 -9.952 5.040 1.00 81.88 175 VAL A O 1
ATOM 1441 N N . ARG A 1 176 ? -21.324 -9.365 6.798 1.00 63.81 176 ARG A N 1
ATOM 1442 C CA . ARG A 1 176 ? -21.385 -10.679 7.460 1.00 63.81 176 ARG A CA 1
ATOM 1443 C C . ARG A 1 176 ? -21.516 -11.810 6.441 1.00 63.81 176 ARG A C 1
ATOM 1445 O O . ARG A 1 176 ? -22.512 -11.936 5.726 1.00 63.81 176 ARG A O 1
ATOM 1452 N N . GLY A 1 177 ? -20.452 -12.603 6.367 1.00 58.75 177 GLY A N 1
ATOM 1453 C CA . GLY A 1 177 ? -20.345 -13.782 5.522 1.00 58.75 177 GLY A CA 1
ATOM 1454 C C . GLY A 1 177 ? -20.516 -15.059 6.340 1.00 58.75 177 GLY A C 1
ATOM 1455 O O . GLY A 1 177 ? -21.259 -15.107 7.311 1.00 58.75 177 GLY A O 1
ATOM 1456 N N . ARG A 1 178 ? -19.809 -16.122 5.945 1.00 54.44 178 ARG A N 1
ATOM 1457 C CA . ARG A 1 178 ? -19.759 -17.386 6.706 1.00 54.44 178 ARG A CA 1
ATOM 1458 C C . ARG A 1 178 ? -18.726 -17.383 7.840 1.00 54.44 178 ARG A C 1
ATOM 1460 O O . ARG A 1 178 ? -18.687 -18.345 8.598 1.00 54.44 178 ARG A O 1
ATOM 1467 N N . LEU A 1 179 ? 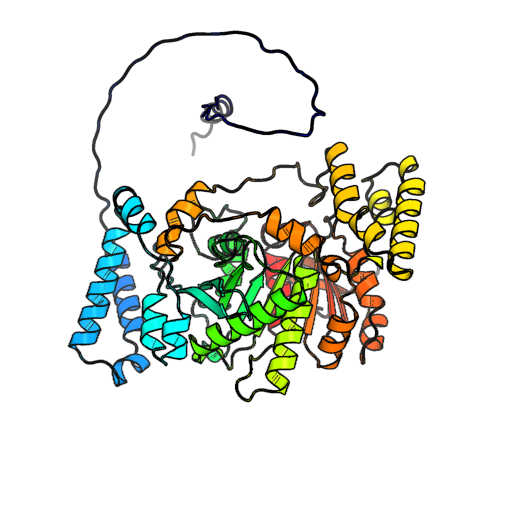-17.860 -16.373 7.881 1.00 64.94 179 LEU A N 1
ATOM 1468 C CA . LEU A 1 179 ? -16.807 -16.221 8.883 1.00 64.94 179 LEU A CA 1
ATOM 1469 C C . LEU A 1 179 ? -17.336 -15.425 10.071 1.00 64.94 179 LEU A C 1
ATOM 1471 O O . LEU A 1 179 ? -18.228 -14.592 9.898 1.00 64.94 179 LEU A O 1
ATOM 1475 N N . ARG A 1 180 ? -16.777 -15.687 11.253 1.00 72.25 180 ARG A N 1
ATOM 1476 C CA . ARG A 1 180 ? -17.027 -14.856 12.435 1.00 72.25 180 ARG A CA 1
ATOM 1477 C C . ARG A 1 180 ? -16.266 -13.541 12.303 1.00 72.25 180 ARG A C 1
ATOM 1479 O O . ARG A 1 180 ? -15.209 -13.523 11.677 1.00 72.25 180 ARG A O 1
ATOM 1486 N N . ASP A 1 181 ? -16.783 -12.468 12.893 1.00 77.06 181 ASP A N 1
ATOM 1487 C CA . ASP A 1 181 ? -16.195 -11.130 12.753 1.00 77.06 181 ASP A CA 1
ATOM 1488 C C . ASP A 1 181 ? -14.726 -11.111 13.227 1.00 77.06 181 ASP A C 1
ATOM 1490 O O . ASP A 1 181 ? -13.897 -10.467 12.597 1.00 77.06 181 ASP A O 1
ATOM 1494 N N . GLU A 1 182 ? -14.348 -11.911 14.233 1.00 79.69 182 GLU A N 1
ATOM 1495 C CA . GLU A 1 182 ? -12.966 -12.021 14.740 1.00 79.69 182 GLU A CA 1
ATOM 1496 C C . GLU A 1 182 ? -12.007 -12.765 13.783 1.00 79.69 182 GLU A C 1
ATOM 1498 O O . GLU A 1 182 ? -10.787 -12.712 13.932 1.00 79.69 182 GLU A O 1
ATOM 1503 N N . GLU A 1 183 ? -12.544 -13.485 12.794 1.00 84.62 183 GLU A N 1
ATOM 1504 C CA . GLU A 1 183 ? -11.779 -14.244 11.794 1.00 84.62 183 GLU A CA 1
ATOM 1505 C C . GLU A 1 183 ? -11.573 -13.456 10.496 1.00 84.62 183 GLU A C 1
ATOM 1507 O O . GLU A 1 183 ? -10.802 -13.883 9.632 1.00 84.62 183 GLU A O 1
ATOM 1512 N N . VAL A 1 184 ? -12.274 -12.332 10.323 1.00 93.31 184 VAL A N 1
ATOM 1513 C CA . VAL A 1 184 ? -12.235 -11.548 9.089 1.00 93.31 184 VAL A CA 1
ATOM 1514 C C . VAL A 1 184 ? -11.060 -10.564 9.124 1.00 93.31 184 VAL A C 1
ATOM 1516 O O . VAL A 1 184 ? -11.022 -9.690 9.985 1.00 93.31 184 VAL A O 1
ATOM 1519 N N . PRO A 1 185 ? -10.100 -10.628 8.187 1.00 96.12 185 PRO A N 1
ATOM 1520 C CA . PRO A 1 185 ? -8.978 -9.696 8.182 1.00 96.12 185 PRO A CA 1
ATOM 1521 C C . PRO A 1 185 ? -9.390 -8.226 8.036 1.00 96.12 185 PRO A C 1
ATOM 1523 O O . PRO A 1 185 ? -10.363 -7.892 7.350 1.00 96.12 185 PRO A O 1
ATOM 1526 N N . VAL A 1 186 ? -8.590 -7.351 8.643 1.00 97.62 186 VAL A N 1
ATOM 1527 C CA . VAL A 1 186 ? -8.681 -5.895 8.526 1.00 97.62 186 VAL A CA 1
ATOM 1528 C C . VAL A 1 186 ? -7.650 -5.415 7.510 1.00 97.62 186 VAL A C 1
ATOM 1530 O O . VAL A 1 186 ? -6.469 -5.749 7.596 1.00 97.62 186 VAL A O 1
ATOM 1533 N N . ILE A 1 187 ? -8.088 -4.620 6.540 1.00 96.69 187 ILE A N 1
ATOM 1534 C CA . ILE A 1 187 ? -7.262 -4.114 5.447 1.00 96.69 187 ILE A CA 1
ATOM 1535 C C . ILE A 1 187 ? -7.277 -2.590 5.483 1.00 96.69 187 ILE A C 1
ATOM 1537 O O . ILE A 1 187 ? -8.311 -1.962 5.263 1.00 96.69 187 ILE A O 1
ATOM 1541 N N . LEU A 1 188 ? -6.109 -1.992 5.705 1.00 96.25 188 LEU A N 1
ATOM 1542 C CA . LEU A 1 188 ? -5.883 -0.583 5.406 1.00 96.25 188 LEU A CA 1
ATOM 1543 C C . LEU A 1 188 ? -5.610 -0.426 3.909 1.00 96.25 188 LEU A C 1
ATOM 1545 O O . LEU A 1 188 ? -4.667 -1.024 3.396 1.00 96.25 188 LEU A O 1
ATOM 1549 N N . TRP A 1 189 ? -6.403 0.392 3.221 1.00 92.12 189 TRP A N 1
ATOM 1550 C CA . TRP A 1 189 ? -6.233 0.706 1.807 1.00 92.12 189 TRP A CA 1
ATOM 1551 C C . TRP A 1 189 ? -5.719 2.132 1.601 1.00 92.12 189 TRP A C 1
ATOM 1553 O O . TRP A 1 189 ? -6.416 3.108 1.886 1.00 92.12 189 TRP A O 1
ATOM 1563 N N . LEU A 1 190 ? -4.511 2.249 1.051 1.00 87.19 190 LEU A N 1
ATOM 1564 C CA . LEU A 1 190 ? -3.813 3.508 0.815 1.00 87.19 190 LEU A CA 1
ATOM 1565 C C . LEU A 1 190 ? -3.757 3.820 -0.684 1.00 87.19 190 LEU A C 1
ATOM 1567 O O . LEU A 1 190 ? -2.849 3.385 -1.394 1.00 87.19 190 LEU A O 1
ATOM 1571 N N . GLN A 1 191 ? -4.749 4.574 -1.160 1.00 72.62 191 GLN A N 1
ATOM 1572 C CA . GLN A 1 191 ? -4.798 5.198 -2.489 1.00 72.62 191 GLN A CA 1
ATOM 1573 C C . GLN A 1 191 ? -6.027 6.116 -2.564 1.00 72.62 191 GLN A C 1
ATOM 1575 O O . GLN A 1 191 ? -7.139 5.598 -2.578 1.00 72.62 191 GLN A O 1
ATOM 1580 N N . GLY A 1 192 ? -5.838 7.446 -2.616 1.00 60.75 192 GLY A N 1
ATOM 1581 C CA . GLY A 1 192 ? -6.911 8.451 -2.779 1.00 60.75 192 GLY A CA 1
ATOM 1582 C C . GLY A 1 192 ? -8.209 8.104 -2.041 1.00 60.75 192 GLY A C 1
ATOM 1583 O O . GLY A 1 192 ? -9.268 8.074 -2.675 1.00 60.75 192 GLY A O 1
ATOM 1584 N N . GLY A 1 193 ? -8.086 7.733 -0.758 1.00 59.34 193 GLY A N 1
ATOM 1585 C CA . GLY A 1 193 ? -8.840 6.679 -0.069 1.00 59.34 193 GLY A CA 1
ATOM 1586 C C . GLY A 1 193 ? -10.351 6.755 -0.229 1.00 59.34 193 GLY A C 1
ATOM 1587 O O . GLY A 1 193 ? -11.010 5.723 -0.328 1.00 59.34 193 GLY A O 1
ATOM 1588 N N . LEU A 1 194 ? -10.901 7.962 -0.345 1.00 67.56 194 LEU A N 1
ATOM 1589 C CA . LEU A 1 194 ? -12.332 8.173 -0.510 1.00 67.56 194 LEU A CA 1
ATOM 1590 C C . LEU A 1 194 ? -12.903 7.630 -1.831 1.00 67.56 194 LEU A C 1
ATOM 1592 O O . LEU A 1 194 ? -14.006 7.096 -1.835 1.00 67.56 194 LEU A O 1
ATOM 1596 N N . ASN A 1 195 ? -12.171 7.708 -2.943 1.00 64.06 195 ASN A N 1
ATOM 1597 C CA . ASN A 1 195 ? -12.660 7.195 -4.231 1.00 64.06 195 ASN A CA 1
ATOM 1598 C C . ASN A 1 195 ? -12.798 5.673 -4.203 1.00 64.06 195 ASN A C 1
ATOM 1600 O O . ASN A 1 195 ? -13.807 5.110 -4.629 1.00 64.06 195 ASN A O 1
ATOM 1604 N N . VAL A 1 196 ? -11.782 5.013 -3.647 1.00 64.19 196 VAL A N 1
ATOM 1605 C CA . VAL A 1 196 ? -11.780 3.561 -3.482 1.00 64.19 196 VAL A CA 1
ATOM 1606 C C . VAL A 1 196 ? -12.835 3.143 -2.453 1.00 64.19 196 VAL A C 1
ATOM 1608 O O . VAL A 1 196 ? -13.545 2.156 -2.666 1.00 64.19 196 VAL A O 1
ATOM 1611 N N . ALA A 1 197 ? -13.020 3.931 -1.391 1.00 66.31 197 ALA A N 1
ATOM 1612 C CA . ALA A 1 197 ? -14.078 3.715 -0.410 1.00 66.31 197 ALA A CA 1
ATOM 1613 C C . ALA A 1 197 ? -15.473 3.783 -1.038 1.00 66.31 197 ALA A C 1
ATOM 1615 O O . ALA A 1 197 ? -16.271 2.868 -0.856 1.00 66.31 197 ALA A O 1
ATOM 1616 N N . LEU A 1 198 ? -15.748 4.813 -1.845 1.00 68.81 198 LEU A N 1
ATOM 1617 C CA . LEU A 1 198 ? -17.023 4.969 -2.546 1.00 68.81 198 LEU A CA 1
ATOM 1618 C C . LEU A 1 198 ? -17.291 3.806 -3.503 1.00 68.81 198 LEU A C 1
ATOM 1620 O O . LEU A 1 198 ? -18.421 3.326 -3.565 1.00 68.81 198 LEU A O 1
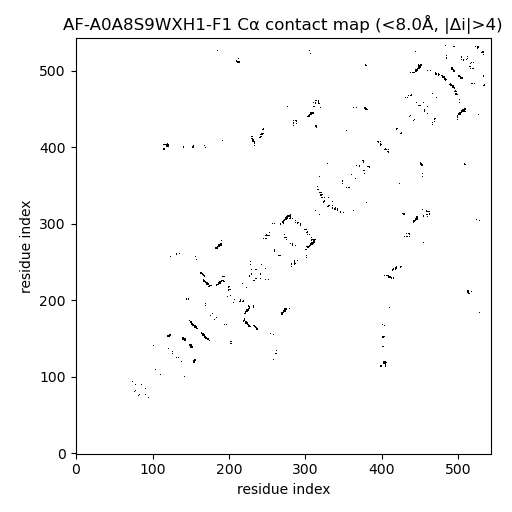ATOM 1624 N N . SER A 1 199 ? -16.258 3.311 -4.191 1.00 65.44 199 SER A N 1
ATOM 1625 C CA . SER A 1 199 ? -16.371 2.117 -5.038 1.00 65.44 199 SER A CA 1
ATOM 1626 C C . SER A 1 199 ? -16.550 0.813 -4.254 1.00 65.44 199 SER A C 1
ATOM 1628 O O . SER A 1 199 ? -16.898 -0.197 -4.846 1.00 65.44 199 SER A O 1
ATOM 1630 N N . SER A 1 200 ? -16.313 0.803 -2.937 1.00 66.62 200 SER A N 1
ATOM 1631 C CA . SER A 1 200 ? -16.493 -0.384 -2.086 1.00 66.62 200 SER A CA 1
ATOM 1632 C C . SER A 1 200 ? -17.920 -0.541 -1.556 1.00 66.62 200 SER A C 1
ATOM 1634 O O . SER A 1 200 ? -18.241 -1.554 -0.929 1.00 66.62 200 SER A O 1
ATOM 1636 N N . ILE A 1 201 ? -18.781 0.453 -1.790 1.00 69.69 201 ILE A N 1
ATOM 1637 C CA . ILE A 1 201 ? -20.166 0.451 -1.326 1.00 69.69 201 ILE A CA 1
ATOM 1638 C C . ILE A 1 201 ? -21.072 -0.073 -2.453 1.00 69.69 201 ILE A C 1
ATOM 1640 O O . ILE A 1 201 ? -21.036 0.475 -3.555 1.00 69.69 201 ILE A O 1
ATOM 1644 N N . PRO A 1 202 ? -21.893 -1.117 -2.210 1.00 62.31 202 PRO A N 1
ATOM 1645 C CA . PRO A 1 202 ? -22.805 -1.652 -3.215 1.00 62.31 202 PRO A CA 1
ATOM 1646 C C . PRO A 1 202 ? -23.753 -0.586 -3.765 1.00 62.31 202 PRO A C 1
ATOM 1648 O O . PRO A 1 202 ? -24.280 0.221 -3.008 1.00 62.31 202 PRO A O 1
ATOM 1651 N N . GLY A 1 203 ? -24.047 -0.629 -5.066 1.00 55.69 203 GLY A N 1
ATOM 1652 C CA . GLY A 1 203 ? -25.169 0.123 -5.641 1.00 55.69 203 GLY A CA 1
ATOM 1653 C C . GLY A 1 203 ? -24.988 1.641 -5.642 1.00 55.69 203 GLY A C 1
ATOM 1654 O O . GLY A 1 203 ? -25.925 2.361 -5.987 1.00 55.69 203 GLY A O 1
ATOM 1655 N N . ASN A 1 204 ? -23.797 2.125 -5.286 1.00 63.28 204 ASN A N 1
ATOM 1656 C CA . ASN A 1 204 ? -23.418 3.515 -5.456 1.00 63.28 204 ASN A CA 1
ATOM 1657 C C . ASN A 1 204 ? -23.533 3.881 -6.946 1.00 63.28 204 ASN A C 1
ATOM 1659 O O . ASN A 1 204 ? -23.078 3.130 -7.804 1.00 63.28 204 ASN A O 1
ATOM 1663 N N . GLN A 1 205 ? -24.132 5.029 -7.273 1.00 54.81 205 GLN A N 1
ATOM 1664 C CA . GLN A 1 205 ? -24.268 5.484 -8.666 1.00 54.81 205 GLN A CA 1
ATOM 1665 C C . GLN A 1 205 ? -22.909 5.785 -9.324 1.00 54.81 205 GLN A C 1
ATOM 1667 O O . GLN A 1 205 ? -22.818 5.813 -10.550 1.00 54.81 205 GLN A O 1
ATOM 1672 N N . LEU A 1 206 ? -21.852 5.928 -8.513 1.00 55.28 206 LEU A N 1
ATOM 1673 C CA . LEU A 1 206 ? -20.454 5.960 -8.947 1.00 55.28 206 LEU A CA 1
ATOM 1674 C C . LEU A 1 206 ? -19.897 4.595 -9.386 1.00 55.28 206 LEU A C 1
ATOM 1676 O O . LEU A 1 206 ? -18.851 4.559 -10.036 1.00 55.28 206 LEU A O 1
ATOM 1680 N N . GLU A 1 207 ? -20.541 3.471 -9.040 1.00 57.78 207 GLU A N 1
ATOM 1681 C CA . GLU A 1 207 ? -20.199 2.168 -9.617 1.00 57.78 207 GLU A CA 1
ATOM 1682 C C . GLU A 1 207 ? -20.661 2.141 -11.079 1.00 57.78 207 GLU A C 1
ATOM 1684 O O . GLU A 1 207 ? -21.821 1.860 -11.394 1.00 57.78 207 GLU A O 1
ATOM 1689 N N . ASP A 1 208 ? -19.727 2.363 -12.002 1.00 54.94 208 ASP A N 1
ATOM 1690 C CA . ASP A 1 208 ? -19.909 1.871 -13.361 1.00 54.94 208 ASP A CA 1
ATOM 1691 C C . ASP A 1 208 ? -20.037 0.331 -13.353 1.00 54.94 208 ASP A C 1
ATOM 1693 O O . ASP A 1 208 ? -19.731 -0.367 -12.379 1.00 54.94 208 ASP A O 1
ATOM 1697 N N . GLY A 1 209 ? -20.530 -0.243 -14.455 1.00 50.62 209 GLY A N 1
ATOM 1698 C CA . GLY A 1 209 ? -20.665 -1.699 -14.584 1.00 50.62 209 GLY A CA 1
ATOM 1699 C C . GLY A 1 209 ? -19.346 -2.470 -14.400 1.00 50.62 209 GLY A C 1
ATOM 1700 O O . GLY A 1 209 ? -19.393 -3.681 -14.187 1.00 50.62 209 GLY A O 1
ATOM 1701 N N . GLU A 1 210 ? -18.207 -1.774 -14.446 1.00 52.69 210 GLU A N 1
ATOM 1702 C CA . GLU A 1 210 ? -16.844 -2.302 -14.404 1.00 52.69 210 GLU A CA 1
ATOM 1703 C C . GLU A 1 210 ? -16.300 -2.398 -12.954 1.00 52.69 210 GLU A C 1
ATOM 1705 O O . GLU A 1 210 ? -15.643 -3.381 -12.620 1.00 52.69 210 GLU A O 1
ATOM 1710 N N . ASN A 1 211 ? -16.663 -1.488 -12.035 1.00 60.47 211 ASN A N 1
ATOM 1711 C CA . ASN A 1 211 ? -16.168 -1.467 -10.641 1.00 60.47 211 ASN A CA 1
ATOM 1712 C C . ASN A 1 211 ? -16.896 -2.387 -9.633 1.00 60.47 211 ASN A C 1
ATOM 1714 O O . ASN A 1 211 ? -16.441 -2.561 -8.498 1.00 60.47 211 ASN A O 1
ATOM 1718 N N . LYS A 1 212 ? -17.986 -3.054 -10.032 1.00 65.44 212 LYS A N 1
ATOM 1719 C CA . LYS A 1 212 ? -18.813 -3.896 -9.133 1.00 65.44 212 LYS A CA 1
ATOM 1720 C C . LYS A 1 212 ? -18.068 -5.050 -8.465 1.00 65.44 212 LYS A C 1
ATOM 1722 O O . LYS A 1 212 ? -18.469 -5.539 -7.408 1.00 65.44 212 LYS A O 1
ATOM 1727 N N . ALA A 1 213 ? -17.022 -5.559 -9.103 1.00 63.09 213 ALA A N 1
ATOM 1728 C CA . ALA A 1 213 ? -16.330 -6.742 -8.615 1.00 63.09 213 ALA A CA 1
ATOM 1729 C C . ALA A 1 213 ? -15.261 -6.413 -7.557 1.00 63.09 213 ALA A C 1
ATOM 1731 O O . ALA A 1 213 ? -15.079 -7.215 -6.640 1.00 63.09 213 ALA A O 1
ATOM 1732 N N . PHE A 1 214 ? -14.649 -5.222 -7.604 1.00 68.00 214 PHE A N 1
ATOM 1733 C CA . PHE A 1 214 ? -13.841 -4.708 -6.494 1.00 68.00 214 PHE A CA 1
ATOM 1734 C C . PHE A 1 214 ? -14.697 -4.515 -5.242 1.00 68.00 214 PHE A C 1
ATOM 1736 O O . PHE A 1 214 ? -14.386 -5.084 -4.200 1.00 68.00 214 PHE A O 1
ATOM 1743 N N . SER A 1 215 ? -15.838 -3.837 -5.391 1.00 72.88 215 SER A N 1
ATOM 1744 C CA . SER A 1 215 ? -16.868 -3.694 -4.356 1.00 72.88 215 SER A CA 1
ATOM 1745 C C . SER A 1 215 ? -17.286 -5.026 -3.746 1.00 72.88 215 SER A C 1
ATOM 1747 O O . SER A 1 215 ? -17.337 -5.203 -2.533 1.00 72.88 215 SER A O 1
ATOM 1749 N N . ALA A 1 216 ? -17.548 -6.032 -4.582 1.00 76.56 216 ALA A N 1
ATOM 1750 C CA . ALA A 1 216 ? -17.924 -7.351 -4.093 1.00 76.56 216 ALA A CA 1
ATOM 1751 C C . ALA A 1 216 ? -16.816 -8.056 -3.298 1.00 76.56 216 ALA A C 1
ATOM 1753 O O . ALA A 1 216 ? -17.122 -8.838 -2.395 1.00 76.56 216 ALA A O 1
ATOM 1754 N N . TRP A 1 217 ? -15.551 -7.816 -3.640 1.00 84.12 217 TRP A N 1
ATOM 1755 C CA . TRP A 1 217 ? -14.406 -8.384 -2.940 1.00 84.12 217 TRP A CA 1
ATOM 1756 C C . TRP A 1 217 ? -14.106 -7.650 -1.634 1.00 84.12 217 TRP A C 1
ATOM 1758 O O . TRP A 1 217 ? -13.975 -8.310 -0.603 1.00 84.12 217 TRP A O 1
ATOM 1768 N N . SER A 1 218 ? -14.053 -6.316 -1.657 1.00 80.94 218 SER A N 1
ATOM 1769 C CA . SER A 1 218 ? -13.694 -5.500 -0.493 1.00 80.94 218 SER A CA 1
ATOM 1770 C C . SER A 1 218 ? -14.680 -5.690 0.661 1.00 80.94 218 SER A C 1
ATOM 1772 O O . SER A 1 218 ? -14.269 -5.743 1.814 1.00 80.94 218 SER A O 1
ATOM 1774 N N . ARG A 1 219 ? -15.958 -5.964 0.365 1.00 82.12 219 ARG A N 1
ATOM 1775 C CA . ARG A 1 219 ? -16.991 -6.303 1.365 1.00 82.12 219 ARG A CA 1
ATOM 1776 C C . ARG A 1 219 ? -16.742 -7.581 2.165 1.00 82.12 219 ARG A C 1
ATOM 1778 O O . ARG A 1 219 ? -17.445 -7.812 3.142 1.00 82.12 219 ARG A O 1
ATOM 1785 N N . LYS A 1 220 ? -15.806 -8.439 1.757 1.00 87.06 220 LYS A N 1
ATOM 1786 C CA . LYS A 1 220 ? -15.448 -9.649 2.517 1.00 87.06 220 LYS A CA 1
ATOM 1787 C C . LYS A 1 220 ? -14.508 -9.361 3.687 1.00 87.06 220 LYS A C 1
ATOM 1789 O O . LYS A 1 220 ? -14.244 -10.276 4.458 1.00 87.06 220 LYS A O 1
ATOM 1794 N N . TYR A 1 221 ? -13.992 -8.138 3.780 1.00 92.44 221 TYR A N 1
ATOM 1795 C CA . TYR A 1 221 ? -12.970 -7.727 4.732 1.00 92.44 221 TYR A CA 1
ATOM 1796 C C . TYR A 1 221 ? -13.396 -6.451 5.457 1.00 92.44 221 TYR A C 1
ATOM 1798 O O . TYR A 1 221 ? -14.229 -5.691 4.965 1.00 92.44 221 TYR A O 1
ATOM 1806 N N . HIS A 1 222 ? -12.819 -6.213 6.631 1.00 94.00 222 HIS A N 1
ATOM 1807 C CA . HIS A 1 222 ? -12.947 -4.928 7.310 1.00 94.00 222 HIS A CA 1
ATOM 1808 C C . HIS A 1 222 ? -12.034 -3.926 6.601 1.00 94.00 222 HIS A C 1
ATOM 1810 O O . HIS A 1 222 ? -10.817 -4.084 6.624 1.00 94.00 222 HIS A O 1
ATOM 1816 N N . MET A 1 223 ? -12.600 -2.915 5.946 1.00 93.38 223 MET A N 1
ATOM 1817 C CA . MET A 1 223 ? -11.847 -1.985 5.101 1.00 93.38 223 MET A CA 1
ATOM 1818 C C . MET A 1 223 ? -11.664 -0.641 5.798 1.00 93.38 223 MET A C 1
ATOM 1820 O O . MET A 1 223 ? -12.643 -0.001 6.176 1.00 93.38 223 MET A O 1
ATOM 1824 N N . ILE A 1 224 ? -10.420 -0.184 5.926 1.00 95.06 224 ILE A N 1
ATOM 1825 C CA . ILE A 1 224 ? -10.076 1.151 6.421 1.00 95.06 224 ILE A CA 1
ATOM 1826 C C . ILE A 1 224 ? -9.512 1.954 5.255 1.00 95.06 224 ILE A C 1
ATOM 1828 O O . ILE A 1 224 ? -8.504 1.573 4.664 1.00 95.06 224 ILE A O 1
ATOM 1832 N N . PHE A 1 225 ? -10.127 3.090 4.957 1.00 92.69 225 PHE A N 1
ATOM 1833 C CA . PHE A 1 225 ? -9.614 4.078 4.016 1.00 92.69 225 PHE A CA 1
ATOM 1834 C C . PHE A 1 225 ? -9.106 5.276 4.801 1.00 92.69 225 PHE A C 1
ATOM 1836 O O . PHE A 1 225 ? -9.821 5.805 5.651 1.00 92.69 225 PHE A O 1
ATOM 1843 N N . MET A 1 226 ? -7.872 5.692 4.543 1.00 91.19 226 MET A N 1
ATOM 1844 C CA . MET A 1 226 ? -7.223 6.774 5.278 1.00 91.19 226 MET A CA 1
ATOM 1845 C C . MET A 1 226 ? -6.310 7.544 4.330 1.00 91.19 226 MET A C 1
ATOM 1847 O O . MET A 1 226 ? -5.558 6.934 3.570 1.00 91.19 226 MET A O 1
ATOM 1851 N N . ASP A 1 227 ? -6.382 8.871 4.388 1.00 84.75 227 ASP A N 1
ATOM 1852 C CA . ASP A 1 227 ? -5.531 9.762 3.601 1.00 84.75 227 ASP A CA 1
ATOM 1853 C C . ASP A 1 227 ? -4.504 10.453 4.513 1.00 84.75 227 ASP A C 1
ATOM 1855 O O . ASP A 1 227 ? -4.822 10.781 5.665 1.00 84.75 227 ASP A O 1
ATOM 1859 N N . PRO A 1 228 ? -3.275 10.706 4.026 1.00 85.12 228 PRO A N 1
ATOM 1860 C CA . PRO A 1 228 ? -2.268 11.414 4.804 1.00 85.12 228 PRO A CA 1
ATOM 1861 C C . PRO A 1 228 ? -2.674 12.878 5.004 1.00 85.12 228 PRO A C 1
ATOM 1863 O O . PRO A 1 228 ? -3.499 13.429 4.273 1.00 85.12 228 PRO A O 1
ATOM 1866 N N . VAL A 1 229 ? -2.069 13.530 5.992 1.00 86.81 229 VAL A N 1
ATOM 1867 C CA . VAL A 1 229 ? -2.336 14.933 6.327 1.00 86.81 229 VAL A CA 1
ATOM 1868 C C . VAL A 1 229 ? -2.106 15.836 5.108 1.00 86.81 229 VAL A C 1
ATOM 1870 O O . VAL A 1 229 ? -1.056 15.780 4.475 1.00 86.81 229 VAL A O 1
ATOM 1873 N N . GLY A 1 230 ? -3.093 16.675 4.775 1.00 82.31 230 GLY A N 1
ATOM 1874 C CA . GLY A 1 230 ? -3.057 17.564 3.609 1.00 82.31 230 GLY A CA 1
ATOM 1875 C C . GLY A 1 230 ? -3.667 16.976 2.329 1.00 82.31 230 GLY A C 1
ATOM 1876 O O . GLY A 1 230 ? -3.755 17.694 1.329 1.00 82.31 230 GLY A O 1
ATOM 1877 N N . LEU A 1 231 ? -4.112 15.715 2.357 1.00 84.12 231 LEU A N 1
ATOM 1878 C CA . LEU A 1 231 ? -4.904 15.063 1.312 1.00 84.12 231 LEU A CA 1
ATOM 1879 C C . LEU A 1 231 ? -6.256 14.587 1.858 1.00 84.12 231 LEU A C 1
ATOM 1881 O O . LEU A 1 231 ? -6.444 14.398 3.060 1.00 84.12 231 LEU A O 1
ATOM 1885 N N . GLY A 1 232 ? -7.209 14.384 0.951 1.00 83.00 232 GLY A N 1
ATOM 1886 C CA . GLY A 1 232 ? -8.569 13.995 1.298 1.00 83.00 232 GLY A CA 1
ATOM 1887 C C . GLY A 1 232 ? -9.210 15.028 2.220 1.00 83.00 232 GLY A C 1
ATOM 1888 O O . GLY A 1 232 ? -9.187 16.221 1.918 1.00 83.00 232 GLY A O 1
ATOM 1889 N N . PHE A 1 233 ? -9.756 14.574 3.348 1.00 86.88 233 PHE A N 1
ATOM 1890 C CA . PHE A 1 233 ? -10.232 15.462 4.412 1.00 86.88 233 PHE A CA 1
ATOM 1891 C C . PHE A 1 233 ? -9.186 15.726 5.507 1.00 86.88 233 PHE A C 1
ATOM 1893 O O . PHE A 1 233 ? -9.413 16.593 6.349 1.00 86.88 233 PHE A O 1
ATOM 1900 N N . SER A 1 234 ? -8.065 14.996 5.524 1.00 89.25 234 SER A N 1
ATOM 1901 C CA . SER A 1 234 ? -7.041 15.082 6.572 1.00 89.25 234 SER A CA 1
ATOM 1902 C C . SER A 1 234 ? -6.345 16.446 6.571 1.00 89.25 234 SER A C 1
ATOM 1904 O O . SER A 1 234 ? -5.943 16.957 5.525 1.00 89.25 234 SER A O 1
ATOM 1906 N N . PHE A 1 235 ? -6.145 17.034 7.751 1.00 88.94 235 PHE A N 1
ATOM 1907 C CA . PHE A 1 235 ? -5.695 18.424 7.882 1.00 88.94 235 PHE A CA 1
ATOM 1908 C C . PHE A 1 235 ? -4.781 18.660 9.082 1.00 88.94 235 PHE A C 1
ATOM 1910 O O . PHE A 1 235 ? -4.665 17.824 9.972 1.00 88.94 235 PHE A O 1
ATOM 1917 N N . THR A 1 236 ? -4.135 19.822 9.108 1.00 87.44 236 THR A N 1
ATOM 1918 C CA . THR A 1 236 ? -3.223 20.253 10.173 1.00 87.44 236 THR A CA 1
ATOM 1919 C C . THR A 1 236 ? -3.601 21.650 10.666 1.00 87.44 236 THR A C 1
ATOM 1921 O O . THR A 1 236 ? -4.244 22.409 9.941 1.00 87.44 236 THR A O 1
ATOM 1924 N N . ASP A 1 237 ? -3.218 21.985 11.898 1.00 84.31 237 ASP A N 1
ATOM 1925 C CA . ASP A 1 237 ? -3.275 23.352 12.435 1.00 84.31 237 ASP A CA 1
ATOM 1926 C C . ASP A 1 237 ? -2.162 24.267 11.886 1.00 84.31 237 ASP A C 1
ATOM 1928 O O . ASP A 1 237 ? -2.162 25.475 12.133 1.00 84.31 237 ASP A O 1
ATOM 1932 N N . LYS A 1 238 ? -1.211 23.707 11.132 1.00 78.62 238 LYS A N 1
ATOM 1933 C CA . LYS A 1 238 ? -0.158 24.454 10.445 1.00 78.62 238 LYS A CA 1
ATOM 1934 C C . LYS A 1 238 ? -0.600 24.985 9.092 1.00 78.62 238 LYS A C 1
ATOM 1936 O O . LYS A 1 238 ? -1.496 24.457 8.446 1.00 78.62 238 LYS A O 1
ATOM 1941 N N . SER A 1 239 ? 0.115 26.008 8.622 1.00 63.41 239 SER A N 1
ATOM 1942 C CA . SER A 1 239 ? -0.017 26.484 7.243 1.00 63.41 239 SER A CA 1
ATOM 1943 C C . SER A 1 239 ? 0.466 25.449 6.221 1.00 63.41 239 SER A C 1
ATOM 1945 O O . SER A 1 239 ? 0.007 25.477 5.085 1.00 63.41 239 SER A O 1
ATOM 1947 N N . HIS A 1 240 ? 1.357 24.534 6.630 1.00 58.47 240 HIS A N 1
ATOM 1948 C CA . HIS A 1 240 ? 1.901 23.469 5.789 1.00 58.47 240 HIS A CA 1
ATOM 1949 C C . HIS A 1 240 ? 1.976 22.137 6.554 1.00 58.47 240 HIS A C 1
ATOM 1951 O O . HIS A 1 240 ? 2.414 22.128 7.711 1.00 58.47 240 HIS A O 1
A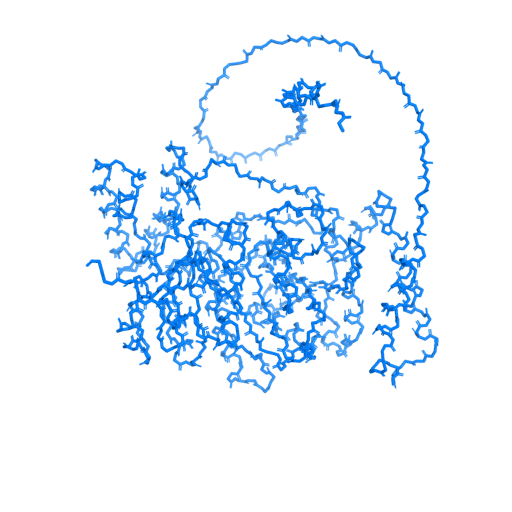TOM 1957 N N . PRO A 1 241 ? 1.552 21.019 5.940 1.00 62.38 241 PRO A N 1
ATOM 1958 C CA . PRO A 1 241 ? 1.670 19.696 6.535 1.00 62.38 241 PRO A CA 1
ATOM 1959 C C . PRO A 1 241 ? 3.144 19.280 6.589 1.00 62.38 241 PRO A C 1
ATOM 1961 O O . PRO A 1 241 ? 3.814 19.171 5.573 1.00 62.38 241 PRO A O 1
ATOM 1964 N N . ILE A 1 242 ? 3.669 19.040 7.789 1.00 56.50 242 ILE A N 1
ATOM 1965 C CA . ILE A 1 242 ? 5.044 18.553 7.950 1.00 56.50 242 ILE A CA 1
ATOM 1966 C C . ILE A 1 242 ? 5.043 17.059 7.631 1.00 56.50 242 ILE A C 1
ATOM 1968 O O . ILE A 1 242 ? 4.742 16.248 8.502 1.00 56.50 242 ILE A O 1
ATOM 1972 N N . THR A 1 243 ? 5.356 16.687 6.391 1.00 60.38 243 THR A N 1
ATOM 1973 C CA . THR A 1 243 ? 5.350 15.280 5.969 1.00 60.38 243 THR A CA 1
ATOM 1974 C C . THR A 1 243 ? 6.678 14.904 5.330 1.00 60.38 243 THR A C 1
ATOM 1976 O O . THR A 1 243 ? 6.877 15.103 4.136 1.00 60.38 243 THR A O 1
ATOM 1979 N N . ASN A 1 244 ? 7.578 14.334 6.131 1.00 69.56 244 ASN A N 1
ATOM 1980 C CA . ASN A 1 244 ? 8.639 13.474 5.612 1.00 69.56 244 ASN A CA 1
ATOM 1981 C C . ASN A 1 244 ? 8.184 12.004 5.711 1.00 69.56 244 ASN A C 1
ATOM 1983 O O . ASN A 1 244 ? 7.201 11.700 6.402 1.00 69.56 244 ASN A O 1
ATOM 1987 N N . GLY A 1 245 ? 8.850 11.090 5.006 1.00 73.31 245 GLY A N 1
ATOM 1988 C CA . GLY A 1 245 ? 8.405 9.694 4.927 1.00 73.31 245 GLY A CA 1
ATOM 1989 C C . GLY A 1 245 ? 8.337 8.976 6.279 1.00 73.31 245 GLY A C 1
ATOM 1990 O O . GLY A 1 245 ? 7.426 8.174 6.504 1.00 73.31 245 GLY A O 1
ATOM 1991 N N . LEU A 1 246 ? 9.250 9.302 7.197 1.00 78.56 246 LEU A N 1
ATOM 1992 C CA . LEU A 1 246 ? 9.263 8.761 8.556 1.00 78.56 246 LEU A CA 1
ATOM 1993 C C . LEU A 1 246 ? 8.094 9.289 9.397 1.00 78.56 246 LEU A C 1
ATOM 1995 O O . LEU A 1 246 ? 7.376 8.495 10.000 1.00 78.56 246 LEU A O 1
ATOM 1999 N N . VAL A 1 247 ? 7.873 10.607 9.398 1.00 81.81 247 VAL A N 1
ATOM 2000 C CA . VAL A 1 247 ? 6.762 11.244 10.121 1.00 81.81 247 VAL A CA 1
ATOM 2001 C C . VAL A 1 247 ? 5.440 10.659 9.644 1.00 81.81 247 VAL A C 1
ATOM 2003 O O . VAL A 1 247 ? 4.638 10.228 10.462 1.00 81.81 247 VAL A O 1
ATOM 2006 N N . MET A 1 248 ? 5.247 10.533 8.328 1.00 84.56 248 MET A N 1
ATOM 2007 C CA . MET A 1 248 ? 4.040 9.916 7.780 1.00 84.56 248 MET A CA 1
ATOM 2008 C C . MET A 1 248 ? 3.837 8.488 8.313 1.00 84.56 248 MET A C 1
ATOM 2010 O O . MET A 1 248 ? 2.729 8.130 8.712 1.00 84.56 248 MET A O 1
ATOM 2014 N N . ALA A 1 249 ? 4.890 7.666 8.351 1.00 89.25 249 ALA A N 1
ATOM 2015 C CA . ALA A 1 249 ? 4.804 6.304 8.871 1.00 89.25 249 ALA A CA 1
ATOM 2016 C C . ALA A 1 249 ? 4.425 6.257 10.363 1.00 89.25 249 ALA A C 1
ATOM 2018 O O . ALA A 1 249 ? 3.576 5.453 10.758 1.00 89.25 249 ALA A O 1
ATOM 2019 N N . GLU A 1 250 ?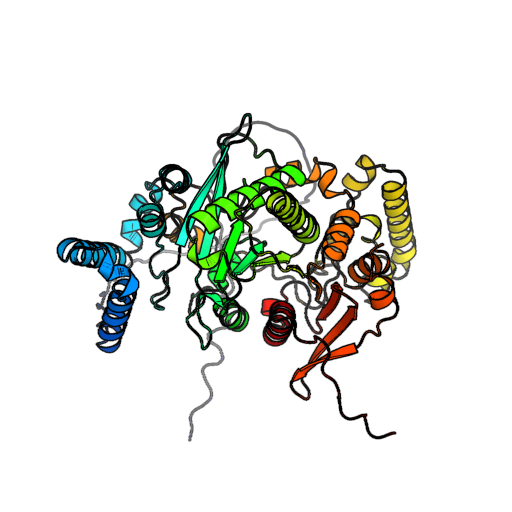 5.013 7.133 11.182 1.00 90.62 250 GLU A N 1
ATOM 2020 C CA . GLU A 1 250 ? 4.686 7.274 12.606 1.00 90.62 250 GLU A CA 1
ATOM 2021 C C . GLU A 1 250 ? 3.248 7.759 12.823 1.00 90.62 250 GLU A C 1
ATOM 2023 O O . GLU A 1 250 ? 2.549 7.259 13.708 1.00 90.62 250 GLU A O 1
ATOM 2028 N N . GLU A 1 251 ? 2.775 8.685 11.990 1.00 91.44 251 GLU A N 1
ATOM 2029 C CA . GLU A 1 251 ? 1.413 9.205 12.041 1.00 91.44 251 GLU A CA 1
ATOM 2030 C C . GLU A 1 251 ? 0.371 8.146 11.701 1.00 91.44 251 GLU A C 1
ATOM 2032 O O . GLU A 1 251 ? -0.611 8.016 12.435 1.00 91.44 251 GLU A O 1
ATOM 2037 N N . TYR A 1 252 ? 0.602 7.342 10.658 1.00 94.25 252 TYR A N 1
ATOM 2038 C CA . TYR A 1 252 ? -0.246 6.188 10.358 1.00 94.25 252 TYR A CA 1
ATOM 2039 C C . TYR A 1 252 ? -0.232 5.171 11.501 1.00 94.25 252 TYR A C 1
ATOM 2041 O O . TYR A 1 252 ? -1.289 4.679 11.889 1.00 94.25 252 TYR A O 1
ATOM 2049 N N . CYS A 1 253 ? 0.936 4.868 12.077 1.00 96.00 253 CYS A N 1
ATOM 2050 C CA . CYS A 1 253 ? 1.035 3.962 13.223 1.00 96.00 253 CYS A CA 1
ATOM 2051 C C . CYS A 1 253 ? 0.228 4.490 14.425 1.00 96.00 253 CYS A C 1
ATOM 2053 O O . CYS A 1 253 ? -0.561 3.754 15.020 1.00 96.00 253 CYS A O 1
ATOM 2055 N N . SER A 1 254 ? 0.353 5.780 14.749 1.00 95.31 254 SER A N 1
ATOM 2056 C CA . SER A 1 254 ? -0.430 6.445 15.799 1.00 95.31 254 SER A CA 1
ATOM 2057 C C . SER A 1 254 ? -1.935 6.414 15.511 1.00 95.31 254 SER A C 1
ATOM 2059 O O . SER A 1 254 ? -2.727 6.029 16.376 1.00 95.31 254 SER A O 1
ATOM 2061 N N . ALA A 1 255 ? -2.338 6.759 14.288 1.00 96.62 255 ALA A N 1
ATOM 2062 C CA . ALA A 1 255 ? -3.730 6.763 13.858 1.00 96.62 255 ALA A CA 1
ATOM 2063 C C . ALA A 1 255 ? -4.358 5.364 13.930 1.00 96.62 255 ALA A C 1
ATOM 2065 O O . ALA A 1 255 ? -5.460 5.208 14.452 1.00 96.62 255 ALA A O 1
ATOM 2066 N N . LEU A 1 256 ? -3.640 4.330 13.482 1.00 97.88 256 LEU A N 1
ATOM 2067 C CA . LEU A 1 256 ? -4.095 2.941 13.555 1.00 97.88 256 LEU A CA 1
ATOM 2068 C C . LEU A 1 256 ? -4.214 2.449 14.997 1.00 97.88 256 LEU A C 1
ATOM 2070 O O . LEU A 1 256 ? -5.178 1.769 15.329 1.00 97.88 256 LEU A O 1
ATOM 2074 N N . ARG A 1 257 ? -3.291 2.824 15.888 1.00 97.38 257 ARG A N 1
ATOM 2075 C CA . ARG A 1 257 ? -3.413 2.497 17.318 1.00 97.38 257 ARG A CA 1
ATOM 2076 C C . ARG A 1 257 ? -4.673 3.107 17.925 1.00 97.38 257 ARG A C 1
ATOM 2078 O O . ARG A 1 257 ? -5.376 2.428 18.665 1.00 97.38 257 ARG A O 1
ATOM 2085 N N . GLN A 1 258 ? -4.971 4.363 17.599 1.00 97.75 258 GLN A N 1
ATOM 2086 C CA . GLN A 1 258 ? -6.206 5.025 18.023 1.00 97.75 258 GLN A CA 1
ATOM 2087 C C . GLN A 1 258 ? -7.445 4.347 17.420 1.00 97.75 258 GLN A C 1
ATOM 2089 O O . GLN A 1 258 ? -8.426 4.119 18.124 1.00 97.75 258 GLN A O 1
ATOM 2094 N N . PHE A 1 259 ? -7.383 3.949 16.148 1.00 98.06 259 PHE A N 1
ATOM 2095 C CA . PHE A 1 259 ? -8.441 3.182 15.496 1.00 98.06 259 PHE A CA 1
ATOM 2096 C C . PHE A 1 259 ? -8.713 1.852 16.217 1.00 98.06 259 PHE A C 1
ATOM 2098 O O . PHE A 1 259 ? -9.851 1.596 16.597 1.00 98.06 259 PHE A O 1
ATOM 2105 N N . PHE A 1 260 ? -7.688 1.039 16.488 1.00 97.31 260 PHE A N 1
ATOM 2106 C CA . PHE A 1 260 ? -7.849 -0.231 17.209 1.00 97.31 260 PHE A CA 1
ATOM 2107 C C . PHE A 1 260 ? -8.228 -0.041 18.684 1.00 97.31 260 PHE A C 1
ATOM 2109 O O . PHE A 1 260 ? -8.813 -0.933 19.279 1.00 97.31 260 PHE A O 1
ATOM 2116 N N . GLN A 1 261 ? -7.974 1.119 19.294 1.00 96.12 261 GLN A N 1
ATOM 2117 C CA . GLN A 1 261 ? -8.558 1.447 20.601 1.00 96.12 261 GLN A CA 1
ATOM 2118 C C . GLN A 1 261 ? -10.056 1.747 20.499 1.00 96.12 261 GLN A C 1
ATOM 2120 O O . GLN A 1 261 ? -10.828 1.342 21.368 1.00 96.12 261 GLN A O 1
ATOM 2125 N N . LEU A 1 262 ? -10.469 2.450 19.443 1.00 96.75 262 LEU A N 1
ATOM 2126 C CA . LEU A 1 262 ? -11.870 2.768 19.197 1.00 96.75 262 LEU A CA 1
ATOM 2127 C C . LEU A 1 262 ? -12.677 1.514 18.822 1.00 96.75 262 LEU A C 1
ATOM 2129 O O . LEU A 1 262 ? -13.797 1.371 19.298 1.00 96.75 262 LEU A O 1
ATOM 2133 N N . PHE A 1 263 ? -12.098 0.602 18.039 1.00 95.56 263 PHE A N 1
ATOM 2134 C CA . PHE A 1 263 ? -12.687 -0.663 17.577 1.00 95.56 263 PHE A CA 1
ATOM 2135 C C . PHE A 1 263 ? -11.908 -1.861 18.133 1.00 95.56 263 PHE A C 1
ATOM 2137 O O . PHE A 1 263 ? -11.339 -2.662 17.391 1.00 95.56 263 PHE A O 1
ATOM 2144 N N . SER A 1 264 ? -11.840 -1.959 19.461 1.00 93.50 264 SER A N 1
ATOM 2145 C CA . SER A 1 264 ? -11.013 -2.946 20.167 1.00 93.50 264 SER A CA 1
ATOM 2146 C C . SER A 1 264 ? -11.341 -4.398 19.835 1.00 93.50 264 SER A C 1
ATOM 2148 O O . SER A 1 264 ? -10.459 -5.248 19.924 1.00 93.50 264 SER A O 1
ATOM 2150 N N . GLU A 1 265 ? -12.574 -4.677 19.417 1.00 91.38 265 GLU A N 1
ATOM 2151 C CA . GLU A 1 265 ? -13.016 -5.979 18.913 1.00 91.38 265 GLU A CA 1
ATOM 2152 C C . GLU A 1 265 ? -12.209 -6.474 17.705 1.00 91.38 265 GLU A C 1
ATOM 2154 O O . GLU A 1 265 ? -12.118 -7.676 17.500 1.00 91.38 265 GLU A O 1
ATOM 2159 N N . LEU A 1 266 ? -11.575 -5.569 16.949 1.00 94.62 266 LEU A N 1
ATOM 2160 C CA . LEU A 1 266 ? -10.764 -5.906 15.778 1.00 94.62 266 LEU A CA 1
ATOM 2161 C C . LEU A 1 266 ? -9.286 -6.167 16.107 1.00 94.62 266 LEU A C 1
ATOM 2163 O O . LEU A 1 266 ? -8.498 -6.425 15.201 1.00 94.62 266 LEU A O 1
ATOM 2167 N N . SER A 1 267 ? -8.869 -6.042 17.373 1.00 91.62 267 SER A N 1
ATOM 2168 C CA . SER A 1 267 ? -7.439 -6.060 17.742 1.00 91.62 267 SER A CA 1
ATOM 2169 C C . SER A 1 267 ? -6.760 -7.405 17.463 1.00 91.62 267 SER A C 1
ATOM 2171 O O . SER A 1 267 ? -5.566 -7.443 17.165 1.00 91.62 267 SER A O 1
ATOM 2173 N N . GLU A 1 268 ? -7.520 -8.500 17.543 1.00 93.06 268 GLU A N 1
ATOM 2174 C CA . GLU A 1 268 ? -7.023 -9.857 17.291 1.00 93.06 268 GLU A CA 1
ATOM 2175 C C . GLU A 1 268 ? -7.077 -10.239 15.804 1.00 93.06 268 GLU A C 1
ATOM 2177 O O . GLU A 1 268 ? -6.381 -11.164 15.376 1.00 93.06 268 GLU A O 1
ATOM 2182 N N . ASN A 1 269 ? -7.850 -9.517 14.990 1.00 96.50 269 ASN A N 1
ATOM 2183 C CA . ASN A 1 269 ? -7.997 -9.796 13.568 1.00 96.50 269 ASN A CA 1
ATOM 2184 C C . ASN A 1 269 ? -6.664 -9.617 12.838 1.00 96.50 269 ASN A C 1
ATOM 2186 O O . ASN A 1 269 ? -5.889 -8.706 13.126 1.00 96.50 269 ASN A O 1
ATOM 2190 N N . GLU A 1 270 ? -6.395 -10.466 11.844 1.00 97.69 270 GLU A N 1
ATOM 2191 C CA . GLU A 1 270 ? -5.218 -10.282 10.995 1.00 97.69 270 GLU A CA 1
ATOM 2192 C C . GLU A 1 270 ? -5.280 -8.929 10.277 1.00 97.69 270 GLU A C 1
ATOM 2194 O O . GLU A 1 270 ? -6.265 -8.620 9.610 1.00 97.69 270 GLU A O 1
ATOM 2199 N N . PHE A 1 271 ? -4.214 -8.137 10.383 1.00 98.56 271 PHE A N 1
ATOM 2200 C CA . PHE A 1 271 ? -4.139 -6.811 9.783 1.00 98.56 271 PHE A CA 1
ATOM 2201 C C . PHE A 1 271 ? -3.183 -6.780 8.587 1.00 98.56 271 PHE A C 1
ATOM 2203 O O . PHE A 1 271 ? -2.048 -7.266 8.659 1.00 98.56 271 PHE A O 1
ATOM 2210 N N . PHE A 1 272 ? -3.625 -6.162 7.494 1.00 98.56 272 PHE A N 1
ATOM 2211 C CA . PHE A 1 272 ? -2.847 -5.970 6.274 1.00 98.56 272 PHE A CA 1
ATOM 2212 C C . PHE A 1 272 ? -2.880 -4.517 5.819 1.00 98.56 272 PHE A C 1
ATOM 2214 O O . PHE A 1 272 ? -3.873 -3.814 5.999 1.00 98.56 272 PHE A O 1
ATOM 2221 N N . ILE A 1 273 ? -1.803 -4.094 5.161 1.00 97.94 273 ILE A N 1
ATOM 2222 C CA . ILE A 1 273 ? -1.723 -2.781 4.522 1.00 97.94 273 ILE A CA 1
ATOM 2223 C C . ILE A 1 273 ? -1.597 -2.991 3.018 1.00 97.94 273 ILE A C 1
ATOM 2225 O O . ILE A 1 273 ? -0.676 -3.664 2.552 1.00 97.94 273 ILE A O 1
ATOM 2229 N N . ALA A 1 274 ? -2.520 -2.401 2.270 1.00 95.31 274 ALA A N 1
ATOM 2230 C CA . ALA A 1 274 ? -2.527 -2.359 0.822 1.00 95.31 274 ALA A CA 1
ATOM 2231 C C . ALA A 1 274 ? -2.260 -0.933 0.335 1.00 95.31 274 ALA A C 1
ATOM 2233 O O . ALA A 1 274 ? -2.831 0.016 0.866 1.00 95.31 274 ALA A O 1
ATOM 2234 N N . GLY A 1 275 ? -1.446 -0.766 -0.704 1.00 91.12 275 GLY A N 1
ATOM 2235 C CA . GLY A 1 275 ? -1.286 0.527 -1.365 1.00 91.12 275 GLY A CA 1
ATOM 2236 C C . GLY A 1 275 ? -0.844 0.408 -2.816 1.00 91.12 275 GLY A C 1
ATOM 2237 O O . GLY A 1 275 ? -0.341 -0.637 -3.233 1.00 91.12 275 GLY A O 1
ATOM 2238 N N . GLN A 1 276 ? -1.033 1.484 -3.585 1.00 87.62 276 GLN A N 1
ATOM 2239 C CA . GLN A 1 276 ? -0.679 1.538 -5.007 1.00 87.62 276 GLN A CA 1
ATOM 2240 C C . GLN A 1 276 ? 0.263 2.706 -5.334 1.00 87.62 276 GLN A C 1
ATOM 2242 O O . GLN A 1 276 ? 0.267 3.729 -4.644 1.00 87.62 276 GLN A O 1
ATOM 2247 N N . THR A 1 277 ? 1.021 2.607 -6.430 1.00 87.44 277 THR A N 1
ATOM 2248 C CA . THR A 1 277 ? 1.848 3.700 -6.981 1.00 87.44 277 THR A CA 1
ATOM 2249 C C . THR A 1 277 ? 2.898 4.192 -5.976 1.00 87.44 277 THR A C 1
ATOM 2251 O O . THR A 1 277 ? 3.719 3.413 -5.491 1.00 87.44 277 THR A O 1
ATOM 2254 N N . ASN A 1 278 ? 2.878 5.468 -5.597 1.00 83.75 278 ASN A N 1
ATOM 2255 C CA . ASN A 1 278 ? 3.837 6.050 -4.663 1.00 83.75 278 ASN A CA 1
ATOM 2256 C C . ASN A 1 278 ? 3.729 5.473 -3.242 1.00 83.75 278 ASN A C 1
ATOM 2258 O O . ASN A 1 278 ? 4.700 5.521 -2.490 1.00 83.75 278 ASN A O 1
ATOM 2262 N N . MET A 1 279 ? 2.612 4.820 -2.896 1.00 85.38 279 MET A N 1
ATOM 2263 C CA . MET A 1 279 ? 2.488 4.087 -1.632 1.00 85.38 279 MET A CA 1
ATOM 2264 C C . MET A 1 279 ? 3.420 2.872 -1.544 1.00 85.38 279 MET A C 1
ATOM 2266 O O . MET A 1 279 ? 3.644 2.376 -0.445 1.00 85.38 279 MET A O 1
ATOM 2270 N N . GLY A 1 280 ? 4.052 2.448 -2.647 1.00 87.38 280 GLY A N 1
ATOM 2271 C CA . GLY A 1 280 ? 5.130 1.454 -2.615 1.00 87.38 280 GLY A CA 1
ATOM 2272 C C . GLY A 1 280 ? 6.324 1.854 -1.738 1.00 87.38 280 GLY A C 1
ATOM 2273 O O . GLY A 1 280 ? 7.014 0.977 -1.226 1.00 87.38 280 GLY A O 1
ATOM 2274 N N . LYS A 1 281 ? 6.519 3.157 -1.490 1.00 84.50 281 LYS A N 1
ATOM 2275 C CA . LYS A 1 281 ? 7.526 3.673 -0.551 1.00 84.50 281 LYS A CA 1
ATOM 2276 C C . LYS A 1 281 ? 7.042 3.723 0.893 1.00 84.50 281 LYS A C 1
ATOM 2278 O O . LYS A 1 281 ? 7.807 3.438 1.807 1.00 84.50 281 LYS A O 1
ATOM 2283 N N . TYR A 1 282 ? 5.775 4.063 1.103 1.00 86.44 282 TYR A N 1
ATOM 2284 C CA . TYR A 1 282 ? 5.240 4.320 2.441 1.00 86.44 282 TYR A CA 1
ATOM 2285 C C . TYR A 1 282 ? 4.706 3.074 3.128 1.00 86.44 282 TYR A C 1
ATOM 2287 O O . TYR A 1 282 ? 4.872 2.933 4.332 1.00 86.44 282 TYR A O 1
ATOM 2295 N N . VAL A 1 283 ? 4.104 2.148 2.383 1.00 93.50 283 VAL A N 1
ATOM 2296 C CA . VAL A 1 283 ? 3.528 0.920 2.944 1.00 93.50 283 VAL A CA 1
ATOM 2297 C C . VAL A 1 283 ? 4.569 0.103 3.730 1.00 93.50 283 VAL A C 1
ATOM 2299 O O . VAL A 1 283 ? 4.267 -0.254 4.872 1.00 93.50 283 VAL A O 1
ATOM 2302 N N . PRO A 1 284 ? 5.798 -0.142 3.220 1.00 94.62 284 PRO A N 1
ATOM 2303 C CA . PRO A 1 284 ? 6.849 -0.778 4.017 1.00 94.62 284 PRO A CA 1
ATOM 2304 C C . PRO A 1 284 ? 7.216 0.025 5.273 1.00 94.62 284 PRO A C 1
ATOM 2306 O O . PRO A 1 284 ? 7.324 -0.544 6.355 1.00 94.62 284 PRO A O 1
ATOM 2309 N N . SER A 1 285 ? 7.352 1.347 5.165 1.00 92.50 285 SER A N 1
ATOM 2310 C CA . SER A 1 285 ? 7.715 2.210 6.299 1.00 92.50 285 SER A CA 1
ATOM 2311 C C . SER A 1 285 ? 6.645 2.225 7.395 1.00 92.50 285 SER A C 1
ATOM 2313 O O . SER A 1 285 ? 6.971 2.143 8.577 1.00 92.50 285 SER A O 1
ATOM 2315 N N . ILE A 1 286 ? 5.362 2.258 7.022 1.00 94.62 286 ILE A N 1
ATOM 2316 C CA . ILE A 1 286 ? 4.233 2.160 7.959 1.00 94.62 286 ILE A CA 1
ATOM 2317 C C . ILE A 1 286 ? 4.256 0.797 8.659 1.00 94.62 286 ILE A C 1
ATOM 2319 O O . ILE A 1 286 ? 4.151 0.729 9.883 1.00 94.62 286 ILE A O 1
ATOM 2323 N N . ALA A 1 287 ? 4.443 -0.288 7.902 1.00 97.56 287 ALA A N 1
ATOM 2324 C CA . ALA A 1 287 ? 4.555 -1.633 8.460 1.00 97.56 287 ALA A CA 1
ATOM 2325 C C . ALA A 1 287 ? 5.724 -1.752 9.451 1.00 97.56 287 ALA A C 1
ATOM 2327 O O . ALA A 1 287 ? 5.559 -2.334 10.525 1.00 97.56 287 ALA A O 1
ATOM 2328 N N . LEU A 1 288 ? 6.877 -1.155 9.136 1.00 96.50 288 LEU A N 1
ATOM 2329 C CA . LEU A 1 288 ? 8.030 -1.127 10.033 1.00 96.50 288 LEU A CA 1
ATOM 2330 C C . LEU A 1 288 ? 7.748 -0.312 11.302 1.00 96.50 288 LEU A C 1
ATOM 2332 O O . LEU A 1 288 ? 8.065 -0.769 12.399 1.00 96.50 288 LEU A O 1
ATOM 2336 N N . SER A 1 289 ? 7.094 0.847 11.185 1.00 96.19 289 SER A N 1
ATOM 2337 C CA . SER A 1 289 ? 6.693 1.656 12.344 1.00 96.19 289 SER A CA 1
ATOM 2338 C C . SER A 1 289 ? 5.762 0.878 13.288 1.00 96.19 289 SER A C 1
ATOM 2340 O O . SER A 1 289 ? 5.949 0.883 14.509 1.00 96.19 289 SER A O 1
ATOM 2342 N N . ILE A 1 290 ? 4.805 0.122 12.735 1.00 98.12 290 ILE A N 1
ATOM 2343 C CA . ILE A 1 290 ? 3.933 -0.774 13.512 1.00 98.12 290 ILE A CA 1
ATOM 2344 C C . ILE A 1 290 ? 4.738 -1.903 14.162 1.00 98.12 290 ILE A C 1
ATOM 2346 O O . ILE A 1 290 ? 4.546 -2.187 15.344 1.00 98.12 290 ILE A O 1
ATOM 2350 N N . HIS A 1 291 ? 5.651 -2.541 13.425 1.00 97.69 291 HIS A N 1
ATOM 2351 C CA . HIS A 1 291 ? 6.513 -3.589 13.973 1.00 97.69 291 HIS A CA 1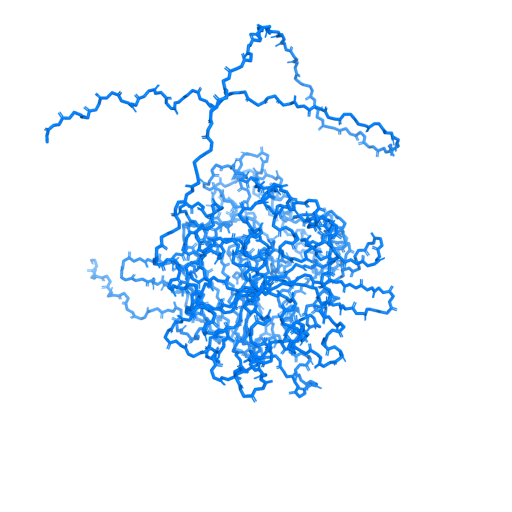
ATOM 2352 C C . HIS A 1 291 ? 7.319 -3.081 15.178 1.00 97.69 291 HIS A C 1
ATOM 2354 O O . HIS A 1 291 ? 7.261 -3.664 16.262 1.00 97.69 291 HIS A O 1
ATOM 2360 N N . GLN A 1 292 ? 8.008 -1.951 15.022 1.00 97.06 292 GLN A N 1
ATOM 2361 C CA . GLN A 1 292 ? 8.814 -1.335 16.076 1.00 97.06 292 GLN A CA 1
ATOM 2362 C C . GLN A 1 292 ? 7.975 -0.932 17.294 1.00 97.06 292 GLN A C 1
ATOM 2364 O O . GLN A 1 292 ? 8.443 -1.042 18.432 1.00 97.06 292 GLN A O 1
ATOM 2369 N N . HIS A 1 293 ? 6.733 -0.490 17.076 1.00 96.19 293 HIS A N 1
ATOM 2370 C CA . HIS A 1 293 ? 5.784 -0.248 18.156 1.00 96.19 293 HIS A CA 1
ATOM 2371 C C . HIS A 1 293 ? 5.409 -1.546 18.886 1.00 96.19 293 HIS A C 1
ATOM 2373 O O . HIS A 1 293 ? 5.514 -1.612 20.111 1.00 96.19 293 HIS A O 1
ATOM 2379 N N . ASN A 1 294 ? 5.035 -2.591 18.144 1.00 97.25 294 ASN A N 1
ATOM 2380 C CA . ASN A 1 294 ? 4.630 -3.888 18.687 1.00 97.25 294 ASN A CA 1
ATOM 2381 C C . ASN A 1 294 ? 5.729 -4.568 19.514 1.00 97.25 294 ASN A C 1
ATOM 2383 O O . ASN A 1 294 ? 5.422 -5.283 20.465 1.00 97.25 294 ASN A O 1
ATOM 2387 N N . VAL A 1 295 ? 7.006 -4.365 19.175 1.00 96.69 295 VAL A N 1
ATOM 2388 C CA . VAL A 1 295 ? 8.142 -4.881 19.963 1.00 96.69 295 VAL A CA 1
ATOM 2389 C C . VAL A 1 295 ? 8.186 -4.259 21.365 1.00 96.69 295 VAL A C 1
ATOM 2391 O O . VAL A 1 295 ? 8.638 -4.901 22.310 1.00 96.69 295 VAL A O 1
ATOM 2394 N N . LYS A 1 296 ? 7.701 -3.022 21.514 1.00 95.62 296 LYS A N 1
ATOM 2395 C CA . LYS A 1 296 ? 7.793 -2.222 22.745 1.00 95.62 296 LYS A CA 1
ATOM 2396 C C . LYS A 1 296 ? 6.467 -2.109 23.504 1.00 95.62 296 LYS A C 1
ATOM 2398 O O . LYS A 1 296 ? 6.431 -1.442 24.534 1.00 95.62 296 LYS A O 1
ATOM 2403 N N . SER A 1 297 ? 5.378 -2.683 22.990 1.00 93.19 297 SER A N 1
ATOM 2404 C CA . SER A 1 297 ? 4.032 -2.502 23.537 1.00 93.19 297 SER A CA 1
ATOM 2405 C C . SER A 1 297 ? 3.312 -3.824 23.777 1.00 93.19 297 SER A C 1
ATOM 2407 O O . SER A 1 297 ? 3.383 -4.743 22.961 1.00 93.19 297 SER A O 1
ATOM 2409 N N . ASP A 1 298 ? 2.553 -3.879 24.871 1.00 89.88 298 ASP A N 1
ATOM 2410 C CA . ASP A 1 298 ? 1.639 -4.986 25.161 1.00 89.88 298 ASP A CA 1
ATOM 2411 C C . ASP A 1 298 ? 0.384 -4.939 24.276 1.00 89.88 298 ASP A C 1
ATOM 2413 O O . ASP A 1 298 ? -0.181 -5.978 23.943 1.00 89.88 298 ASP A O 1
ATOM 2417 N N . ARG A 1 299 ? -0.040 -3.738 23.848 1.00 90.31 299 ARG A N 1
ATOM 2418 C CA . ARG A 1 299 ? -1.174 -3.545 22.932 1.00 90.31 299 ARG A CA 1
ATOM 2419 C C . ARG A 1 299 ? -0.667 -3.519 21.497 1.00 90.31 299 ARG A C 1
ATOM 2421 O O . ARG A 1 299 ? -0.240 -2.479 21.003 1.00 90.31 299 ARG A O 1
ATOM 2428 N N . LYS A 1 300 ? -0.698 -4.678 20.846 1.00 95.50 300 LYS A N 1
ATOM 2429 C CA . LYS A 1 300 ? -0.141 -4.871 19.505 1.00 95.50 300 LYS A CA 1
ATOM 2430 C C . LYS A 1 300 ? -1.210 -4.734 18.431 1.00 95.50 300 LYS A C 1
ATOM 2432 O O . LYS A 1 300 ? -2.355 -5.115 18.637 1.00 95.50 300 LYS A O 1
ATOM 2437 N N . ILE A 1 301 ? -0.803 -4.257 17.260 1.00 97.62 301 ILE A N 1
ATOM 2438 C CA . ILE A 1 301 ? -1.575 -4.414 16.024 1.00 97.62 301 ILE A CA 1
ATOM 2439 C C . ILE A 1 301 ? -1.156 -5.744 15.400 1.00 97.62 301 ILE A C 1
ATOM 2441 O O . ILE A 1 301 ? 0.036 -5.944 15.152 1.00 97.62 301 ILE A O 1
ATOM 2445 N N . ASN A 1 302 ? -2.096 -6.646 15.119 1.00 97.56 302 ASN A N 1
ATOM 2446 C CA . ASN A 1 302 ? -1.807 -7.973 14.567 1.00 97.56 302 ASN A CA 1
ATOM 2447 C C . ASN A 1 302 ? -1.441 -7.937 13.063 1.00 97.56 302 ASN A C 1
ATOM 2449 O O . ASN A 1 302 ? -2.068 -8.581 12.224 1.00 97.56 302 ASN A O 1
ATOM 2453 N N . LEU A 1 303 ? -0.413 -7.159 12.709 1.00 98.69 303 LEU A N 1
ATOM 2454 C CA . LEU A 1 303 ? 0.102 -7.014 11.349 1.00 98.69 303 LEU A CA 1
ATOM 2455 C C . LEU A 1 303 ? 0.601 -8.365 10.819 1.00 98.69 303 LEU A C 1
ATOM 2457 O O . LEU A 1 303 ? 1.416 -9.031 11.458 1.00 98.69 303 LEU A O 1
ATOM 2461 N N . LYS A 1 304 ? 0.140 -8.752 9.628 1.00 98.50 304 LYS A N 1
ATOM 2462 C CA . LYS A 1 304 ? 0.534 -9.994 8.948 1.00 98.50 304 LYS A CA 1
ATOM 2463 C C . LYS A 1 304 ? 1.227 -9.772 7.619 1.00 98.50 304 LYS A C 1
ATOM 2465 O O . LYS A 1 304 ? 2.034 -10.617 7.222 1.00 98.50 304 LYS A O 1
ATOM 2470 N N . GLY A 1 305 ? 0.932 -8.672 6.928 1.00 98.31 305 GLY A N 1
ATOM 2471 C CA . GLY A 1 305 ? 1.569 -8.447 5.645 1.00 98.31 305 GLY A CA 1
ATOM 2472 C C . GLY A 1 305 ? 1.230 -7.180 4.871 1.00 98.31 305 GLY A C 1
ATOM 2473 O O . GLY A 1 305 ? 0.266 -6.460 5.128 1.00 98.31 305 GLY A O 1
ATOM 2474 N N . VAL A 1 306 ? 2.122 -6.995 3.908 1.00 98.44 306 VAL A N 1
ATOM 2475 C CA . VAL A 1 306 ? 2.260 -6.076 2.784 1.00 98.44 306 VAL A CA 1
ATOM 2476 C C . VAL A 1 306 ? 1.524 -6.375 1.476 1.00 98.44 306 VAL A C 1
ATOM 2478 O O . VAL A 1 306 ? 1.811 -7.433 0.922 1.00 98.44 306 VAL A O 1
ATOM 2481 N N . MET A 1 307 ? 0.705 -5.497 0.892 1.00 97.94 307 MET A N 1
ATOM 2482 C CA . MET A 1 307 ? 0.272 -5.621 -0.517 1.00 97.94 307 MET A CA 1
ATOM 2483 C C . MET A 1 307 ? 0.552 -4.330 -1.294 1.00 97.94 307 MET A C 1
ATOM 2485 O O . MET A 1 307 ? 0.016 -3.276 -0.967 1.00 97.94 307 MET A O 1
ATOM 2489 N N . ILE A 1 308 ? 1.384 -4.393 -2.333 1.00 96.81 308 ILE A N 1
ATOM 2490 C CA . ILE A 1 308 ? 1.866 -3.213 -3.062 1.00 96.81 308 ILE A CA 1
ATOM 2491 C C . ILE A 1 308 ? 1.595 -3.380 -4.561 1.00 96.81 308 ILE A C 1
ATOM 2493 O O . ILE A 1 308 ? 2.246 -4.179 -5.234 1.00 96.81 308 ILE A O 1
ATOM 2497 N N . GLY A 1 309 ? 0.630 -2.616 -5.075 1.00 94.81 309 GLY A N 1
ATOM 2498 C CA . GLY A 1 309 ? 0.219 -2.617 -6.481 1.00 94.81 309 GLY A CA 1
ATOM 2499 C C . GLY A 1 309 ? 0.935 -1.545 -7.295 1.00 94.81 309 GLY A C 1
ATOM 2500 O O . GLY A 1 309 ? 1.001 -0.402 -6.851 1.00 94.81 309 GLY A O 1
ATOM 2501 N N . ASN A 1 310 ? 1.461 -1.867 -8.480 1.00 94.06 310 ASN A N 1
ATOM 2502 C CA . ASN A 1 310 ? 2.118 -0.902 -9.381 1.00 94.06 310 ASN A CA 1
ATOM 2503 C C . ASN A 1 310 ? 3.054 0.065 -8.621 1.00 94.06 310 ASN A C 1
ATOM 2505 O O . ASN A 1 310 ? 3.022 1.276 -8.823 1.00 94.06 310 ASN A O 1
ATOM 2509 N N . GLY A 1 311 ? 3.785 -0.458 -7.633 1.00 90.94 311 GLY A N 1
ATOM 2510 C CA . GLY A 1 311 ? 4.412 0.359 -6.600 1.00 90.94 311 GLY A CA 1
ATOM 2511 C C . GLY A 1 311 ? 5.742 0.955 -7.038 1.00 90.94 311 GLY A C 1
ATOM 2512 O O . GLY A 1 311 ? 6.552 0.279 -7.675 1.00 90.94 311 GLY A O 1
ATOM 2513 N N . ARG A 1 312 ? 6.016 2.195 -6.621 1.00 90.31 312 ARG A N 1
ATOM 2514 C CA . ARG A 1 312 ? 7.352 2.791 -6.721 1.00 90.31 312 ARG A CA 1
ATOM 2515 C C . ARG A 1 312 ? 8.314 2.020 -5.815 1.00 90.31 312 ARG A C 1
ATOM 2517 O O . ARG A 1 312 ? 8.143 2.011 -4.599 1.00 90.31 312 ARG A O 1
ATOM 2524 N N . VAL A 1 313 ? 9.326 1.403 -6.418 1.00 91.50 313 VAL A N 1
ATOM 2525 C CA . VAL A 1 313 ? 10.414 0.698 -5.723 1.00 91.50 313 VAL A CA 1
ATOM 2526 C C . VAL A 1 313 ? 11.659 1.584 -5.633 1.00 91.50 313 VAL A C 1
ATOM 2528 O O . VAL A 1 313 ? 11.601 2.796 -5.863 1.00 91.50 313 VAL A O 1
ATOM 2531 N N . ASP A 1 314 ? 12.799 1.010 -5.256 1.00 92.88 314 ASP A N 1
ATOM 2532 C CA . ASP A 1 314 ? 14.047 1.755 -5.114 1.00 92.88 314 ASP A CA 1
ATOM 2533 C C . ASP A 1 314 ? 14.484 2.438 -6.407 1.00 92.88 314 ASP A C 1
ATOM 2535 O O . ASP A 1 314 ? 14.392 1.841 -7.482 1.00 92.88 314 ASP A O 1
ATOM 2539 N N . PRO A 1 315 ? 14.958 3.698 -6.316 1.00 91.75 315 PRO A N 1
ATOM 2540 C CA . PRO A 1 315 ? 15.234 4.524 -7.491 1.00 91.75 315 PRO A CA 1
ATOM 2541 C C . PRO A 1 315 ? 16.213 3.845 -8.457 1.00 91.75 315 PRO A C 1
ATOM 2543 O O . PRO A 1 315 ? 16.041 3.947 -9.665 1.00 91.75 315 PRO A O 1
ATOM 2546 N N . GLN A 1 316 ? 17.178 3.063 -7.963 1.00 93.56 316 GLN A N 1
ATOM 2547 C CA . GLN A 1 316 ? 18.122 2.342 -8.823 1.00 93.56 316 GLN A CA 1
ATOM 2548 C C . GLN A 1 316 ? 17.461 1.345 -9.794 1.00 93.56 316 GLN A C 1
ATOM 2550 O O . GLN A 1 316 ? 18.083 0.965 -10.781 1.00 93.56 316 GLN A O 1
ATOM 2555 N N . TYR A 1 317 ? 16.218 0.919 -9.544 1.00 94.94 317 TYR A N 1
ATOM 2556 C CA . TYR A 1 317 ? 15.479 0.014 -10.432 1.00 94.94 317 TYR A CA 1
ATOM 2557 C C . TYR A 1 317 ? 14.521 0.735 -11.380 1.00 94.94 317 TYR A C 1
ATOM 2559 O O . TYR A 1 317 ? 13.998 0.085 -12.293 1.00 94.94 317 TYR A O 1
ATOM 2567 N N . MET A 1 318 ? 14.324 2.047 -11.197 1.00 93.50 318 MET A N 1
ATOM 2568 C CA . MET A 1 318 ? 13.455 2.904 -12.008 1.00 93.50 318 MET A CA 1
ATOM 2569 C C . MET A 1 318 ? 14.138 3.257 -13.343 1.00 93.50 318 MET A C 1
ATOM 2571 O O . MET A 1 318 ? 14.454 4.415 -13.611 1.00 93.50 318 MET A O 1
ATOM 2575 N N . VAL A 1 319 ? 14.392 2.232 -14.162 1.00 95.31 319 VAL A N 1
ATOM 2576 C CA . VAL A 1 319 ? 15.061 2.300 -15.474 1.00 95.31 319 VAL A CA 1
ATOM 2577 C C . VAL A 1 319 ? 14.180 1.697 -16.566 1.00 95.31 319 VAL A C 1
ATOM 2579 O O . VAL A 1 319 ? 13.595 0.631 -16.361 1.00 95.31 319 VAL A O 1
ATOM 2582 N N . TYR A 1 320 ? 14.099 2.355 -17.723 1.00 96.56 320 TYR A N 1
ATOM 2583 C CA . TYR A 1 320 ? 12.977 2.218 -18.659 1.00 96.56 320 TYR A CA 1
ATOM 2584 C C . TYR A 1 320 ? 13.370 1.805 -20.078 1.00 96.56 320 TYR A C 1
ATOM 2586 O O . TYR A 1 320 ? 12.551 1.203 -20.768 1.00 96.56 320 TYR A O 1
ATOM 2594 N N . GLY A 1 321 ? 14.589 2.120 -20.532 1.00 95.31 321 GLY A N 1
ATOM 2595 C CA . GLY A 1 321 ? 14.958 2.080 -21.952 1.00 95.31 321 GLY A CA 1
ATOM 2596 C C . GLY A 1 321 ? 14.627 0.760 -22.645 1.00 95.31 321 GLY A C 1
ATOM 2597 O O . GLY A 1 321 ? 13.879 0.756 -23.621 1.00 95.31 321 GLY A O 1
ATOM 2598 N N . SER A 1 322 ? 15.119 -0.361 -22.109 1.00 94.00 322 SER A N 1
ATOM 2599 C CA . SER A 1 322 ? 14.858 -1.690 -22.681 1.00 94.00 322 SER A CA 1
ATOM 2600 C C . SER A 1 322 ? 13.371 -2.032 -22.704 1.00 94.00 322 SER A C 1
ATOM 2602 O O . SER A 1 322 ? 12.863 -2.459 -23.733 1.00 94.00 322 SER A O 1
ATOM 2604 N N . TYR A 1 323 ? 12.657 -1.786 -21.600 1.00 95.06 323 TYR A N 1
ATOM 2605 C CA . TYR A 1 323 ? 11.236 -2.117 -21.502 1.00 95.06 323 TYR A CA 1
ATOM 2606 C C . TYR A 1 323 ? 10.411 -1.334 -22.525 1.00 95.06 323 TYR A C 1
ATOM 2608 O O . TYR A 1 323 ? 9.615 -1.924 -23.251 1.00 95.06 323 TYR A O 1
ATOM 2616 N N . LEU A 1 324 ? 10.624 -0.019 -22.624 1.00 96.25 324 LEU A N 1
ATOM 2617 C CA . LEU A 1 324 ? 9.891 0.816 -23.573 1.00 96.25 324 LEU A CA 1
ATOM 2618 C C . LEU A 1 324 ? 10.165 0.402 -25.025 1.00 96.25 324 LEU A C 1
ATOM 2620 O O . LEU A 1 324 ? 9.230 0.361 -25.820 1.00 96.25 324 LEU A O 1
ATOM 2624 N N . ALA A 1 325 ? 11.414 0.070 -25.370 1.00 95.69 325 ALA A N 1
ATOM 2625 C CA . ALA A 1 325 ? 11.765 -0.370 -26.721 1.00 95.69 325 ALA A CA 1
ATOM 2626 C C . ALA A 1 325 ? 11.156 -1.737 -27.065 1.00 95.69 325 ALA A C 1
ATOM 2628 O O . ALA A 1 325 ? 10.593 -1.902 -28.144 1.00 95.69 325 ALA A O 1
ATOM 2629 N N . GLU A 1 326 ? 11.221 -2.703 -26.145 1.00 94.31 326 GLU A N 1
ATOM 2630 C CA . GLU A 1 326 ? 10.661 -4.052 -26.329 1.00 94.31 326 GLU A CA 1
ATOM 2631 C C . GLU A 1 326 ? 9.136 -4.043 -26.509 1.00 94.31 326 GLU A C 1
ATOM 2633 O O . GLU A 1 326 ? 8.594 -4.921 -27.177 1.00 94.31 326 GLU A O 1
ATOM 2638 N N . HIS A 1 327 ? 8.453 -3.034 -25.962 1.00 93.25 327 HIS A N 1
ATOM 2639 C CA . HIS A 1 327 ? 7.005 -2.847 -26.096 1.00 93.25 327 HIS A CA 1
ATOM 2640 C C . HIS A 1 327 ? 6.625 -1.858 -27.211 1.00 93.25 327 HIS A C 1
ATOM 2642 O O . HIS A 1 327 ? 5.453 -1.519 -27.353 1.00 93.25 327 HIS A O 1
ATOM 2648 N N . GLY A 1 328 ? 7.591 -1.376 -28.002 1.00 94.50 328 GLY A N 1
ATOM 2649 C CA . GLY A 1 328 ? 7.337 -0.454 -29.115 1.00 94.50 328 GLY A CA 1
ATOM 2650 C C . GLY A 1 328 ? 6.850 0.938 -28.693 1.00 94.50 328 GLY A C 1
ATOM 2651 O O . GLY A 1 328 ? 6.235 1.640 -29.489 1.00 94.50 328 GLY A O 1
ATOM 2652 N N . LEU A 1 329 ? 7.108 1.344 -27.446 1.00 94.69 329 LEU A N 1
ATOM 2653 C CA . LEU A 1 329 ? 6.683 2.639 -26.894 1.00 94.69 329 LEU A CA 1
ATOM 2654 C C . LEU A 1 329 ? 7.659 3.779 -27.220 1.00 94.69 329 LEU A C 1
ATOM 2656 O O . LEU A 1 329 ? 7.339 4.952 -27.022 1.00 94.69 329 LEU A O 1
ATOM 2660 N N . ILE A 1 330 ? 8.851 3.430 -27.705 1.00 95.50 330 ILE A N 1
ATOM 2661 C CA . ILE A 1 330 ? 9.877 4.348 -28.203 1.00 95.50 330 ILE A CA 1
ATOM 2662 C C . ILE A 1 330 ? 10.477 3.800 -29.496 1.00 95.50 330 ILE A C 1
ATOM 2664 O O . ILE A 1 330 ? 10.515 2.586 -29.710 1.00 95.50 330 ILE A O 1
ATOM 2668 N N . ASP A 1 331 ? 11.003 4.694 -30.327 1.00 93.88 331 ASP A N 1
ATOM 2669 C CA . ASP A 1 331 ? 11.732 4.312 -31.529 1.00 93.88 331 ASP A CA 1
ATOM 2670 C C . ASP A 1 331 ? 13.131 3.792 -31.170 1.00 93.88 331 ASP A C 1
ATOM 2672 O O . ASP A 1 331 ? 13.764 4.230 -30.202 1.00 93.88 331 ASP A O 1
ATOM 2676 N N . THR A 1 332 ? 13.693 2.909 -32.001 1.00 92.06 332 THR A N 1
ATOM 2677 C CA . THR A 1 332 ? 15.053 2.376 -31.792 1.00 92.06 332 THR A CA 1
ATOM 2678 C C . THR A 1 332 ? 16.124 3.469 -31.759 1.00 92.06 332 THR A C 1
ATOM 2680 O O . THR A 1 332 ? 17.168 3.289 -31.137 1.00 92.06 332 THR A O 1
ATOM 2683 N N . SER A 1 333 ? 15.876 4.619 -32.396 1.00 96.06 333 SER A N 1
ATOM 2684 C CA . SER A 1 333 ? 16.757 5.792 -32.350 1.00 96.06 333 SER A CA 1
ATOM 2685 C C . SER A 1 333 ? 16.776 6.501 -30.993 1.00 96.06 333 SER A C 1
ATOM 2687 O O . SER A 1 333 ? 17.734 7.210 -30.692 1.00 96.06 333 SER A O 1
ATOM 2689 N N . GLU A 1 334 ? 15.738 6.337 -30.170 1.00 96.25 334 GLU A N 1
ATOM 2690 C CA . GLU A 1 334 ? 15.627 6.967 -28.848 1.00 96.25 334 GLU A CA 1
ATOM 2691 C C . GLU A 1 334 ? 16.309 6.133 -27.755 1.00 96.25 334 GLU A C 1
ATOM 2693 O O . GLU A 1 334 ? 16.778 6.683 -26.753 1.00 96.25 334 GLU A O 1
ATOM 2698 N N . LEU A 1 335 ? 16.423 4.817 -27.970 1.00 96.88 335 LEU A N 1
ATOM 2699 C CA . LEU A 1 335 ? 16.945 3.860 -26.995 1.00 96.88 335 LEU A CA 1
ATOM 2700 C C . LEU A 1 335 ? 18.337 4.229 -26.441 1.00 96.88 335 LEU A C 1
ATOM 2702 O O . LEU A 1 335 ? 18.468 4.247 -25.216 1.00 96.88 335 LEU A O 1
ATOM 2706 N N . PRO A 1 336 ? 19.363 4.584 -27.249 1.00 98.19 336 PRO A N 1
ATOM 2707 C CA . PRO A 1 336 ? 20.688 4.901 -26.707 1.00 98.19 336 PRO A CA 1
ATOM 2708 C C . PRO A 1 336 ? 20.663 6.074 -25.723 1.00 98.19 336 PRO A C 1
ATOM 2710 O O . PRO A 1 336 ? 21.339 6.047 -24.697 1.00 98.19 336 PRO A O 1
ATOM 2713 N N . LYS A 1 337 ? 19.844 7.094 -26.008 1.00 97.38 337 LYS A N 1
ATOM 2714 C CA . LYS A 1 337 ? 19.695 8.256 -25.131 1.00 97.38 337 LYS A CA 1
ATOM 2715 C C . LYS A 1 337 ? 19.022 7.864 -23.816 1.00 97.38 337 LYS A C 1
ATOM 2717 O O . LYS A 1 337 ? 19.515 8.233 -22.756 1.00 97.38 337 LYS A O 1
ATOM 2722 N N . ILE A 1 338 ? 17.923 7.111 -23.878 1.00 97.12 338 ILE A N 1
ATOM 2723 C CA . ILE A 1 338 ? 17.171 6.713 -22.680 1.00 97.12 338 ILE A CA 1
ATOM 2724 C C . ILE A 1 338 ? 18.000 5.765 -21.802 1.00 97.12 338 ILE A C 1
ATOM 2726 O O . ILE A 1 338 ? 18.013 5.949 -20.587 1.00 97.12 338 ILE A O 1
ATOM 2730 N N . LEU A 1 339 ? 18.751 4.826 -22.392 1.00 97.69 339 LEU A N 1
ATOM 2731 C CA . LEU A 1 339 ? 19.686 3.969 -21.651 1.00 97.69 339 LEU A CA 1
ATOM 2732 C C . LEU A 1 339 ? 20.789 4.785 -20.974 1.00 97.69 339 LEU A C 1
ATOM 2734 O O . LEU A 1 339 ? 21.093 4.553 -19.807 1.00 97.69 339 LEU A O 1
ATOM 2738 N N . GLN A 1 340 ? 21.349 5.784 -21.662 1.00 97.94 340 GLN A N 1
ATOM 2739 C CA . GLN A 1 340 ? 22.358 6.645 -21.053 1.00 97.94 340 GLN A CA 1
ATOM 2740 C C . GLN A 1 340 ? 21.797 7.432 -19.861 1.00 97.94 340 GLN A C 1
ATOM 2742 O O . GLN A 1 340 ? 22.488 7.619 -18.857 1.00 97.94 340 GLN A O 1
ATOM 2747 N N . GLU A 1 341 ? 20.554 7.906 -19.958 1.00 97.25 341 GLU A N 1
ATOM 2748 C CA . GLU A 1 341 ? 19.875 8.578 -18.853 1.00 97.25 341 GLU A CA 1
ATOM 2749 C C . GLU A 1 341 ? 19.571 7.620 -17.689 1.00 97.25 341 GLU A C 1
ATOM 2751 O O . GLU A 1 341 ? 19.732 8.017 -16.535 1.00 97.25 341 GLU A O 1
ATOM 2756 N N . ASP A 1 342 ? 19.188 6.371 -17.975 1.00 97.06 342 ASP A N 1
ATOM 2757 C CA . ASP A 1 342 ? 19.009 5.319 -16.967 1.00 97.06 342 ASP A CA 1
ATOM 2758 C C . ASP A 1 342 ? 20.323 5.045 -16.217 1.00 97.06 342 ASP A C 1
ATOM 2760 O O . ASP A 1 342 ? 20.353 5.068 -14.987 1.00 97.06 342 ASP A O 1
ATOM 2764 N N . GLU A 1 343 ? 21.437 4.871 -16.932 1.00 97.69 343 GLU A N 1
ATOM 2765 C CA . GLU A 1 343 ? 22.760 4.674 -16.328 1.00 97.69 343 GLU A CA 1
ATOM 2766 C C . GLU A 1 343 ? 23.193 5.859 -15.462 1.00 97.69 343 GLU A C 1
ATOM 2768 O O . GLU A 1 343 ? 23.708 5.674 -14.357 1.00 97.69 343 GLU A O 1
ATOM 2773 N N . ASN A 1 344 ? 22.982 7.084 -15.951 1.00 97.69 344 ASN A N 1
ATOM 2774 C CA . ASN A 1 344 ? 23.313 8.296 -15.208 1.00 97.69 344 ASN A CA 1
ATOM 2775 C C . ASN A 1 344 ? 22.482 8.407 -13.928 1.00 97.69 344 ASN A C 1
ATOM 2777 O O . ASN A 1 344 ? 23.020 8.777 -12.886 1.00 97.69 344 ASN A O 1
ATOM 2781 N N . TYR A 1 345 ? 21.198 8.050 -13.992 1.00 96.25 345 TYR A N 1
ATOM 2782 C CA . TYR A 1 345 ? 20.321 8.032 -12.827 1.00 96.25 345 TYR A CA 1
ATOM 2783 C C . TYR A 1 345 ? 20.768 6.990 -11.800 1.00 96.25 345 TYR A C 1
ATOM 2785 O O . TYR A 1 345 ? 20.944 7.320 -10.630 1.00 96.25 345 TYR A O 1
ATOM 2793 N N . VAL A 1 346 ? 21.050 5.758 -12.233 1.00 96.38 346 VAL A N 1
ATOM 2794 C CA . VAL A 1 346 ? 21.560 4.697 -11.350 1.00 96.38 346 VAL A CA 1
ATOM 2795 C C . VAL A 1 346 ? 22.894 5.090 -10.715 1.00 96.38 346 VAL A C 1
ATOM 2797 O O . VAL A 1 346 ? 23.099 4.844 -9.526 1.00 96.38 346 VAL A O 1
ATOM 2800 N N . ARG A 1 347 ? 23.799 5.724 -11.472 1.00 97.50 347 ARG A N 1
ATOM 2801 C CA . ARG A 1 347 ? 25.069 6.235 -10.939 1.00 97.50 347 ARG A CA 1
ATOM 2802 C C . ARG A 1 347 ? 24.828 7.306 -9.875 1.00 97.50 347 ARG A C 1
ATOM 2804 O O . ARG A 1 347 ? 25.368 7.193 -8.783 1.00 97.50 347 ARG A O 1
ATOM 2811 N N . ALA A 1 348 ? 23.957 8.277 -10.148 1.00 95.69 348 ALA A N 1
ATOM 2812 C CA . ALA A 1 348 ? 23.616 9.325 -9.190 1.00 95.69 348 ALA A CA 1
ATOM 2813 C C . ALA A 1 348 ? 23.015 8.769 -7.889 1.00 95.69 348 ALA A C 1
ATOM 2815 O O . ALA A 1 348 ? 23.366 9.247 -6.813 1.00 95.69 348 ALA A O 1
ATOM 2816 N N . VAL A 1 349 ? 22.163 7.739 -7.972 1.00 93.62 349 VAL A N 1
ATOM 2817 C CA . VAL A 1 349 ? 21.640 7.035 -6.789 1.00 93.62 349 VAL A CA 1
ATOM 2818 C C . VAL A 1 349 ? 22.777 6.401 -5.983 1.00 93.62 349 VAL A C 1
ATOM 2820 O O . VAL A 1 349 ? 22.843 6.596 -4.772 1.00 93.62 349 VAL A O 1
ATOM 2823 N N . LYS A 1 350 ? 23.688 5.668 -6.638 1.00 93.56 350 LYS A N 1
ATOM 2824 C CA . LYS A 1 350 ? 24.821 4.994 -5.975 1.00 93.56 350 LYS A CA 1
ATOM 2825 C C . LYS A 1 350 ? 25.800 5.974 -5.328 1.00 93.56 350 LYS A C 1
ATOM 2827 O O . LYS A 1 350 ? 26.307 5.695 -4.247 1.00 93.56 350 LYS A O 1
ATOM 2832 N N . ASP A 1 351 ? 26.016 7.120 -5.963 1.00 95.06 351 ASP A N 1
ATOM 2833 C CA . ASP A 1 351 ? 26.896 8.179 -5.464 1.00 95.06 351 ASP A CA 1
ATOM 2834 C C . ASP A 1 351 ? 26.227 9.039 -4.370 1.00 95.06 351 ASP A C 1
ATOM 2836 O O . ASP A 1 351 ? 26.852 9.949 -3.828 1.00 95.06 351 ASP A O 1
ATOM 2840 N N . GLY A 1 352 ? 24.948 8.794 -4.050 1.00 91.69 352 GLY A N 1
ATOM 2841 C CA . GLY A 1 352 ? 24.185 9.591 -3.086 1.00 91.69 352 GLY A CA 1
ATOM 2842 C C . GLY A 1 352 ? 23.895 11.021 -3.560 1.00 91.69 352 GLY A C 1
ATOM 2843 O O . GLY A 1 352 ? 23.654 11.911 -2.744 1.00 91.69 352 GLY A O 1
ATOM 2844 N N . ASN A 1 353 ? 23.917 11.270 -4.872 1.00 92.69 353 ASN A N 1
ATOM 2845 C CA . ASN A 1 353 ? 23.633 12.574 -5.468 1.00 92.69 353 ASN A CA 1
ATOM 2846 C C . ASN A 1 353 ? 22.117 12.818 -5.563 1.00 92.69 353 ASN A C 1
ATOM 2848 O O . ASN A 1 353 ? 21.527 12.851 -6.647 1.00 92.69 353 ASN A O 1
ATOM 2852 N N . TRP A 1 354 ? 21.476 12.986 -4.407 1.00 87.75 354 TRP A N 1
ATOM 2853 C CA . TRP A 1 354 ? 20.020 13.109 -4.301 1.00 87.75 354 TRP A CA 1
ATOM 2854 C C . TRP A 1 354 ? 19.455 14.334 -5.022 1.00 87.75 354 TRP A C 1
ATOM 2856 O O . TRP A 1 354 ? 18.387 14.238 -5.614 1.00 87.75 354 TRP A O 1
ATOM 2866 N N . GLY A 1 355 ? 20.201 15.443 -5.078 1.00 88.44 355 GLY A N 1
ATOM 2867 C CA . GLY A 1 355 ? 19.783 16.625 -5.839 1.00 88.44 355 GLY A CA 1
ATOM 2868 C C . GLY A 1 355 ? 19.678 16.361 -7.347 1.00 88.44 355 GLY A C 1
ATOM 2869 O O . GLY A 1 355 ? 18.798 16.902 -8.016 1.00 88.44 355 GLY A O 1
ATOM 2870 N N . PHE A 1 356 ? 20.534 15.492 -7.902 1.00 91.44 356 PHE A N 1
ATOM 2871 C CA . PHE A 1 356 ? 20.369 15.020 -9.279 1.00 91.44 356 PHE A CA 1
ATOM 2872 C C . PHE A 1 356 ? 19.160 14.086 -9.401 1.00 91.44 356 PHE A C 1
ATOM 2874 O O . PHE A 1 356 ? 18.357 14.251 -10.314 1.00 91.44 356 PHE A O 1
ATOM 2881 N N . VAL A 1 357 ? 19.020 13.120 -8.490 1.00 90.69 357 VAL A N 1
ATOM 2882 C CA . VAL A 1 357 ? 17.925 12.134 -8.505 1.00 90.69 357 VAL A CA 1
ATOM 2883 C C . VAL A 1 357 ? 16.552 12.815 -8.454 1.00 90.69 357 VAL A C 1
ATOM 2885 O O . VAL A 1 357 ? 15.663 12.432 -9.210 1.00 90.69 357 VAL A O 1
ATOM 2888 N N . GLU A 1 358 ? 16.403 13.852 -7.632 1.00 86.75 358 GLU A N 1
ATOM 2889 C CA . GLU A 1 358 ? 15.191 14.669 -7.543 1.00 86.75 358 GLU A CA 1
ATOM 2890 C C . GLU A 1 358 ? 14.935 15.443 -8.843 1.00 86.75 358 GLU A C 1
ATOM 2892 O O . GLU A 1 358 ? 13.877 15.318 -9.459 1.00 86.75 358 GLU A O 1
ATOM 2897 N N . LYS A 1 359 ? 15.929 16.203 -9.320 1.00 88.12 359 LYS A N 1
ATOM 2898 C CA . LYS A 1 359 ? 15.806 17.017 -10.542 1.00 88.12 359 LYS A CA 1
ATOM 2899 C C . LYS A 1 359 ? 15.516 16.185 -11.798 1.00 88.12 359 LYS A C 1
ATOM 2901 O O . LYS A 1 359 ? 14.937 16.685 -12.769 1.00 88.12 359 LYS A O 1
ATOM 2906 N N . TYR A 1 360 ? 15.962 14.934 -11.804 1.00 90.38 360 TYR A N 1
ATOM 2907 C CA . TYR A 1 360 ? 15.830 14.004 -12.917 1.00 90.38 360 TYR A CA 1
ATOM 2908 C C . TYR A 1 360 ? 14.969 12.791 -12.551 1.00 90.38 360 TYR A C 1
ATOM 2910 O O . TYR A 1 360 ? 15.286 11.685 -12.991 1.00 90.38 360 TYR A O 1
ATOM 2918 N N . ASP A 1 361 ? 13.876 12.985 -11.796 1.00 89.38 361 ASP A N 1
ATOM 2919 C CA . ASP A 1 361 ? 12.947 11.892 -11.489 1.00 89.38 361 ASP A CA 1
ATOM 2920 C C . ASP A 1 361 ? 12.502 11.180 -12.775 1.00 89.38 361 ASP A C 1
ATOM 2922 O O . ASP A 1 361 ? 11.811 11.738 -13.635 1.00 89.38 361 ASP A O 1
ATOM 2926 N N . ARG A 1 362 ? 12.925 9.920 -12.918 1.00 92.62 362 ARG A N 1
ATOM 2927 C CA . ARG A 1 362 ? 12.715 9.152 -14.145 1.00 92.62 362 ARG A CA 1
ATOM 2928 C C . ARG A 1 362 ? 11.237 8.905 -14.414 1.00 92.62 362 ARG A C 1
ATOM 2930 O O . ARG A 1 362 ? 10.843 8.934 -15.575 1.00 92.62 362 ARG A O 1
ATOM 2937 N N . VAL A 1 363 ? 10.425 8.733 -13.366 1.00 90.31 363 VAL A N 1
ATOM 2938 C CA . VAL A 1 363 ? 8.966 8.571 -13.501 1.00 90.31 363 VAL A CA 1
ATOM 2939 C C . VAL A 1 363 ? 8.391 9.772 -14.252 1.00 90.31 363 VAL A C 1
ATOM 2941 O O . VAL A 1 363 ? 7.750 9.600 -15.283 1.00 90.31 363 VAL A O 1
ATOM 2944 N N . GLU A 1 364 ? 8.685 10.996 -13.811 1.00 89.19 364 GLU A N 1
ATOM 2945 C CA . GLU A 1 364 ? 8.173 12.215 -14.449 1.00 89.19 364 GLU A CA 1
ATOM 2946 C C . GLU A 1 364 ? 8.681 12.404 -15.874 1.00 89.19 364 GLU A C 1
ATOM 2948 O O . GLU A 1 364 ? 7.909 12.751 -16.770 1.00 89.19 364 GLU A O 1
ATOM 2953 N N . LYS A 1 365 ? 9.974 12.149 -16.108 1.00 93.88 365 LYS A N 1
ATOM 2954 C CA . LYS A 1 365 ? 10.571 12.283 -17.442 1.00 93.88 365 LYS A CA 1
ATOM 2955 C C . LYS A 1 365 ? 9.926 11.333 -18.445 1.00 93.88 365 LYS A C 1
ATOM 2957 O O . LYS A 1 365 ? 9.610 11.760 -19.554 1.00 93.88 365 LYS A O 1
ATOM 2962 N N . ILE A 1 366 ? 9.695 10.081 -18.055 1.00 95.00 366 ILE A N 1
ATOM 2963 C CA . ILE A 1 366 ? 9.061 9.087 -18.923 1.00 95.00 366 ILE A CA 1
ATOM 2964 C C . ILE A 1 366 ? 7.568 9.365 -19.084 1.00 95.00 366 ILE A C 1
ATOM 2966 O O . ILE A 1 366 ? 7.070 9.294 -20.206 1.00 95.00 366 ILE A O 1
ATOM 2970 N N . MET A 1 367 ? 6.866 9.780 -18.024 1.00 92.50 367 MET A N 1
ATOM 2971 C CA . MET A 1 367 ? 5.470 10.216 -18.134 1.00 92.50 367 MET A CA 1
ATOM 2972 C C . MET A 1 367 ? 5.307 11.342 -19.159 1.00 92.50 367 MET A C 1
ATOM 2974 O O . MET A 1 367 ? 4.475 11.240 -20.061 1.00 92.50 367 MET A O 1
ATOM 2978 N N . ALA A 1 368 ? 6.132 12.387 -19.063 1.00 92.94 368 ALA A N 1
ATOM 2979 C CA . ALA A 1 368 ? 6.114 13.507 -20.000 1.00 92.94 368 ALA A CA 1
ATOM 2980 C C . ALA A 1 368 ? 6.476 13.071 -21.429 1.00 92.94 368 ALA A C 1
ATOM 2982 O O . ALA A 1 368 ? 5.857 13.522 -22.394 1.00 92.94 368 ALA A O 1
ATOM 2983 N N . HIS A 1 369 ? 7.457 12.174 -21.570 1.00 94.31 369 HIS A N 1
ATOM 2984 C CA . HIS A 1 369 ? 7.885 11.644 -22.860 1.00 94.31 369 HIS A CA 1
ATOM 2985 C C . HIS A 1 369 ? 6.769 10.868 -23.578 1.00 94.31 369 HIS A C 1
ATOM 2987 O O . HIS A 1 369 ? 6.473 11.165 -24.735 1.00 94.31 369 HIS A O 1
ATOM 2993 N N . LEU A 1 370 ? 6.122 9.924 -22.886 1.00 92.75 370 LEU A N 1
ATOM 2994 C CA . LEU A 1 370 ? 5.022 9.127 -23.438 1.00 92.75 370 LEU A CA 1
ATOM 2995 C C . LEU A 1 370 ? 3.807 10.002 -23.760 1.00 92.75 370 LEU A C 1
ATOM 2997 O O . LEU A 1 370 ? 3.272 9.933 -24.866 1.00 92.75 370 LEU A O 1
ATOM 3001 N N . THR A 1 371 ? 3.446 10.909 -22.847 1.00 90.94 371 THR A N 1
ATOM 3002 C CA . THR A 1 371 ? 2.307 11.821 -23.036 1.00 90.94 371 THR A CA 1
ATOM 3003 C C . THR A 1 371 ? 2.489 12.693 -24.280 1.00 90.94 371 THR A C 1
ATOM 3005 O O . THR A 1 371 ? 1.551 12.866 -25.054 1.00 90.94 371 THR A O 1
ATOM 3008 N N . LYS A 1 372 ? 3.709 13.188 -24.540 1.00 92.12 372 LYS A N 1
ATOM 3009 C CA . LYS A 1 372 ? 4.021 13.972 -25.748 1.00 92.12 372 LYS A CA 1
ATOM 3010 C C . LYS A 1 372 ? 3.804 13.186 -27.050 1.00 92.12 372 LYS A C 1
ATOM 3012 O O . LYS A 1 372 ? 3.530 13.791 -28.082 1.00 92.12 372 LYS A O 1
ATOM 3017 N N . LYS A 1 373 ? 3.922 11.857 -27.006 1.00 90.50 373 LYS A N 1
ATOM 3018 C CA . LYS A 1 373 ? 3.653 10.947 -28.131 1.00 90.50 373 LYS A CA 1
ATOM 3019 C C . LYS A 1 373 ? 2.184 10.501 -28.203 1.00 90.50 373 LYS A C 1
ATOM 3021 O O . LYS A 1 373 ? 1.845 9.697 -29.063 1.00 90.50 373 LYS A O 1
ATOM 3026 N N . GLY A 1 374 ? 1.318 10.990 -27.312 1.00 88.81 374 GLY A N 1
ATOM 3027 C CA . GLY A 1 374 ? -0.070 10.533 -27.202 1.00 88.81 374 GLY A CA 1
ATOM 3028 C C . GLY A 1 374 ? -0.212 9.137 -26.586 1.00 88.81 374 GLY A C 1
ATOM 3029 O O . GLY A 1 374 ? -1.280 8.540 -26.678 1.00 88.81 374 GLY A O 1
ATOM 3030 N N . ILE A 1 375 ? 0.848 8.616 -25.961 1.00 89.50 375 ILE A N 1
ATOM 3031 C CA . ILE A 1 375 ? 0.849 7.320 -25.283 1.00 89.50 375 ILE A CA 1
ATOM 3032 C C . ILE A 1 375 ? 0.534 7.552 -23.809 1.00 89.50 375 ILE A C 1
ATOM 3034 O O . ILE A 1 375 ? 1.163 8.371 -23.137 1.00 89.50 375 ILE A O 1
ATOM 3038 N N . SER A 1 376 ? -0.429 6.801 -23.290 1.00 88.88 376 SER A N 1
ATOM 3039 C CA . SER A 1 376 ? -0.793 6.855 -21.881 1.00 88.88 376 SER A CA 1
ATOM 3040 C C . SER A 1 376 ? 0.328 6.263 -21.001 1.00 88.88 376 SER A C 1
ATOM 3042 O O . SER A 1 376 ? 0.701 5.100 -21.175 1.00 88.88 376 SER A O 1
ATOM 3044 N N . PRO A 1 377 ? 0.869 7.017 -20.023 1.00 89.44 377 PRO A N 1
ATOM 3045 C CA . PRO A 1 377 ? 1.908 6.529 -19.110 1.00 89.44 377 PRO A CA 1
ATOM 3046 C C . PRO A 1 377 ? 1.456 5.459 -18.106 1.00 89.44 377 PRO A C 1
ATOM 3048 O O . PRO A 1 377 ? 2.298 4.855 -17.435 1.00 89.44 377 PRO A O 1
ATOM 3051 N N . TYR A 1 378 ? 0.150 5.233 -17.991 1.00 87.25 378 TYR A N 1
ATOM 3052 C CA . TYR A 1 378 ? -0.447 4.315 -17.021 1.00 87.25 378 TYR A CA 1
ATOM 3053 C C . TYR A 1 378 ? -1.083 3.092 -17.675 1.00 87.25 378 TYR A C 1
ATOM 3055 O O . TYR A 1 378 ? -1.314 2.108 -16.985 1.00 87.25 378 TYR A O 1
ATOM 3063 N N . ASP A 1 379 ? -1.345 3.150 -18.982 1.00 89.06 379 ASP A N 1
ATOM 3064 C CA . ASP A 1 379 ? -1.950 2.080 -19.774 1.00 89.06 379 ASP A CA 1
ATOM 3065 C C . ASP A 1 379 ? -1.698 2.337 -21.259 1.00 89.06 379 ASP A C 1
ATOM 3067 O O . ASP A 1 379 ? -2.411 3.135 -21.860 1.00 89.06 379 ASP A O 1
ATOM 3071 N N . TYR A 1 380 ? -0.688 1.700 -21.852 1.00 87.44 380 TYR A N 1
ATOM 3072 C CA . TYR A 1 380 ? -0.341 1.961 -23.252 1.00 87.44 380 TYR A CA 1
ATOM 3073 C C . TYR A 1 380 ? -1.314 1.339 -24.271 1.00 87.44 380 TYR A C 1
ATOM 3075 O O . TYR A 1 380 ? -1.170 1.614 -25.461 1.00 87.44 380 TYR A O 1
ATOM 3083 N N . GLU A 1 381 ? -2.290 0.528 -23.844 1.00 85.12 381 GLU A N 1
ATOM 3084 C CA . GLU A 1 381 ? -3.318 -0.046 -24.728 1.00 85.12 381 GLU A CA 1
ATOM 3085 C C . GLU A 1 381 ? -4.636 0.744 -24.696 1.00 85.12 381 GLU A C 1
ATOM 3087 O O . GLU A 1 381 ? -5.440 0.652 -25.627 1.00 85.12 381 GLU A O 1
ATOM 3092 N N . ALA A 1 382 ? -4.865 1.555 -23.660 1.00 73.75 382 ALA A N 1
ATOM 3093 C CA . ALA A 1 382 ? -6.062 2.379 -23.548 1.00 73.75 382 ALA A CA 1
ATOM 3094 C C . ALA A 1 382 ? -5.894 3.769 -24.184 1.00 73.75 382 ALA A C 1
ATOM 3096 O O . ALA A 1 382 ? -4.888 4.461 -24.007 1.00 73.75 382 ALA A O 1
ATOM 3097 N N . SER A 1 383 ? -6.952 4.245 -24.853 1.00 58.31 383 SER A N 1
ATOM 3098 C CA . SER A 1 383 ? -7.082 5.666 -25.191 1.00 58.31 383 SER A CA 1
ATOM 3099 C C . SER A 1 383 ? -7.073 6.492 -23.904 1.00 58.31 383 SER A C 1
ATOM 3101 O O . SER A 1 383 ? -7.824 6.172 -22.977 1.00 58.31 383 SER A O 1
ATOM 3103 N N . TRP A 1 384 ? -6.268 7.558 -23.853 1.00 51.09 384 TRP A N 1
ATOM 3104 C CA . TRP A 1 384 ? -6.188 8.461 -22.704 1.00 51.09 384 TRP A CA 1
ATOM 3105 C C . TRP A 1 384 ? -7.531 9.158 -22.452 1.00 51.09 384 TRP A C 1
ATOM 3107 O O . TRP A 1 384 ? -7.786 10.259 -22.926 1.00 51.09 384 TRP A O 1
ATOM 3117 N N . ASN A 1 385 ? -8.391 8.515 -21.673 1.00 48.59 385 ASN A N 1
ATOM 3118 C CA . ASN A 1 385 ? -9.516 9.144 -21.008 1.00 48.59 385 ASN A CA 1
ATOM 3119 C C . ASN A 1 385 ? -9.218 9.087 -19.517 1.00 48.59 385 ASN A C 1
ATOM 3121 O O . ASN A 1 385 ? -9.521 8.110 -18.829 1.00 48.59 385 ASN A O 1
ATOM 3125 N N . SER A 1 386 ? -8.602 10.158 -19.015 1.00 45.12 386 SER A N 1
ATOM 3126 C CA . SER A 1 386 ? -8.631 10.431 -17.583 1.00 45.12 386 SER A CA 1
ATOM 3127 C C . SER A 1 386 ? -10.078 10.760 -17.241 1.00 45.12 386 SER A C 1
ATOM 3129 O O . SER A 1 386 ? -10.525 11.894 -17.391 1.00 45.12 386 SER A O 1
ATOM 3131 N N . GLY A 1 387 ? -10.852 9.745 -16.856 1.00 41.56 387 GLY A N 1
ATOM 3132 C CA . GLY A 1 387 ? -12.141 9.967 -16.220 1.00 41.56 387 GLY A CA 1
ATOM 3133 C C . GLY A 1 387 ? -11.887 10.844 -15.000 1.00 41.56 387 GLY A C 1
ATOM 3134 O O . GLY A 1 387 ? -11.414 10.359 -13.975 1.00 41.56 387 GLY A O 1
ATOM 3135 N N . ARG A 1 388 ? -12.090 12.157 -15.139 1.00 41.91 388 ARG A N 1
ATOM 3136 C CA . ARG A 1 388 ? -11.988 13.077 -14.015 1.00 41.91 388 ARG A CA 1
ATOM 3137 C C . ARG A 1 388 ? -13.166 12.799 -13.099 1.00 41.91 388 ARG A C 1
ATOM 3139 O O . ARG A 1 388 ? -14.293 12.605 -13.546 1.00 41.91 388 ARG A O 1
ATOM 3146 N N . LEU A 1 389 ? -12.855 12.771 -11.812 1.00 50.84 389 LEU A N 1
ATOM 3147 C CA . LEU A 1 389 ? -13.804 12.597 -10.726 1.00 50.84 389 LEU A CA 1
ATOM 3148 C C . LEU A 1 389 ? -15.007 13.523 -10.899 1.00 50.84 389 LEU A C 1
ATOM 3150 O O . LEU A 1 389 ? -14.838 14.718 -11.157 1.00 50.84 389 LEU A O 1
ATOM 3154 N N . GLN A 1 390 ? -16.208 13.015 -10.629 1.00 53.62 390 GLN A N 1
ATOM 3155 C CA . GLN A 1 390 ? -17.333 13.883 -10.296 1.00 53.62 390 GLN A CA 1
ATOM 3156 C C . GLN A 1 390 ? -17.131 14.413 -8.868 1.00 53.62 390 GLN A C 1
ATOM 3158 O O . GLN A 1 390 ? -17.766 13.978 -7.913 1.00 53.62 390 GLN A O 1
ATOM 3163 N N . MET A 1 391 ? -16.220 15.381 -8.709 1.00 56.78 391 MET A N 1
ATOM 3164 C CA . MET A 1 391 ? -15.935 16.067 -7.436 1.00 56.78 391 MET A CA 1
ATOM 3165 C C . MET A 1 391 ? -17.192 16.637 -6.759 1.00 56.78 391 MET A C 1
ATOM 3167 O O . MET A 1 391 ? -17.202 16.855 -5.547 1.00 56.78 391 MET A O 1
ATOM 3171 N N . GLY A 1 392 ? -18.258 16.870 -7.531 1.00 58.69 392 GLY A N 1
ATOM 3172 C CA . GLY A 1 392 ? -19.558 17.290 -7.019 1.00 58.69 392 GLY A CA 1
ATOM 3173 C C . GLY A 1 392 ? -20.206 16.282 -6.065 1.00 58.69 392 GLY A C 1
ATOM 3174 O O . GLY A 1 392 ? -20.913 16.701 -5.156 1.00 58.69 392 GLY A O 1
ATOM 3175 N N . GLU A 1 393 ? -19.955 14.979 -6.208 1.00 62.91 393 GLU A N 1
ATOM 3176 C CA . GLU A 1 393 ? -20.558 13.954 -5.341 1.00 62.91 393 GLU A CA 1
ATOM 3177 C C . GLU A 1 393 ? -19.798 13.780 -4.025 1.00 62.91 393 GLU A C 1
ATOM 3179 O O . GLU A 1 393 ? -20.409 13.676 -2.964 1.00 62.91 393 GLU A O 1
ATOM 3184 N N . ILE A 1 394 ? -18.468 13.879 -4.054 1.00 66.12 394 ILE A N 1
ATOM 3185 C CA . ILE A 1 394 ? -17.635 13.860 -2.844 1.00 66.12 394 ILE A CA 1
ATOM 3186 C C . ILE A 1 394 ? -17.980 15.033 -1.914 1.00 66.12 394 ILE A C 1
ATOM 3188 O O . ILE A 1 394 ? -18.158 14.833 -0.711 1.00 66.12 394 ILE A O 1
ATOM 3192 N N . ARG A 1 395 ? -18.155 16.246 -2.463 1.00 63.06 395 ARG A N 1
ATOM 3193 C CA . ARG A 1 395 ? -18.581 17.421 -1.675 1.00 63.06 395 ARG A CA 1
ATOM 3194 C C . ARG A 1 395 ? -19.967 17.236 -1.055 1.00 63.06 395 ARG A C 1
ATOM 3196 O O . ARG A 1 395 ? -20.201 17.682 0.063 1.00 63.06 395 ARG A O 1
ATOM 3203 N N . LYS A 1 396 ? -20.886 16.555 -1.749 1.00 64.56 396 LYS A N 1
ATOM 3204 C CA . LYS A 1 396 ? -22.236 16.267 -1.235 1.00 64.56 396 LYS A CA 1
ATOM 3205 C C . LYS A 1 396 ? -22.212 15.329 -0.023 1.00 64.56 396 LYS A C 1
ATOM 3207 O O . LYS A 1 396 ? -23.041 15.482 0.868 1.00 64.56 396 LYS A O 1
ATOM 3212 N N . LEU A 1 397 ? -21.262 14.395 0.032 1.00 71.19 397 LEU A N 1
ATOM 3213 C CA . LEU A 1 397 ? -21.145 13.407 1.113 1.00 71.19 397 LEU A CA 1
ATOM 3214 C C . LEU A 1 397 ? -20.341 13.910 2.324 1.00 71.19 397 LEU A C 1
ATOM 3216 O O . LEU A 1 397 ? -20.384 13.300 3.390 1.00 71.19 397 LEU A O 1
ATOM 3220 N N . GLN A 1 398 ? -19.639 15.035 2.190 1.00 73.81 398 GLN A N 1
ATOM 3221 C CA . GLN A 1 398 ? -18.655 15.535 3.150 1.00 73.81 398 GLN A CA 1
ATOM 3222 C C . GLN A 1 398 ? -19.131 15.577 4.610 1.00 73.81 398 GLN A C 1
ATOM 3224 O O . GLN A 1 398 ? -18.485 14.988 5.474 1.00 73.81 398 GLN A O 1
ATOM 3229 N N . GLY A 1 399 ? -20.250 16.232 4.931 1.00 68.88 399 GLY A N 1
ATOM 3230 C CA . GLY A 1 399 ? -20.688 16.268 6.334 1.00 68.88 399 GLY A CA 1
ATOM 3231 C C . GLY A 1 399 ? -21.498 15.044 6.775 1.00 68.88 399 GLY A C 1
ATOM 3232 O O . GLY A 1 399 ? -21.669 14.869 7.978 1.00 68.88 399 GLY A O 1
ATOM 3233 N N . LEU A 1 400 ? -21.905 14.148 5.863 1.00 76.81 400 LEU A N 1
ATOM 3234 C CA . LEU A 1 400 ? -22.346 12.796 6.252 1.00 76.81 400 LEU A CA 1
ATOM 3235 C C . LEU A 1 400 ? -21.156 11.940 6.704 1.00 76.81 400 LEU A C 1
ATOM 3237 O O . LEU A 1 400 ? -21.294 11.121 7.605 1.00 76.81 400 LEU A O 1
ATOM 3241 N N . LEU A 1 401 ? -19.979 12.189 6.126 1.00 84.19 401 LEU A N 1
ATOM 3242 C CA . LEU A 1 401 ? -18.703 11.596 6.521 1.00 84.19 401 LEU A CA 1
ATOM 3243 C C . LEU A 1 401 ? -18.025 12.346 7.674 1.00 84.19 401 LEU A C 1
ATOM 3245 O O . LEU A 1 401 ? -16.854 12.098 7.955 1.00 84.19 401 LEU A O 1
ATOM 3249 N N . HIS A 1 402 ? -18.727 13.252 8.357 1.00 87.69 402 HIS A N 1
ATOM 3250 C CA . HIS A 1 402 ? -18.186 14.053 9.458 1.00 87.69 402 HIS A CA 1
ATOM 3251 C C . HIS A 1 402 ? -16.988 14.948 9.079 1.00 87.69 402 HIS A C 1
ATOM 3253 O O . HIS A 1 402 ? -16.275 15.417 9.967 1.00 87.69 402 HIS A O 1
ATOM 3259 N N . GLY A 1 403 ? -16.786 15.228 7.784 1.00 79.88 403 GLY A N 1
ATOM 3260 C CA . GLY A 1 403 ? -15.724 16.096 7.256 1.00 79.88 403 GLY A CA 1
ATOM 3261 C C . GLY A 1 403 ? -15.921 17.590 7.548 1.00 79.88 403 GLY A C 1
ATOM 3262 O O . GLY A 1 403 ? -15.009 18.393 7.351 1.00 79.88 403 GLY A O 1
ATOM 3263 N N . GLY A 1 404 ? -17.099 17.975 8.048 1.00 78.81 404 GLY A N 1
ATOM 3264 C CA . GLY A 1 404 ? -17.440 19.354 8.394 1.00 78.81 404 GLY A CA 1
ATOM 3265 C C . GLY A 1 404 ? -17.293 20.304 7.208 1.00 78.81 404 GLY A C 1
ATOM 3266 O O . GLY A 1 404 ? -17.737 19.978 6.113 1.00 78.81 404 GLY A O 1
ATOM 3267 N N . SER A 1 405 ? -16.625 21.442 7.400 1.00 73.69 405 SER A N 1
ATOM 3268 C CA . SER A 1 405 ? -16.333 22.428 6.346 1.00 73.69 405 SER A CA 1
ATOM 3269 C C . SER A 1 405 ? -15.021 22.181 5.577 1.00 73.69 405 SER A C 1
ATOM 3271 O O . SER A 1 405 ? -14.630 23.025 4.771 1.00 73.69 405 SER A O 1
ATOM 3273 N N . MET A 1 406 ? -14.320 21.060 5.807 1.00 76.44 406 MET A N 1
ATOM 3274 C CA . MET A 1 406 ? -13.019 20.801 5.171 1.00 76.44 406 MET A CA 1
ATOM 3275 C C . MET A 1 406 ? -13.133 20.538 3.673 1.00 76.44 406 MET A C 1
ATOM 3277 O O . MET A 1 406 ? -13.735 19.554 3.258 1.00 76.44 406 MET A O 1
ATOM 3281 N N . GLU A 1 407 ? -12.476 21.352 2.850 1.00 77.00 407 GLU A N 1
ATOM 3282 C CA . GLU A 1 407 ? -12.363 21.053 1.424 1.00 77.00 407 GLU A CA 1
ATOM 3283 C C . GLU A 1 407 ? -11.669 19.700 1.200 1.00 77.00 407 GLU A C 1
ATOM 3285 O O . GLU A 1 407 ? -10.562 19.469 1.690 1.00 77.00 407 GLU A O 1
ATOM 3290 N N . PHE A 1 408 ? -12.312 18.821 0.427 1.00 78.94 408 PHE A N 1
ATOM 3291 C CA . PHE A 1 408 ? -11.694 17.579 -0.017 1.00 78.94 408 PHE A CA 1
ATOM 3292 C C . PHE A 1 408 ? -10.589 17.861 -1.039 1.00 78.94 408 PHE A C 1
ATOM 3294 O O . PHE A 1 408 ? -10.863 18.313 -2.155 1.00 78.94 408 PHE A O 1
ATOM 3301 N N . LYS A 1 409 ? -9.348 17.515 -0.696 1.00 78.00 409 LYS A N 1
ATOM 3302 C CA . LYS A 1 409 ? -8.187 17.667 -1.579 1.00 78.00 409 LYS A CA 1
ATOM 3303 C C . LYS A 1 409 ? -7.826 16.333 -2.223 1.00 78.00 409 LYS A C 1
ATOM 3305 O O . LYS A 1 409 ? -7.099 15.530 -1.643 1.00 78.00 409 LYS A O 1
ATOM 3310 N N . SER A 1 410 ? -8.286 16.103 -3.456 1.00 71.81 410 SER A N 1
ATOM 3311 C CA . SER A 1 410 ? -7.890 14.917 -4.241 1.00 71.81 410 SER A CA 1
ATOM 3312 C C . SER A 1 410 ? -6.406 14.926 -4.626 1.00 71.81 410 SER A C 1
ATOM 3314 O O . SER A 1 410 ? -5.849 13.896 -4.995 1.00 71.81 410 SER A O 1
ATOM 3316 N N . TYR A 1 411 ? -5.784 16.103 -4.585 1.00 70.88 411 TYR A N 1
ATOM 3317 C CA . TYR A 1 411 ? -4.386 16.342 -4.903 1.00 70.88 411 TYR A CA 1
ATOM 3318 C C . TYR A 1 411 ? -3.905 17.573 -4.129 1.00 70.88 411 TYR A C 1
ATOM 3320 O O . TYR A 1 411 ? -4.670 18.515 -3.927 1.00 70.88 411 TYR A O 1
ATOM 3328 N N . SER A 1 412 ? -2.639 17.579 -3.718 1.00 72.25 412 SER A N 1
ATOM 3329 C CA . SER A 1 412 ? -2.022 18.708 -3.024 1.00 72.25 412 SER A CA 1
ATOM 3330 C C . SER A 1 412 ? -0.592 18.895 -3.516 1.00 72.25 412 SER A C 1
ATOM 3332 O O . SER A 1 412 ? 0.255 18.018 -3.331 1.00 72.25 412 SER A O 1
ATOM 3334 N N . TYR A 1 413 ? -0.334 20.037 -4.162 1.00 71.50 413 TYR A N 1
ATOM 3335 C CA . TYR A 1 413 ? 1.012 20.406 -4.605 1.00 71.50 413 TYR A CA 1
ATOM 3336 C C . TYR A 1 413 ? 1.960 20.573 -3.423 1.00 71.50 413 TYR A C 1
ATOM 3338 O O . TYR A 1 413 ? 3.108 20.161 -3.534 1.00 71.50 413 TYR A O 1
ATOM 3346 N N . ASP A 1 414 ? 1.481 21.115 -2.303 1.00 70.81 414 ASP A N 1
ATOM 3347 C CA . ASP A 1 414 ? 2.297 21.326 -1.107 1.00 70.81 414 ASP A CA 1
ATOM 3348 C C . ASP A 1 414 ? 2.734 19.995 -0.500 1.00 70.81 414 ASP A C 1
ATOM 3350 O O . ASP A 1 414 ? 3.924 19.780 -0.314 1.00 70.81 414 ASP A O 1
ATOM 3354 N N . VAL A 1 415 ? 1.801 19.049 -0.317 1.00 72.88 415 VAL A N 1
ATOM 3355 C CA . VAL A 1 415 ? 2.135 17.701 0.178 1.00 72.88 415 VAL A CA 1
ATOM 3356 C C . VAL A 1 415 ? 3.128 17.028 -0.761 1.00 72.88 415 VAL A C 1
ATOM 3358 O O . VAL A 1 415 ? 4.123 16.475 -0.317 1.00 72.88 415 VAL A O 1
ATOM 3361 N N . LEU A 1 416 ? 2.906 17.088 -2.076 1.00 70.25 416 LEU A N 1
ATOM 3362 C CA . LEU A 1 416 ? 3.840 16.478 -3.021 1.00 70.25 416 LEU A CA 1
ATOM 3363 C C . LEU A 1 416 ? 5.198 17.167 -3.035 1.00 70.25 416 LEU A C 1
ATOM 3365 O O . LEU A 1 416 ? 6.206 16.488 -3.180 1.00 70.25 416 LEU A O 1
ATOM 3369 N N . LYS A 1 417 ? 5.240 18.490 -2.894 1.00 70.62 417 LYS A N 1
ATOM 3370 C CA . LYS A 1 417 ? 6.484 19.247 -2.801 1.00 70.62 417 LYS A CA 1
ATOM 3371 C C . LYS A 1 417 ? 7.237 18.904 -1.523 1.00 70.62 417 LYS A C 1
ATOM 3373 O O . LYS A 1 417 ? 8.442 18.724 -1.609 1.00 70.62 417 LYS A O 1
ATOM 3378 N N . ASP A 1 418 ? 6.558 18.772 -0.391 1.00 70.31 418 ASP A N 1
ATOM 3379 C CA . ASP A 1 418 ? 7.184 18.416 0.883 1.00 70.31 418 ASP A CA 1
ATOM 3380 C C . ASP A 1 418 ? 7.686 16.972 0.858 1.00 70.31 418 ASP A C 1
ATOM 3382 O O . ASP A 1 418 ? 8.835 16.722 1.212 1.00 70.31 418 ASP A O 1
ATOM 3386 N N . LEU A 1 419 ? 6.892 16.038 0.320 1.00 69.31 419 LEU A N 1
ATOM 3387 C CA . LEU A 1 419 ? 7.338 14.661 0.119 1.00 69.31 419 LEU A CA 1
ATOM 3388 C C . LEU A 1 419 ? 8.527 14.591 -0.843 1.00 69.31 419 LEU A C 1
ATOM 3390 O O . LEU A 1 419 ? 9.454 13.845 -0.578 1.00 69.31 419 LEU A O 1
ATOM 3394 N N . ARG A 1 420 ? 8.543 15.364 -1.936 1.00 66.19 420 ARG A N 1
ATOM 3395 C CA . ARG A 1 420 ? 9.664 15.385 -2.898 1.00 66.19 420 ARG A CA 1
ATOM 3396 C C . ARG A 1 420 ? 10.903 16.105 -2.372 1.00 66.19 420 ARG A C 1
ATOM 3398 O O . ARG A 1 420 ? 12.011 15.677 -2.668 1.00 66.19 420 ARG A O 1
ATOM 3405 N N . GLY A 1 421 ? 10.712 17.208 -1.656 1.00 58.59 421 GLY A N 1
ATOM 3406 C CA . GLY A 1 421 ? 11.784 17.996 -1.049 1.00 58.59 421 GLY A CA 1
ATOM 3407 C C . GLY A 1 421 ? 12.405 17.286 0.151 1.00 58.59 421 GLY A C 1
ATOM 3408 O O . GLY A 1 421 ? 13.538 17.575 0.536 1.00 58.59 421 GLY A O 1
ATOM 3409 N N . ASP A 1 422 ? 11.687 16.320 0.717 1.00 61.53 422 ASP A N 1
ATOM 3410 C CA . ASP A 1 422 ? 12.248 15.303 1.576 1.00 61.53 422 ASP A CA 1
ATOM 3411 C C . ASP A 1 422 ? 13.006 14.259 0.742 1.00 61.53 422 ASP A C 1
ATOM 3413 O O . ASP A 1 422 ? 12.458 13.538 -0.096 1.00 61.53 422 ASP A O 1
ATOM 3417 N N . ILE A 1 423 ? 14.307 14.150 1.016 1.00 57.53 423 ILE A N 1
ATOM 3418 C CA . ILE A 1 423 ? 15.197 13.169 0.393 1.00 57.53 423 ILE A CA 1
ATOM 3419 C C . ILE A 1 423 ? 14.599 11.753 0.516 1.00 57.53 423 ILE A C 1
ATOM 3421 O O . ILE A 1 423 ? 14.831 10.931 -0.372 1.00 57.53 423 ILE A O 1
ATOM 3425 N N . ASP A 1 424 ? 13.802 11.458 1.556 1.00 65.94 424 ASP A N 1
ATOM 3426 C CA . ASP A 1 424 ? 13.223 10.128 1.783 1.00 65.94 424 ASP A CA 1
ATOM 3427 C C . ASP A 1 424 ? 12.301 9.637 0.650 1.00 65.94 424 ASP A C 1
ATOM 3429 O O . ASP A 1 424 ? 12.244 8.427 0.427 1.00 65.94 424 ASP A O 1
ATOM 3433 N N . TRP A 1 425 ? 11.663 10.512 -0.143 1.00 71.50 425 TRP A N 1
ATOM 3434 C CA . TRP A 1 425 ? 10.907 10.087 -1.342 1.00 71.50 425 TRP A CA 1
ATOM 3435 C C . TRP A 1 425 ? 11.772 9.338 -2.351 1.00 71.50 425 TRP A C 1
ATOM 3437 O O . TRP A 1 425 ? 11.339 8.382 -3.008 1.00 71.50 425 TRP A O 1
ATOM 3447 N N . TYR A 1 426 ? 13.023 9.775 -2.462 1.00 75.56 426 TYR A N 1
ATOM 3448 C CA . TYR A 1 426 ? 14.006 9.198 -3.358 1.00 75.56 426 TYR A CA 1
ATOM 3449 C C . TYR A 1 426 ? 14.898 8.175 -2.662 1.00 75.56 426 TYR A C 1
ATOM 3451 O O . TYR A 1 426 ? 15.608 7.453 -3.358 1.00 75.56 426 TYR A O 1
ATOM 3459 N N . LYS A 1 427 ? 14.861 8.041 -1.330 1.00 77.19 427 LYS A N 1
ATOM 3460 C CA . LYS A 1 427 ? 15.697 7.052 -0.644 1.00 77.19 427 LYS A CA 1
ATOM 3461 C C . LYS A 1 427 ? 15.248 5.612 -0.936 1.00 77.19 427 LYS A C 1
ATOM 3463 O O . LYS A 1 427 ? 14.067 5.332 -1.192 1.00 77.19 427 LYS A O 1
ATOM 3468 N N . PRO A 1 428 ? 16.202 4.668 -0.928 1.00 85.31 428 PRO A N 1
ATOM 3469 C CA . PRO A 1 428 ? 15.910 3.244 -0.922 1.00 85.31 428 PRO A CA 1
ATOM 3470 C C . PRO A 1 428 ? 15.061 2.831 0.293 1.00 85.31 428 PRO A C 1
ATOM 3472 O O . PRO A 1 428 ? 15.264 3.338 1.391 1.00 85.31 428 PRO A O 1
ATOM 3475 N N . VAL A 1 429 ? 14.133 1.900 0.081 1.00 88.69 429 VAL A N 1
ATOM 3476 C CA . VAL A 1 429 ? 13.324 1.207 1.096 1.00 88.69 429 VAL A CA 1
ATOM 3477 C C . VAL A 1 429 ? 13.654 -0.289 1.152 1.00 88.69 429 VAL A C 1
ATOM 3479 O O . VAL A 1 429 ? 13.041 -1.015 1.930 1.00 88.69 429 VAL A O 1
ATOM 3482 N N . GLY A 1 430 ? 14.606 -0.779 0.345 1.00 93.94 430 GLY A N 1
ATOM 3483 C CA . GLY A 1 430 ? 15.010 -2.187 0.320 1.00 93.94 430 GLY A CA 1
ATOM 3484 C C . GLY A 1 430 ? 15.363 -2.744 1.699 1.00 93.94 430 GLY A C 1
ATOM 3485 O O . GLY A 1 430 ? 14.836 -3.784 2.076 1.00 93.94 430 GLY A O 1
ATOM 3486 N N . ASN A 1 431 ? 16.123 -1.996 2.502 1.00 94.69 431 ASN A N 1
ATOM 3487 C CA . ASN A 1 431 ? 16.468 -2.371 3.878 1.00 94.69 431 ASN A CA 1
ATOM 3488 C C . ASN A 1 431 ? 15.236 -2.535 4.787 1.00 94.69 431 ASN A C 1
ATOM 3490 O O . ASN A 1 431 ? 15.184 -3.447 5.607 1.00 94.69 431 ASN A O 1
ATOM 3494 N N . ILE A 1 432 ? 14.223 -1.679 4.622 1.00 95.12 432 ILE A N 1
ATOM 3495 C CA . ILE A 1 432 ? 12.953 -1.772 5.357 1.00 95.12 432 ILE A CA 1
ATOM 3496 C C . ILE A 1 432 ? 12.207 -3.048 4.949 1.00 95.12 432 ILE A C 1
ATOM 3498 O O . ILE A 1 432 ? 11.679 -3.773 5.792 1.00 95.12 432 ILE A O 1
ATOM 3502 N N . VAL A 1 433 ? 12.171 -3.344 3.648 1.00 97.5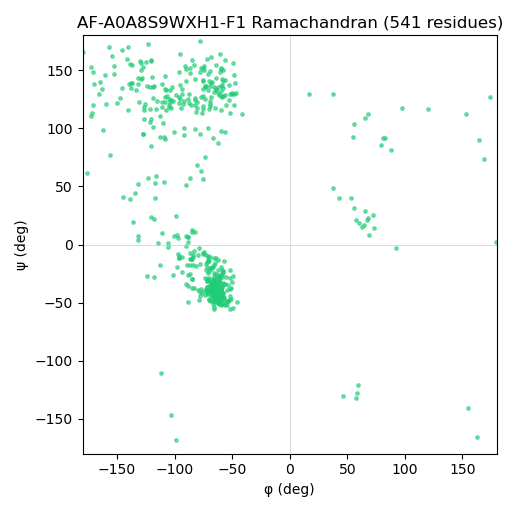0 433 VAL A N 1
ATOM 3503 C CA . VAL A 1 433 ? 11.529 -4.552 3.113 1.00 97.50 433 VAL A CA 1
ATOM 3504 C C . VAL A 1 433 ? 12.255 -5.816 3.590 1.00 97.50 433 VAL A C 1
ATOM 3506 O O . VAL A 1 433 ? 11.598 -6.771 3.997 1.00 97.50 433 VAL A O 1
ATOM 3509 N N . GLU A 1 434 ? 13.588 -5.818 3.597 1.00 98.38 434 GLU A N 1
ATOM 3510 C CA . GLU A 1 434 ? 14.422 -6.907 4.122 1.00 98.38 434 GLU A CA 1
ATOM 3511 C C . GLU A 1 434 ? 14.148 -7.168 5.606 1.00 98.38 434 GLU A C 1
ATOM 3513 O O . GLU A 1 434 ? 13.946 -8.318 6.000 1.00 98.38 434 GLU A O 1
ATOM 3518 N N . GLU A 1 435 ? 14.078 -6.115 6.426 1.00 97.94 435 GLU A N 1
ATOM 3519 C CA . GLU A 1 435 ? 13.754 -6.222 7.852 1.00 97.94 435 GLU A CA 1
ATOM 3520 C C . GLU A 1 435 ? 12.376 -6.863 8.064 1.00 97.94 435 GLU A C 1
ATOM 3522 O O . GLU A 1 435 ? 12.247 -7.841 8.806 1.00 97.94 435 GLU A O 1
ATOM 3527 N N . LEU A 1 436 ? 11.352 -6.397 7.343 1.00 98.38 436 LEU A N 1
ATOM 3528 C CA . LEU A 1 436 ? 10.009 -6.979 7.413 1.00 98.38 436 LEU A CA 1
ATOM 3529 C C . LEU A 1 436 ? 9.993 -8.465 7.012 1.00 98.38 436 LEU A C 1
ATOM 3531 O O . LEU A 1 436 ? 9.353 -9.285 7.678 1.00 98.38 436 LEU A O 1
ATOM 3535 N N . LEU A 1 437 ? 10.715 -8.834 5.953 1.00 98.62 437 LEU A N 1
ATOM 3536 C CA . LEU A 1 437 ? 10.819 -10.223 5.499 1.00 98.62 437 LEU A CA 1
ATOM 3537 C C . LEU A 1 437 ? 11.549 -11.115 6.515 1.00 98.62 437 LEU A C 1
ATOM 3539 O O . LEU A 1 437 ? 11.123 -12.250 6.748 1.00 98.62 437 LEU A O 1
ATOM 3543 N N . ASN A 1 438 ? 12.601 -10.610 7.164 1.00 98.38 438 ASN A N 1
ATOM 3544 C CA . ASN A 1 438 ? 13.317 -11.321 8.230 1.00 98.38 438 ASN A CA 1
ATOM 3545 C C . ASN A 1 438 ? 12.420 -11.562 9.456 1.00 98.38 438 ASN A C 1
ATOM 3547 O O . ASN A 1 438 ? 12.496 -12.617 10.087 1.00 98.38 438 ASN A O 1
ATOM 3551 N N . HIS A 1 439 ? 11.481 -10.652 9.725 1.00 98.00 439 HIS A N 1
ATOM 3552 C CA . HIS A 1 439 ? 10.423 -10.832 10.725 1.00 98.00 439 HIS A CA 1
ATOM 3553 C C . HIS A 1 439 ? 9.210 -11.638 10.229 1.00 98.00 439 HIS A C 1
ATOM 3555 O O . HIS A 1 439 ? 8.199 -11.736 10.926 1.00 98.00 439 HIS A O 1
ATOM 3561 N N . LYS A 1 440 ? 9.325 -12.276 9.057 1.00 97.06 440 LYS A N 1
ATOM 3562 C CA . LYS A 1 440 ? 8.337 -13.182 8.451 1.00 97.06 440 LYS A CA 1
ATOM 3563 C C . LYS A 1 440 ? 7.004 -12.521 8.084 1.00 97.06 440 LYS A C 1
ATOM 3565 O O . LYS A 1 440 ? 6.041 -13.239 7.806 1.00 97.06 440 LYS A O 1
ATOM 3570 N N . TYR A 1 441 ? 6.940 -11.190 8.000 1.00 98.56 441 TYR A N 1
ATOM 3571 C CA . TYR A 1 441 ? 5.784 -10.520 7.406 1.00 98.56 441 TYR A CA 1
ATOM 3572 C C . TYR A 1 441 ? 5.658 -10.921 5.936 1.00 98.56 441 TYR A C 1
ATOM 3574 O O . TYR A 1 441 ? 6.643 -10.955 5.198 1.00 98.56 441 TYR A O 1
ATOM 3582 N N . ARG A 1 442 ? 4.435 -11.234 5.503 1.00 98.31 442 ARG A N 1
ATOM 3583 C CA . ARG A 1 442 ? 4.156 -11.560 4.100 1.00 98.31 442 ARG A CA 1
ATOM 3584 C C . ARG A 1 442 ? 4.211 -10.288 3.267 1.00 98.31 442 ARG A C 1
ATOM 3586 O O . ARG A 1 442 ? 3.636 -9.285 3.672 1.00 98.31 442 ARG A O 1
ATOM 3593 N N . ILE A 1 443 ? 4.849 -10.317 2.102 1.00 98.56 443 ILE A N 1
ATOM 3594 C CA . ILE A 1 443 ? 4.897 -9.176 1.182 1.00 98.56 443 ILE A CA 1
ATOM 3595 C C . ILE A 1 443 ? 4.521 -9.639 -0.221 1.00 98.56 443 ILE A C 1
ATOM 3597 O O . ILE A 1 443 ? 5.165 -10.519 -0.792 1.00 98.56 443 ILE A O 1
ATOM 3601 N N . LEU A 1 444 ? 3.482 -9.022 -0.777 1.00 98.50 444 LEU A N 1
ATOM 3602 C CA . LEU A 1 444 ? 3.073 -9.172 -2.165 1.00 98.50 444 LEU A CA 1
ATOM 3603 C C . LEU A 1 444 ? 3.330 -7.871 -2.914 1.00 98.50 444 LEU A C 1
ATOM 3605 O O . LEU A 1 444 ? 2.697 -6.856 -2.630 1.00 98.50 444 LEU A O 1
ATOM 3609 N N . TYR A 1 445 ? 4.183 -7.935 -3.927 1.00 98.12 445 TYR A N 1
ATOM 3610 C CA . TYR A 1 445 ? 4.185 -6.954 -5.002 1.00 98.12 445 TYR A CA 1
ATOM 3611 C C . TYR A 1 445 ? 3.354 -7.478 -6.168 1.00 98.12 445 TYR A C 1
ATOM 3613 O O . TYR A 1 445 ? 3.458 -8.651 -6.529 1.00 98.12 445 TYR A O 1
ATOM 3621 N N . TYR A 1 446 ? 2.542 -6.622 -6.775 1.00 97.44 446 TYR A N 1
ATOM 3622 C CA . TYR A 1 446 ? 1.799 -6.976 -7.976 1.00 97.44 446 TYR A CA 1
ATOM 3623 C C . TYR A 1 446 ? 1.778 -5.823 -8.977 1.00 97.44 446 TYR A C 1
ATOM 3625 O O . TYR A 1 446 ? 1.598 -4.668 -8.602 1.00 97.44 446 TYR A O 1
ATOM 3633 N N . ASN A 1 447 ? 1.959 -6.127 -10.259 1.00 97.06 447 ASN A N 1
ATOM 3634 C CA . ASN A 1 447 ? 1.974 -5.134 -11.330 1.00 97.06 447 ASN A CA 1
ATOM 3635 C C . ASN A 1 447 ? 1.001 -5.537 -12.439 1.00 97.06 447 ASN A C 1
ATOM 3637 O O . ASN A 1 447 ? 0.894 -6.718 -12.780 1.00 97.06 447 ASN A O 1
ATOM 3641 N N . GLY A 1 448 ? 0.329 -4.557 -13.037 1.00 95.62 448 GLY A N 1
ATOM 3642 C CA . GLY A 1 448 ? -0.356 -4.753 -14.309 1.00 95.62 448 GLY A CA 1
ATOM 3643 C C . GLY A 1 448 ? 0.662 -4.907 -15.436 1.00 95.62 448 GLY A C 1
ATOM 3644 O O . GLY A 1 448 ? 1.613 -4.130 -15.536 1.00 95.62 448 GLY A O 1
ATOM 3645 N N . ALA A 1 449 ? 0.482 -5.917 -16.286 1.00 94.75 449 ALA A N 1
ATOM 3646 C CA . ALA A 1 449 ? 1.401 -6.224 -17.379 1.00 94.75 449 ALA A CA 1
ATOM 3647 C C . ALA A 1 449 ? 1.530 -5.119 -18.432 1.00 94.75 449 ALA A C 1
ATOM 3649 O O . ALA A 1 449 ? 2.533 -5.062 -19.138 1.00 94.75 449 ALA A O 1
ATOM 3650 N N . LEU A 1 450 ? 0.538 -4.239 -18.517 1.00 93.44 450 LEU A N 1
ATOM 3651 C CA . LEU A 1 450 ? 0.483 -3.161 -19.493 1.00 93.44 450 LEU A CA 1
ATOM 3652 C C . LEU A 1 450 ? 0.908 -1.810 -18.898 1.00 93.44 450 LEU A C 1
ATOM 3654 O O . LEU A 1 450 ? 0.774 -0.786 -19.555 1.00 93.44 450 LEU A O 1
ATOM 3658 N N . HIS A 1 451 ? 1.408 -1.768 -17.656 1.00 93.25 451 HIS A N 1
ATOM 3659 C CA . HIS A 1 451 ? 1.789 -0.512 -17.011 1.00 93.25 451 HIS A CA 1
ATOM 3660 C C . HIS A 1 451 ? 3.188 -0.060 -17.474 1.00 93.25 451 HIS A C 1
ATOM 3662 O O . HIS A 1 451 ? 4.174 -0.701 -17.108 1.00 93.25 451 HIS A O 1
ATOM 3668 N N . PRO A 1 452 ? 3.339 1.066 -18.205 1.00 92.06 452 PRO A N 1
ATOM 3669 C CA . PRO A 1 452 ? 4.651 1.496 -18.688 1.00 92.06 452 PRO A CA 1
ATOM 3670 C C . PRO A 1 452 ? 5.548 2.078 -17.594 1.00 92.06 452 PRO A C 1
ATOM 3672 O O . PRO A 1 452 ? 6.734 1.764 -17.537 1.00 92.06 452 PRO A O 1
ATOM 3675 N N . VAL A 1 453 ? 4.995 2.930 -16.722 1.00 92.88 453 VAL A N 1
ATOM 3676 C CA . VAL A 1 453 ? 5.818 3.675 -15.754 1.00 92.88 453 VAL A CA 1
ATOM 3677 C C . VAL A 1 453 ? 6.226 2.859 -14.516 1.00 92.88 453 VAL A C 1
ATOM 3679 O O . VAL A 1 453 ? 7.362 2.949 -14.066 1.00 92.88 453 VAL A O 1
ATOM 3682 N N . TYR A 1 454 ? 5.339 2.019 -13.986 1.00 93.12 454 TYR A N 1
ATOM 3683 C CA . TYR A 1 454 ? 5.612 1.102 -12.875 1.00 93.12 454 TYR A CA 1
ATOM 3684 C C . TYR A 1 454 ? 5.639 -0.349 -13.368 1.00 93.12 454 TYR A C 1
ATOM 3686 O O . TYR A 1 454 ? 4.896 -1.209 -12.887 1.00 93.12 454 TYR A O 1
ATOM 3694 N N . HIS A 1 455 ? 6.465 -0.613 -14.382 1.00 94.06 455 HIS A N 1
ATOM 3695 C CA . HIS A 1 455 ? 6.481 -1.911 -15.043 1.00 94.06 455 HIS A CA 1
ATOM 3696 C C . HIS A 1 455 ? 7.088 -3.017 -14.169 1.00 94.06 455 HIS A C 1
ATOM 3698 O O . HIS A 1 455 ? 8.051 -2.822 -13.421 1.00 94.06 455 HIS A O 1
ATOM 3704 N N . HIS A 1 456 ? 6.554 -4.228 -14.330 1.00 95.31 456 HIS A N 1
ATOM 3705 C CA . HIS A 1 456 ? 6.907 -5.413 -13.539 1.00 95.31 456 HIS A CA 1
ATOM 3706 C C . HIS A 1 456 ? 8.406 -5.706 -13.470 1.00 95.31 456 HIS A C 1
ATOM 3708 O O . HIS A 1 456 ? 8.909 -6.108 -12.425 1.00 95.31 456 HIS A O 1
ATOM 3714 N N . SER A 1 457 ? 9.150 -5.500 -14.561 1.00 94.69 457 SER A N 1
ATOM 3715 C CA . SER A 1 457 ? 10.590 -5.793 -14.578 1.00 94.69 457 SER A CA 1
ATOM 3716 C C . SER A 1 457 ? 11.380 -4.963 -13.558 1.00 94.69 457 SER A C 1
ATOM 3718 O O . SER A 1 457 ? 12.388 -5.451 -13.055 1.00 94.69 457 SER A O 1
ATOM 3720 N N . MET A 1 458 ? 10.934 -3.748 -13.213 1.00 95.25 458 MET A N 1
ATOM 3721 C CA . MET A 1 458 ? 11.560 -2.947 -12.150 1.00 95.25 458 MET A CA 1
ATOM 3722 C C . MET A 1 458 ? 11.371 -3.608 -10.789 1.00 95.25 458 MET A C 1
ATOM 3724 O O . MET A 1 458 ? 12.335 -3.845 -10.065 1.00 95.25 458 MET A O 1
ATOM 3728 N N . THR A 1 459 ? 10.121 -3.946 -10.476 1.00 96.44 459 THR A N 1
ATOM 3729 C CA . THR A 1 459 ? 9.721 -4.579 -9.221 1.00 96.44 459 THR A CA 1
ATOM 3730 C C . THR A 1 459 ? 10.359 -5.956 -9.060 1.00 96.44 459 THR A C 1
ATOM 3732 O O . THR A 1 459 ? 10.820 -6.300 -7.975 1.00 96.44 459 THR A O 1
ATOM 3735 N N . GLN A 1 460 ? 10.467 -6.719 -10.149 1.00 96.38 460 GLN A N 1
ATOM 3736 C CA . GLN A 1 460 ? 11.147 -8.009 -10.159 1.00 96.38 460 GLN A CA 1
ATOM 3737 C C . GLN A 1 460 ? 12.640 -7.870 -9.841 1.00 96.38 460 GLN A C 1
ATOM 3739 O O . GLN A 1 460 ? 13.120 -8.590 -8.972 1.00 96.38 460 GLN A O 1
ATOM 3744 N N . ARG A 1 461 ? 13.360 -6.949 -10.504 1.00 96.75 461 ARG A N 1
ATOM 3745 C CA . ARG A 1 461 ? 14.791 -6.718 -10.227 1.00 96.75 461 ARG A CA 1
ATOM 3746 C C . ARG A 1 461 ? 15.015 -6.261 -8.790 1.00 96.75 461 ARG A C 1
ATOM 3748 O O . ARG A 1 461 ? 15.895 -6.791 -8.128 1.00 96.75 461 ARG A O 1
ATOM 3755 N N . PHE A 1 462 ? 14.176 -5.346 -8.301 1.00 97.44 462 PHE A N 1
ATOM 3756 C CA . PHE A 1 462 ? 14.188 -4.935 -6.899 1.00 97.44 462 PHE A CA 1
ATOM 3757 C C . PHE A 1 462 ? 14.055 -6.141 -5.963 1.00 97.44 462 PHE A C 1
ATOM 3759 O O . PHE A 1 462 ? 14.899 -6.332 -5.098 1.00 97.44 462 PHE A O 1
ATOM 3766 N N . ALA A 1 463 ? 13.046 -6.987 -6.179 1.00 97.62 463 ALA A N 1
ATOM 3767 C CA . ALA A 1 463 ? 12.798 -8.169 -5.360 1.00 97.62 463 ALA A CA 1
ATOM 3768 C C . ALA A 1 463 ? 13.917 -9.225 -5.434 1.00 97.62 463 ALA A C 1
ATOM 3770 O O . ALA A 1 463 ? 14.194 -9.888 -4.436 1.00 97.62 463 ALA A O 1
ATOM 3771 N N . ASP A 1 464 ? 14.544 -9.407 -6.600 1.00 97.12 464 ASP A N 1
ATOM 3772 C CA . ASP A 1 464 ? 15.658 -10.346 -6.772 1.00 97.12 464 ASP A CA 1
ATOM 3773 C C . ASP A 1 464 ? 16.925 -9.873 -6.038 1.00 97.12 464 ASP A C 1
ATOM 3775 O O . ASP A 1 464 ? 17.684 -10.704 -5.530 1.00 97.12 464 ASP A O 1
ATOM 3779 N N . ASP A 1 465 ? 17.131 -8.561 -5.919 1.00 97.19 465 ASP A N 1
ATOM 3780 C CA . ASP A 1 465 ? 18.319 -7.976 -5.295 1.00 97.19 465 ASP A CA 1
ATOM 3781 C C . ASP A 1 465 ? 18.234 -7.871 -3.761 1.00 97.19 465 ASP A C 1
ATOM 3783 O O . ASP A 1 465 ? 19.284 -7.795 -3.125 1.00 97.19 465 ASP A O 1
ATOM 3787 N N . LEU A 1 466 ? 17.039 -7.961 -3.158 1.00 98.00 466 LEU A N 1
ATOM 3788 C CA . LEU A 1 466 ? 16.859 -7.928 -1.696 1.00 98.00 466 LEU A CA 1
ATOM 3789 C C . LEU A 1 466 ? 17.737 -8.962 -0.969 1.00 98.00 466 LEU A C 1
ATOM 3791 O O . LEU A 1 466 ? 17.812 -10.137 -1.356 1.00 98.00 466 LEU A O 1
ATOM 3795 N N . ASP A 1 467 ? 18.345 -8.540 0.136 1.00 97.62 467 ASP A N 1
ATOM 3796 C CA . ASP A 1 467 ? 19.226 -9.341 0.978 1.00 97.62 467 ASP A CA 1
ATOM 3797 C C . ASP A 1 467 ? 18.580 -9.707 2.327 1.00 97.62 467 ASP A C 1
ATOM 3799 O O . ASP A 1 467 ? 18.680 -8.998 3.324 1.00 97.62 467 ASP A O 1
ATOM 3803 N N . TRP A 1 468 ? 17.898 -10.852 2.366 1.00 98.06 468 TRP A N 1
ATOM 3804 C CA . TRP A 1 468 ? 17.159 -11.332 3.538 1.00 98.06 468 TRP A CA 1
ATOM 3805 C C . TRP A 1 468 ? 17.305 -12.851 3.723 1.00 98.06 468 TRP A C 1
ATOM 3807 O O . TRP A 1 468 ? 17.817 -13.556 2.851 1.00 98.06 468 TRP A O 1
ATOM 3817 N N . GLU A 1 469 ? 16.856 -13.378 4.863 1.00 97.94 469 GLU A N 1
ATOM 3818 C CA . GLU A 1 469 ? 17.126 -14.751 5.315 1.00 97.94 469 GLU A CA 1
ATOM 3819 C C . GLU A 1 469 ? 16.746 -15.826 4.281 1.00 97.94 469 GLU A C 1
ATOM 3821 O O . GLU A 1 469 ? 17.570 -16.679 3.948 1.00 97.94 469 GLU A O 1
ATOM 3826 N N . ALA A 1 470 ? 15.536 -15.758 3.709 1.00 97.56 470 ALA A N 1
ATOM 3827 C CA . ALA A 1 470 ? 15.065 -16.720 2.707 1.00 97.56 470 ALA A CA 1
ATOM 3828 C C . ALA A 1 470 ? 15.210 -16.213 1.257 1.00 97.56 470 ALA A C 1
ATOM 3830 O O . ALA A 1 470 ? 14.542 -16.707 0.344 1.00 97.56 470 ALA A O 1
ATOM 3831 N N . LYS A 1 471 ? 16.138 -15.275 0.995 1.00 97.88 471 LYS A N 1
ATOM 3832 C CA . LYS A 1 471 ? 16.408 -14.756 -0.362 1.00 97.88 471 LYS A CA 1
ATOM 3833 C C . LYS A 1 471 ? 16.714 -15.858 -1.375 1.00 97.88 471 LYS A C 1
ATOM 3835 O O . LYS A 1 471 ? 16.325 -15.752 -2.533 1.00 97.88 471 LYS A O 1
ATOM 3840 N N . ASN A 1 472 ? 17.390 -16.930 -0.953 1.00 98.06 472 ASN A N 1
ATOM 3841 C CA . ASN A 1 472 ? 17.738 -18.041 -1.838 1.00 98.06 472 ASN A CA 1
ATOM 3842 C C . ASN A 1 472 ? 16.504 -18.852 -2.251 1.00 98.06 472 ASN A C 1
ATOM 3844 O O . ASN A 1 472 ? 16.435 -19.271 -3.404 1.00 98.06 472 ASN A O 1
ATOM 3848 N N . GLU A 1 473 ? 15.514 -19.016 -1.367 1.00 97.19 473 GLU A N 1
ATOM 3849 C CA . GLU A 1 473 ? 14.238 -19.652 -1.718 1.00 97.19 473 GLU A CA 1
ATOM 3850 C C . GLU A 1 473 ? 13.521 -18.844 -2.799 1.00 97.19 473 GLU A C 1
ATOM 3852 O O . GLU A 1 473 ? 13.094 -19.401 -3.804 1.00 97.19 473 GLU A O 1
ATOM 3857 N N . TYR A 1 474 ? 13.457 -17.517 -2.648 1.00 97.50 474 TYR A N 1
ATOM 3858 C CA . TYR A 1 474 ? 12.859 -16.650 -3.661 1.00 97.50 474 TYR A CA 1
ATOM 3859 C C . TYR A 1 474 ? 13.660 -16.637 -4.969 1.00 97.50 474 TYR A C 1
ATOM 3861 O O . TYR A 1 474 ? 13.090 -16.832 -6.039 1.00 97.50 474 TYR A O 1
ATOM 3869 N N . ARG A 1 475 ? 14.985 -16.455 -4.921 1.00 96.75 475 ARG A N 1
ATOM 3870 C CA . ARG A 1 475 ? 15.840 -16.372 -6.120 1.00 96.75 475 ARG A CA 1
ATOM 3871 C C . ARG A 1 475 ? 15.792 -17.641 -6.966 1.00 96.75 475 ARG A C 1
ATOM 3873 O O . ARG A 1 475 ? 15.765 -17.532 -8.190 1.00 96.75 475 ARG A O 1
ATOM 3880 N N . THR A 1 476 ? 15.760 -18.808 -6.321 1.00 96.44 476 THR A N 1
ATOM 3881 C CA . THR A 1 476 ? 15.707 -20.119 -6.989 1.00 96.44 476 THR A CA 1
ATOM 3882 C C . THR A 1 476 ? 14.289 -20.570 -7.339 1.00 96.44 476 THR A C 1
ATOM 3884 O O . THR A 1 476 ? 14.134 -21.505 -8.124 1.00 96.44 476 THR A O 1
ATOM 3887 N N . ALA A 1 477 ? 13.251 -19.908 -6.815 1.00 94.94 477 ALA A N 1
ATOM 3888 C CA . ALA A 1 477 ? 11.872 -20.217 -7.162 1.00 94.94 477 ALA A CA 1
ATOM 3889 C C . ALA A 1 477 ? 11.585 -19.946 -8.644 1.00 94.94 477 ALA A C 1
ATOM 3891 O O . ALA A 1 477 ? 11.885 -18.880 -9.192 1.00 94.94 477 ALA A O 1
ATOM 3892 N N . GLU A 1 478 ? 10.919 -20.904 -9.283 1.00 92.62 478 GLU A N 1
ATOM 3893 C CA . GLU A 1 478 ? 10.421 -20.742 -10.642 1.00 92.62 478 GLU A CA 1
ATOM 3894 C C . GLU A 1 478 ? 9.214 -19.802 -10.663 1.00 92.62 478 GLU A C 1
ATOM 3896 O O . GLU A 1 478 ? 8.278 -19.930 -9.866 1.00 92.62 478 GLU A O 1
ATOM 3901 N N . ARG A 1 479 ? 9.192 -18.888 -11.636 1.00 93.06 479 ARG A N 1
ATOM 3902 C CA . ARG A 1 479 ? 7.970 -18.159 -11.976 1.00 93.06 479 ARG A CA 1
ATOM 3903 C C . ARG A 1 479 ? 6.978 -19.140 -12.597 1.00 93.06 479 ARG A C 1
ATOM 3905 O O . ARG A 1 479 ? 7.299 -19.808 -13.577 1.00 93.06 479 ARG A O 1
ATOM 3912 N N . ARG A 1 480 ? 5.761 -19.195 -12.060 1.00 91.81 480 ARG A N 1
ATOM 3913 C CA . ARG A 1 480 ? 4.697 -20.080 -12.547 1.00 91.81 480 ARG A CA 1
ATOM 3914 C C . ARG A 1 480 ? 3.477 -19.296 -12.993 1.00 91.81 480 ARG A C 1
ATOM 3916 O O . ARG A 1 480 ? 3.233 -18.179 -12.547 1.00 91.81 480 ARG A O 1
ATOM 3923 N N . THR A 1 481 ? 2.679 -19.922 -13.848 1.00 91.25 481 THR A N 1
ATOM 3924 C CA . THR A 1 481 ? 1.334 -19.442 -14.163 1.00 91.25 481 THR A CA 1
ATOM 3925 C C . THR A 1 481 ? 0.442 -19.546 -12.936 1.00 91.25 481 THR A C 1
ATOM 3927 O O . THR A 1 481 ? 0.353 -20.615 -12.324 1.00 91.25 481 THR A O 1
ATOM 3930 N N . TRP A 1 482 ? -0.272 -18.472 -12.631 1.00 90.94 482 TRP A N 1
ATOM 3931 C CA . TRP A 1 482 ? -1.346 -18.476 -11.653 1.00 90.94 482 TRP A CA 1
ATOM 3932 C C . TRP A 1 482 ? -2.695 -18.473 -12.377 1.00 90.94 482 TRP A C 1
ATOM 3934 O O . TRP A 1 482 ? -2.987 -17.630 -13.232 1.00 90.94 482 TRP A O 1
ATOM 3944 N N . TRP A 1 483 ? -3.510 -19.470 -12.045 1.00 87.00 483 TRP A N 1
ATOM 3945 C CA . TRP A 1 483 ? -4.824 -19.701 -12.628 1.00 87.00 483 TRP A CA 1
ATOM 3946 C C . TRP A 1 483 ? -5.895 -19.360 -11.601 1.00 87.00 483 TRP A C 1
ATOM 3948 O O . TRP A 1 483 ? -5.887 -19.887 -10.491 1.00 87.00 483 TRP A O 1
ATOM 3958 N N . VAL A 1 484 ? -6.836 -18.505 -11.992 1.00 86.44 484 VAL A N 1
ATOM 3959 C CA . VAL A 1 484 ? -7.970 -18.108 -11.147 1.00 86.44 484 VAL A CA 1
ATOM 3960 C C . VAL A 1 484 ? -9.019 -19.222 -11.111 1.00 86.44 484 VAL A C 1
ATOM 3962 O O . VAL A 1 484 ? -9.623 -19.495 -10.076 1.00 86.44 484 VAL A O 1
ATOM 3965 N N . LYS A 1 485 ? -9.234 -19.876 -12.258 1.00 82.19 485 LYS A N 1
ATOM 3966 C CA . LYS A 1 485 ? -10.074 -21.071 -12.447 1.00 82.19 485 LYS A CA 1
ATOM 3967 C C . LYS A 1 485 ? -9.607 -21.818 -13.709 1.00 82.19 485 LYS A C 1
ATOM 3969 O O . LYS A 1 485 ? -8.801 -21.260 -14.462 1.00 82.19 485 LYS A O 1
ATOM 3974 N N . PRO A 1 486 ? -10.090 -23.048 -13.985 1.00 79.50 486 PRO A N 1
ATOM 3975 C CA . PRO A 1 486 ? -9.754 -23.745 -15.225 1.00 79.50 486 PRO A CA 1
ATOM 3976 C C . PRO A 1 486 ? -9.987 -22.851 -16.450 1.00 79.50 486 PRO A C 1
ATOM 3978 O O . PRO A 1 486 ? -11.045 -22.232 -16.570 1.00 79.50 486 PRO A O 1
ATOM 3981 N N . ASN A 1 487 ? -8.990 -22.773 -17.334 1.00 80.31 487 ASN A N 1
ATOM 3982 C CA . ASN A 1 487 ? -8.986 -21.940 -18.545 1.00 80.31 487 ASN A CA 1
ATOM 3983 C C . ASN A 1 487 ? -9.080 -20.417 -18.316 1.00 80.31 487 ASN A C 1
ATOM 3985 O O . ASN A 1 487 ? -9.331 -19.682 -19.265 1.00 80.31 487 ASN A O 1
ATOM 3989 N N . PHE A 1 488 ? -8.858 -19.923 -17.094 1.00 84.62 488 PHE A N 1
ATOM 3990 C CA . PHE A 1 488 ? -8.745 -18.490 -16.819 1.00 84.62 488 PHE A CA 1
ATOM 3991 C C . PHE A 1 488 ? -7.448 -18.197 -16.057 1.00 84.62 488 PHE A C 1
ATOM 3993 O O . PHE A 1 488 ? -7.366 -18.354 -14.835 1.00 84.62 488 PHE A O 1
ATOM 4000 N N . MET A 1 489 ? -6.415 -17.825 -16.813 1.00 88.62 489 MET A N 1
ATOM 4001 C CA . MET A 1 489 ? -5.118 -17.414 -16.281 1.00 88.62 489 MET A CA 1
ATOM 4002 C C . MET A 1 489 ? -5.225 -15.981 -15.755 1.00 88.62 489 MET A C 1
ATOM 4004 O O . MET A 1 489 ? -5.650 -15.099 -16.492 1.00 88.62 489 MET A O 1
ATOM 4008 N N . GLY A 1 490 ? -4.830 -15.756 -14.500 1.00 90.25 490 GLY A N 1
ATOM 4009 C CA . GLY A 1 490 ? -4.736 -14.404 -13.938 1.00 90.25 490 GLY A CA 1
ATOM 4010 C C . GLY A 1 490 ? -3.401 -13.728 -14.269 1.00 90.25 490 GLY A C 1
ATOM 4011 O O . GLY A 1 490 ? -3.336 -12.512 -14.425 1.00 90.25 490 GLY A O 1
ATOM 4012 N N . GLY A 1 491 ? -2.340 -14.527 -14.421 1.00 94.50 491 GLY A N 1
ATOM 4013 C CA . GLY A 1 491 ? -1.032 -14.057 -14.863 1.00 94.50 491 GLY A CA 1
ATOM 4014 C C . GLY A 1 491 ? 0.107 -14.957 -14.397 1.00 94.50 491 GLY A C 1
ATOM 4015 O O . GLY A 1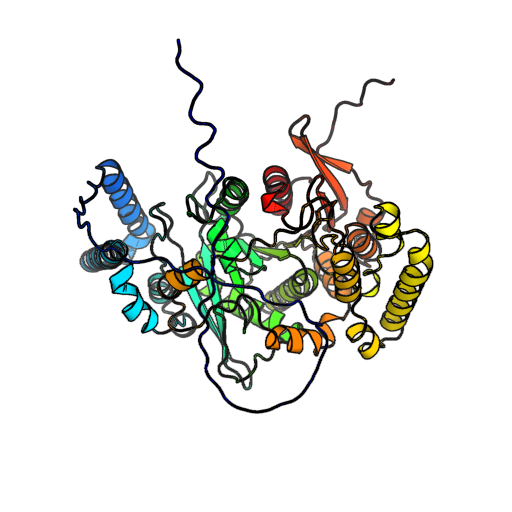 491 ? -0.023 -16.186 -14.389 1.00 94.50 491 GLY A O 1
ATOM 4016 N N . LEU A 1 492 ? 1.224 -14.351 -14.000 1.00 95.25 492 LEU A N 1
ATOM 4017 C CA . LEU A 1 492 ? 2.426 -15.050 -13.545 1.00 95.25 492 LEU A CA 1
ATOM 4018 C C . LEU A 1 492 ? 2.771 -14.658 -12.109 1.00 95.25 492 LEU A C 1
ATOM 4020 O O . LEU A 1 492 ? 2.632 -13.501 -11.733 1.00 95.25 492 LEU A O 1
ATOM 4024 N N . VAL A 1 493 ? 3.283 -15.599 -11.322 1.00 96.00 493 VAL A N 1
ATOM 4025 C CA . VAL A 1 493 ? 3.726 -15.343 -9.948 1.00 96.00 493 VAL A CA 1
ATOM 4026 C C . VAL A 1 493 ? 5.049 -16.043 -9.663 1.00 96.00 493 VAL A C 1
ATOM 4028 O O . VAL A 1 493 ? 5.266 -17.186 -10.072 1.00 96.00 493 VAL A O 1
ATOM 4031 N N . LYS A 1 494 ? 5.945 -15.355 -8.958 1.00 96.19 494 LYS A N 1
ATOM 4032 C CA . LYS A 1 494 ? 7.159 -15.918 -8.359 1.00 96.19 494 LYS A CA 1
ATOM 4033 C C . LYS A 1 494 ? 7.060 -15.720 -6.849 1.00 96.19 494 LYS A C 1
ATOM 4035 O O . LYS A 1 494 ? 6.833 -14.599 -6.402 1.00 96.19 494 LYS A O 1
ATOM 4040 N N . SER A 1 495 ? 7.207 -16.797 -6.085 1.00 96.12 495 SER A N 1
ATOM 4041 C CA . SER A 1 495 ? 7.059 -16.787 -4.626 1.00 96.12 495 SER A CA 1
ATOM 4042 C C . SER A 1 495 ? 8.149 -17.632 -3.980 1.00 96.12 495 SER A C 1
ATOM 4044 O O . SER A 1 495 ? 8.437 -18.719 -4.475 1.00 96.12 495 SER A O 1
ATOM 4046 N N . GLY A 1 496 ? 8.710 -17.161 -2.869 1.00 95.56 496 GLY A N 1
ATOM 4047 C CA . GLY A 1 496 ? 9.662 -17.903 -2.039 1.00 95.56 496 GLY A CA 1
ATOM 4048 C C . GLY A 1 496 ? 9.825 -17.233 -0.676 1.00 95.56 496 GLY A C 1
ATOM 4049 O O . GLY A 1 496 ? 9.800 -16.002 -0.586 1.00 95.56 496 GLY A O 1
ATOM 4050 N N . GLY A 1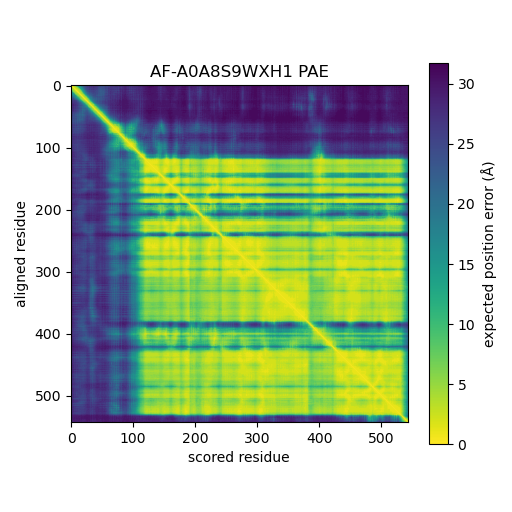 497 ? 9.917 -18.036 0.388 1.00 95.38 497 GLY A N 1
ATOM 4051 C CA . GLY A 1 497 ? 9.692 -17.576 1.760 1.00 95.38 497 GLY A CA 1
ATOM 4052 C C . GLY A 1 497 ? 8.422 -16.717 1.879 1.00 95.38 497 GLY A C 1
ATOM 4053 O O . GLY A 1 497 ? 7.364 -17.089 1.372 1.00 95.38 497 GLY A O 1
ATOM 4054 N N . SER A 1 498 ? 8.532 -15.544 2.509 1.00 96.88 498 SER A N 1
ATOM 4055 C CA . SER A 1 498 ? 7.415 -14.603 2.702 1.00 96.88 498 SER A CA 1
ATOM 4056 C C . SER A 1 498 ? 7.245 -13.563 1.580 1.00 96.88 498 SER A C 1
ATOM 4058 O O . SER A 1 498 ? 6.419 -12.660 1.721 1.00 96.88 498 SER A O 1
ATOM 4060 N N . LEU A 1 499 ? 7.988 -13.668 0.469 1.00 98.25 499 LEU A N 1
ATOM 4061 C CA . LEU A 1 499 ? 7.936 -12.719 -0.649 1.00 98.25 499 LEU A CA 1
ATOM 4062 C C . LEU A 1 499 ? 7.232 -13.322 -1.868 1.00 98.25 499 LEU A C 1
ATOM 4064 O O . LEU A 1 499 ? 7.538 -14.435 -2.299 1.00 98.25 499 LEU A O 1
ATOM 4068 N N . SER A 1 500 ? 6.312 -12.561 -2.457 1.00 98.00 500 SER A N 1
ATOM 4069 C CA . SER A 1 500 ? 5.671 -12.874 -3.734 1.00 98.00 500 SER A CA 1
ATOM 4070 C C . SER A 1 500 ? 5.673 -11.667 -4.665 1.00 98.00 500 SER A C 1
ATOM 4072 O O . SER A 1 500 ? 5.382 -10.550 -4.242 1.00 98.00 500 SER A O 1
ATOM 4074 N N . VAL A 1 501 ? 5.959 -11.902 -5.946 1.00 97.94 501 VAL A N 1
ATOM 4075 C CA . VAL A 1 501 ? 5.854 -10.899 -7.013 1.00 97.94 501 VAL A CA 1
ATOM 4076 C C . VAL A 1 501 ? 4.967 -11.449 -8.124 1.00 97.94 501 VAL A C 1
ATOM 4078 O O . VAL A 1 501 ? 5.256 -12.507 -8.695 1.00 97.94 501 VAL A O 1
ATOM 4081 N N . ALA A 1 502 ? 3.879 -10.740 -8.418 1.00 97.38 502 ALA A N 1
ATOM 4082 C CA . ALA A 1 502 ? 2.862 -11.140 -9.381 1.00 97.38 502 ALA A CA 1
ATOM 4083 C C . ALA A 1 502 ? 2.753 -10.155 -10.556 1.00 97.38 502 ALA A C 1
ATOM 4085 O O . ALA A 1 502 ? 2.713 -8.943 -10.379 1.00 97.38 502 ALA A O 1
ATOM 4086 N N . LEU A 1 503 ? 2.642 -10.699 -11.761 1.00 97.00 503 LEU A N 1
ATOM 4087 C CA . LEU A 1 503 ? 2.297 -9.985 -12.984 1.00 97.00 503 LEU A CA 1
ATOM 4088 C C . LEU A 1 503 ? 0.851 -10.327 -13.336 1.00 97.00 503 LEU A C 1
ATOM 4090 O O . LEU A 1 503 ? 0.558 -11.500 -13.568 1.00 97.00 503 LEU A O 1
ATOM 4094 N N . ILE A 1 504 ? -0.035 -9.336 -13.399 1.00 96.19 504 ILE A N 1
ATOM 4095 C CA . ILE A 1 504 ? -1.444 -9.524 -13.767 1.00 96.19 504 ILE A CA 1
ATOM 4096 C C . ILE A 1 504 ? -1.603 -9.215 -15.255 1.00 96.19 504 ILE A C 1
ATOM 4098 O O . ILE A 1 504 ? -1.267 -8.122 -15.709 1.00 96.19 504 ILE A O 1
ATOM 4102 N N . HIS A 1 505 ? -2.084 -10.185 -16.028 1.00 93.88 505 HIS A N 1
ATOM 4103 C CA . HIS A 1 505 ? -2.235 -10.037 -17.477 1.00 93.88 505 HIS A CA 1
ATOM 4104 C C . HIS A 1 505 ? -3.461 -9.200 -17.852 1.00 93.88 505 HIS A C 1
ATOM 4106 O O . HIS A 1 505 ? -4.462 -9.210 -17.142 1.00 93.88 505 HIS A O 1
ATOM 4112 N N . GLY A 1 506 ? -3.396 -8.532 -19.010 1.00 88.75 506 GLY A N 1
ATOM 4113 C CA . GLY A 1 506 ? -4.531 -7.806 -19.588 1.00 88.75 506 GLY A CA 1
ATOM 4114 C C . GLY A 1 506 ? -4.989 -6.605 -18.762 1.00 88.75 506 GLY A C 1
ATOM 4115 O O . GLY A 1 506 ? -6.180 -6.305 -18.754 1.00 88.75 506 GLY A O 1
ATOM 4116 N N . VAL A 1 507 ? -4.073 -5.980 -18.014 1.00 90.38 507 VAL A N 1
ATOM 4117 C CA . VAL A 1 507 ? -4.326 -4.748 -17.260 1.00 90.38 507 VAL A CA 1
ATOM 4118 C C . VAL A 1 507 ? -3.061 -3.931 -17.072 1.00 90.38 507 VAL A C 1
ATOM 4120 O O . VAL A 1 507 ? -1.958 -4.480 -17.037 1.00 90.38 507 VAL A O 1
ATOM 4123 N N . ALA A 1 508 ? -3.238 -2.625 -16.908 1.00 89.94 508 ALA A N 1
ATOM 4124 C CA . ALA A 1 508 ? -2.197 -1.673 -16.575 1.00 89.94 508 ALA A CA 1
ATOM 4125 C C . ALA A 1 508 ? -2.400 -1.107 -15.150 1.00 89.94 508 ALA A C 1
ATOM 4127 O O . ALA A 1 508 ? -2.247 -1.830 -14.163 1.00 89.94 508 ALA A O 1
ATOM 4128 N N . ASP A 1 509 ? -2.756 0.173 -15.016 1.00 85.06 509 ASP A N 1
ATOM 4129 C CA . ASP A 1 509 ? -2.916 0.843 -13.724 1.00 85.06 509 ASP A CA 1
ATOM 4130 C C . ASP A 1 509 ? -4.205 0.483 -12.969 1.00 85.06 509 ASP A C 1
ATOM 4132 O O . ASP A 1 509 ? -4.166 0.232 -11.761 1.00 85.06 509 ASP A O 1
ATOM 4136 N N . ARG A 1 510 ? -5.353 0.380 -13.650 1.00 79.81 510 ARG A N 1
ATOM 4137 C CA . ARG A 1 510 ? -6.654 0.162 -12.990 1.00 79.81 510 ARG A CA 1
ATOM 4138 C C . ARG A 1 510 ? -6.932 -1.327 -12.758 1.00 79.81 510 ARG A C 1
ATOM 4140 O O . ARG A 1 510 ? -7.958 -1.860 -13.169 1.00 79.81 510 ARG A O 1
ATOM 4147 N N . ILE A 1 511 ? -6.024 -2.000 -12.050 1.00 85.12 511 ILE A N 1
ATOM 4148 C CA . ILE A 1 511 ? -6.022 -3.455 -11.796 1.00 85.12 511 ILE A CA 1
ATOM 4149 C C . ILE A 1 511 ? -7.390 -3.995 -11.371 1.00 85.12 511 ILE A C 1
ATOM 4151 O O . ILE A 1 511 ? -7.889 -4.968 -11.937 1.00 85.12 511 ILE A O 1
ATOM 4155 N N . PHE A 1 512 ? -8.017 -3.347 -10.393 1.00 80.12 512 PHE A N 1
ATOM 4156 C CA . PHE A 1 512 ? -9.297 -3.790 -9.843 1.00 80.12 512 PHE A CA 1
ATOM 4157 C C . PHE A 1 512 ? -10.496 -3.454 -10.723 1.00 80.12 512 PHE A C 1
ATOM 4159 O O . PHE A 1 512 ? -11.550 -4.051 -10.538 1.00 80.12 512 PHE A O 1
ATOM 4166 N N . LYS A 1 513 ? -10.334 -2.538 -11.679 1.00 77.62 513 LYS A N 1
ATOM 4167 C CA . LYS A 1 513 ? -11.368 -2.188 -12.647 1.00 77.62 513 LYS A CA 1
ATOM 4168 C C . LYS A 1 513 ? -11.298 -3.091 -13.877 1.00 77.62 513 LYS A C 1
ATOM 4170 O O . LYS A 1 513 ? -12.308 -3.663 -14.268 1.00 77.62 513 LYS A O 1
ATOM 4175 N N . ASP A 1 514 ? -10.111 -3.254 -14.457 1.00 80.75 514 ASP A N 1
ATOM 4176 C CA . ASP A 1 514 ? -9.971 -3.960 -15.734 1.00 80.75 514 ASP A CA 1
ATOM 4177 C C . ASP A 1 514 ? -9.782 -5.483 -15.539 1.00 80.75 514 ASP A C 1
ATOM 4179 O O . ASP A 1 514 ? -10.175 -6.272 -16.397 1.00 80.75 514 ASP A O 1
ATOM 4183 N N . GLN A 1 515 ? -9.243 -5.935 -14.392 1.00 85.62 515 GLN A N 1
ATOM 4184 C CA . GLN A 1 515 ? -9.075 -7.364 -14.048 1.00 85.62 515 GLN A CA 1
ATOM 4185 C C . GLN A 1 515 ? -9.570 -7.718 -12.630 1.00 85.62 515 GLN A C 1
ATOM 4187 O O . GLN A 1 515 ? -8.860 -8.371 -11.854 1.00 85.62 515 GLN A O 1
ATOM 4192 N N . PRO A 1 516 ? -10.816 -7.366 -12.263 1.00 83.69 516 PRO A N 1
ATOM 4193 C CA . PRO A 1 516 ? -11.305 -7.489 -10.893 1.00 83.69 516 PRO A CA 1
ATOM 4194 C C . PRO A 1 516 ? -11.279 -8.919 -10.351 1.00 83.69 516 PRO A C 1
ATOM 4196 O O . PRO A 1 516 ? -10.945 -9.143 -9.192 1.00 83.69 516 PRO A O 1
ATOM 4199 N N . VAL A 1 517 ? -11.651 -9.904 -11.177 1.00 85.75 517 VAL A N 1
ATOM 4200 C CA . VAL A 1 517 ? -11.757 -11.307 -10.743 1.00 85.75 517 VAL A CA 1
ATOM 4201 C C . VAL A 1 517 ? -10.375 -11.886 -10.449 1.00 85.75 517 VAL A C 1
ATOM 4203 O O . VAL A 1 517 ? -10.209 -12.607 -9.465 1.00 85.75 517 VAL A O 1
ATOM 4206 N N . ALA A 1 518 ? -9.385 -11.558 -11.283 1.00 89.50 518 ALA A N 1
ATOM 4207 C CA . ALA A 1 518 ? -8.004 -11.933 -11.035 1.00 89.50 518 ALA A CA 1
ATOM 4208 C C . ALA A 1 518 ? -7.491 -11.211 -9.782 1.00 89.50 518 ALA A C 1
ATOM 4210 O O . ALA A 1 518 ? -7.113 -11.877 -8.821 1.00 89.50 518 ALA A O 1
ATOM 4211 N N . ALA A 1 519 ? -7.564 -9.881 -9.735 1.00 90.25 519 ALA A N 1
ATOM 4212 C CA . ALA A 1 519 ? -7.067 -9.092 -8.610 1.00 90.25 519 ALA A CA 1
ATOM 4213 C C . ALA A 1 519 ? -7.640 -9.563 -7.259 1.00 90.25 519 ALA A C 1
ATOM 4215 O O . ALA A 1 519 ? -6.890 -9.842 -6.323 1.00 90.25 519 ALA A O 1
ATOM 4216 N N . ALA A 1 520 ? -8.959 -9.768 -7.191 1.00 89.44 520 ALA A N 1
ATOM 4217 C CA . ALA A 1 520 ? -9.641 -10.311 -6.021 1.00 89.44 520 ALA A CA 1
ATOM 4218 C C . ALA A 1 520 ? -9.117 -11.699 -5.625 1.00 89.44 520 ALA A C 1
ATOM 4220 O O . ALA A 1 520 ? -8.873 -11.960 -4.449 1.00 89.44 520 ALA A O 1
ATOM 4221 N N . ASN A 1 521 ? -8.926 -12.602 -6.593 1.00 91.62 521 ASN A N 1
ATOM 4222 C CA . ASN A 1 521 ? -8.395 -13.936 -6.324 1.00 91.62 521 ASN A CA 1
ATOM 4223 C C . ASN A 1 521 ? -6.951 -13.881 -5.799 1.00 91.62 521 ASN A C 1
ATOM 4225 O O . ASN A 1 521 ? -6.653 -14.563 -4.822 1.00 91.62 521 ASN A O 1
ATOM 4229 N N . LEU A 1 522 ? -6.088 -13.048 -6.390 1.00 94.31 522 LEU A N 1
ATOM 4230 C CA . LEU A 1 522 ? -4.700 -12.878 -5.956 1.00 94.31 522 LEU A CA 1
ATOM 4231 C C . LEU A 1 522 ? -4.638 -12.397 -4.507 1.00 94.31 522 LEU A C 1
ATOM 4233 O O . LEU A 1 522 ? -3.969 -13.018 -3.680 1.00 94.31 522 LEU A O 1
ATOM 4237 N N . LEU A 1 523 ? -5.363 -11.316 -4.201 1.00 94.38 523 LEU A N 1
ATOM 4238 C CA . LEU A 1 523 ? -5.345 -10.729 -2.866 1.00 94.38 523 LEU A CA 1
ATOM 4239 C C . LEU A 1 523 ? -5.970 -11.666 -1.834 1.00 94.38 523 LEU A C 1
ATOM 4241 O O . LEU A 1 523 ? -5.381 -11.863 -0.779 1.00 94.38 523 LEU A O 1
ATOM 4245 N N . THR A 1 524 ? -7.104 -12.310 -2.134 1.00 93.06 524 THR A N 1
ATOM 4246 C CA . THR A 1 524 ? -7.716 -13.292 -1.222 1.00 93.06 524 THR A CA 1
ATOM 4247 C C . THR A 1 524 ? -6.751 -14.430 -0.905 1.00 93.06 524 THR A C 1
ATOM 4249 O O . THR A 1 524 ? -6.572 -14.762 0.266 1.00 93.06 524 THR A O 1
ATOM 4252 N N . LYS A 1 525 ? -6.080 -14.997 -1.915 1.00 93.12 525 LYS A N 1
ATOM 4253 C CA . LYS A 1 525 ? -5.102 -16.062 -1.680 1.00 93.12 525 LYS A CA 1
ATOM 4254 C C . LYS A 1 525 ? -3.938 -15.584 -0.821 1.00 93.12 525 LYS A C 1
ATOM 4256 O O . LYS A 1 525 ? -3.568 -16.266 0.128 1.00 93.12 525 LYS A O 1
ATOM 4261 N N . PHE A 1 526 ? -3.403 -14.400 -1.108 1.00 96.00 526 PHE A N 1
ATOM 4262 C CA . PHE A 1 526 ? -2.335 -13.818 -0.305 1.00 96.00 526 PHE A CA 1
ATOM 4263 C C . PHE A 1 526 ? -2.762 -13.592 1.150 1.00 96.00 526 PHE A C 1
ATOM 4265 O O . PHE A 1 526 ? -2.052 -14.026 2.054 1.00 96.00 526 PHE A O 1
ATOM 4272 N N . ILE A 1 527 ? -3.924 -12.969 1.374 1.00 95.38 527 ILE A N 1
ATOM 4273 C CA . ILE A 1 527 ? -4.480 -12.661 2.699 1.00 95.38 527 ILE A CA 1
ATOM 4274 C C . ILE A 1 527 ? -4.664 -13.941 3.518 1.00 95.38 527 ILE A C 1
ATOM 4276 O O . ILE A 1 527 ? -4.190 -14.018 4.648 1.00 95.38 527 ILE A O 1
ATOM 4280 N N . HIS A 1 528 ? -5.242 -14.992 2.935 1.00 93.38 528 HIS A N 1
ATOM 4281 C CA . HIS A 1 528 ? -5.473 -16.263 3.634 1.00 93.38 528 HIS A CA 1
ATOM 4282 C C . HIS A 1 528 ? -4.273 -17.221 3.616 1.00 93.38 528 HIS A C 1
ATOM 4284 O O . HIS A 1 528 ? -4.400 -18.375 4.019 1.00 93.38 528 HIS A O 1
ATOM 4290 N N . ASN A 1 529 ? -3.101 -16.748 3.178 1.00 93.38 529 ASN A N 1
ATOM 4291 C CA . ASN A 1 529 ? -1.871 -17.536 3.080 1.00 93.38 529 ASN A CA 1
ATOM 4292 C C . ASN A 1 529 ? -2.030 -18.811 2.232 1.00 93.38 529 ASN A C 1
ATOM 4294 O O . ASN A 1 529 ? -1.398 -19.837 2.483 1.00 93.38 529 ASN A O 1
ATOM 4298 N N . GLU A 1 530 ? -2.904 -18.763 1.234 1.00 91.62 530 GLU A N 1
ATOM 4299 C CA . GLU A 1 530 ? -3.049 -19.842 0.277 1.00 91.62 530 GLU A CA 1
ATOM 4300 C C . GLU A 1 530 ? -1.918 -19.784 -0.754 1.00 91.62 530 GLU A C 1
ATOM 4302 O O . GLU A 1 530 ? -1.504 -18.695 -1.167 1.00 91.62 530 GLU A O 1
ATOM 4307 N N . PRO A 1 531 ? -1.477 -20.939 -1.282 1.00 85.31 531 PRO A N 1
ATOM 4308 C CA . PRO A 1 531 ? -0.577 -20.955 -2.420 1.00 85.31 531 PRO A CA 1
ATOM 4309 C C . PRO A 1 531 ? -1.139 -20.119 -3.579 1.00 85.31 531 PRO A C 1
ATOM 4311 O O . PRO A 1 531 ? -2.250 -20.358 -4.075 1.00 85.31 531 PRO A O 1
ATOM 4314 N N . LEU A 1 532 ? -0.337 -19.150 -4.028 1.00 79.44 532 LEU A N 1
ATOM 4315 C CA . LEU A 1 532 ? -0.603 -18.360 -5.235 1.00 79.44 532 LEU A CA 1
ATOM 4316 C C . LEU A 1 532 ? -0.417 -19.194 -6.513 1.00 79.44 532 LEU A C 1
ATOM 4318 O O . LEU A 1 532 ? -0.871 -18.816 -7.586 1.00 79.44 532 LEU A O 1
ATOM 4322 N N . GLN A 1 533 ? 0.222 -20.358 -6.402 1.00 70.62 533 GLN A N 1
ATOM 4323 C CA . GLN A 1 533 ? 0.427 -21.307 -7.490 1.00 70.62 533 GLN A CA 1
ATOM 4324 C C . GLN A 1 533 ? -0.595 -22.441 -7.352 1.00 70.62 533 GLN A C 1
ATOM 4326 O O . GLN A 1 533 ? -0.643 -23.106 -6.319 1.00 70.62 533 GLN A O 1
ATOM 4331 N N . TYR A 1 534 ? -1.409 -22.689 -8.382 1.00 62.50 534 TYR A N 1
ATOM 4332 C CA . TYR A 1 534 ? -2.205 -23.917 -8.437 1.00 62.50 534 TYR A CA 1
ATOM 4333 C C . TYR A 1 534 ? -1.383 -25.025 -9.100 1.00 62.50 534 TYR A C 1
ATOM 4335 O O . TYR A 1 534 ? -0.826 -24.827 -10.182 1.00 62.50 534 TYR A O 1
ATOM 4343 N N . LEU A 1 535 ? -1.311 -26.194 -8.461 1.00 51.16 535 LEU A N 1
ATOM 4344 C CA . LEU A 1 535 ? -0.640 -27.366 -9.013 1.00 51.16 535 LEU A CA 1
ATOM 4345 C C . LEU A 1 535 ? -1.569 -28.116 -9.983 1.00 51.16 535 LEU A C 1
ATOM 4347 O O . LEU A 1 535 ? -2.658 -28.569 -9.636 1.00 51.16 535 LEU A O 1
ATOM 4351 N N . SER A 1 536 ? -1.052 -28.276 -11.200 1.00 46.53 536 SER A N 1
ATOM 4352 C CA . SER A 1 536 ? -1.592 -28.946 -12.389 1.00 46.53 536 SER A CA 1
ATOM 4353 C C . SER A 1 536 ? -2.629 -28.167 -13.217 1.00 46.53 536 SER A C 1
ATOM 4355 O O . SER A 1 536 ? -3.834 -28.403 -13.184 1.00 46.53 536 SER A O 1
ATOM 4357 N N . ALA A 1 537 ? -2.121 -27.342 -14.137 1.00 47.34 537 ALA A N 1
ATOM 4358 C CA . ALA A 1 537 ? -2.577 -27.532 -15.510 1.00 47.34 537 ALA A CA 1
ATOM 4359 C C . ALA A 1 537 ? -2.230 -28.985 -15.872 1.00 47.34 537 ALA A C 1
ATOM 4361 O O . ALA A 1 537 ? -1.092 -29.407 -15.643 1.00 47.34 537 ALA A O 1
ATOM 4362 N N . LYS A 1 538 ? -3.187 -29.777 -16.375 1.00 48.06 538 LYS A N 1
ATOM 4363 C CA . LYS A 1 538 ? -2.827 -31.029 -17.054 1.00 48.06 538 LYS A CA 1
ATOM 4364 C C . LYS A 1 538 ? -1.679 -30.690 -18.014 1.00 48.06 538 LYS A C 1
ATOM 4366 O O . LYS A 1 538 ? -1.826 -29.693 -18.728 1.00 48.06 538 LYS A O 1
ATOM 4371 N N . PRO A 1 539 ? -0.558 -31.435 -18.015 1.00 47.03 539 PRO A N 1
ATOM 4372 C CA . PRO A 1 539 ? 0.464 -31.217 -19.024 1.00 47.03 539 PRO A CA 1
ATOM 4373 C C . PRO A 1 539 ? -0.236 -31.219 -20.381 1.00 47.03 539 PRO A C 1
ATOM 4375 O O . PRO A 1 539 ? -1.068 -32.096 -20.644 1.00 47.03 539 PRO A O 1
ATOM 4378 N N . LEU A 1 540 ? 0.025 -30.184 -21.185 1.00 49.66 540 LEU A N 1
ATOM 4379 C CA . LEU A 1 540 ? -0.398 -30.180 -22.580 1.00 49.66 540 LEU A CA 1
ATOM 4380 C C . LEU A 1 540 ? 0.037 -31.532 -23.163 1.00 49.66 540 LEU A C 1
ATOM 4382 O O . LEU A 1 540 ? 1.180 -31.931 -22.911 1.00 49.66 540 LEU A O 1
ATOM 4386 N N . PRO A 1 541 ? -0.857 -32.280 -23.838 1.00 41.62 541 PRO A N 1
ATOM 4387 C CA . PRO A 1 541 ? -0.453 -33.525 -24.472 1.00 41.62 541 PRO A CA 1
ATOM 4388 C C . PRO A 1 541 ? 0.771 -33.225 -25.337 1.00 41.62 541 PRO A C 1
ATOM 4390 O O . PRO A 1 541 ? 0.778 -32.228 -26.059 1.00 41.62 541 PRO A O 1
ATOM 4393 N N . SER A 1 542 ? 1.822 -34.030 -25.169 1.00 51.50 542 SER A N 1
ATOM 4394 C CA . SER A 1 542 ? 3.060 -33.909 -25.936 1.00 51.50 542 SER A CA 1
ATOM 4395 C C . SER A 1 542 ? 2.711 -33.786 -27.417 1.00 51.50 542 SER A C 1
ATOM 4397 O O . SER A 1 542 ? 2.011 -34.660 -27.936 1.00 51.50 542 SER A O 1
ATOM 4399 N N . ALA A 1 543 ? 3.132 -32.669 -28.018 1.00 52.22 543 ALA A N 1
ATOM 4400 C CA . ALA A 1 543 ? 2.916 -32.346 -29.424 1.00 52.22 543 ALA A CA 1
ATOM 4401 C C . ALA A 1 543 ? 3.566 -33.373 -30.354 1.00 52.22 543 ALA A C 1
ATOM 4403 O O . ALA A 1 543 ? 4.644 -33.899 -29.980 1.00 52.22 543 ALA A O 1
#

InterPro domains:
  IPR001563 Peptidase S10, serine carboxypeptidase [PF00450] (151-382)
  IPR001563 Peptidase S10, serine carboxypeptidase [PF00450] (406-529)
  IPR001563 Peptidase S10, serine carboxypeptidase [PR00724] (225-235)
  IPR001563 Peptidase S10, serine carboxypeptidase [PR00724] (259-284)
  IPR001563 Peptidase S10, serine carboxypeptidase [PTHR11802] (151-380)
  IPR029058 Alpha/Beta hydrolase fold [G3DSA:3.40.50.1820] (137-537)
  IPR029058 Alpha/Beta hydrolase fold [SSF53474] (143-532)

Foldseek 3Di:
DDDDDDDPPPPPPPPDDDDDDDDDDDDDDDDDDDDDDDDDDDDDDDDDDDDDDDDDDDDDDDDPVLVVVVVVLLVVVVDPVNVVPDDPVRSVVLVCVLVVVVVVLVVLVVCLVVLLQFAFLELQVCLVVVVLVVSQSVQWQHPNQSPSWTKGWGWYWDDDPPKIKTKIKIKTQADDDPDDSQAAAEEEEDDLQVLLVQLLRPPRPSDDPQSVLSNVLPSSHTYMGIYFAPAFLIHMPDPFDQDELLVRLLVLLSRVLSVCSSVVSRQNHEYEYAYEALCLLNRLSNVLSLVVVQVVDPRHRNYFAAHYELYDAAQLLQAALVPCVVVVLDDPVCSVVSVVLSVVLNVCLVVVVLVCCLVCVVLVVVCVVSVVVQAHQFFRVDRPDPPDDPLVVSSSCCSSSSSHNGDHHSDDPSNVCSHSVRSSSNHHCLVSVQVCVQVQRAYEYEFECRRRRSHLSSVVVSLLPRDHDFSVQQVPFDWDFFALDVPRTQFIWGDGRRYIYYYGYPDTRPCCRRPVSSVSSQVVCSSVVHDSHDPDPPPDPDD

Organism: Apolygus lucorum (NCBI:txid248454)

pLDDT: mean 73.94, std 25.5, range [21.2, 98.69]

Radius of gyration: 26.14 Å; Cα contacts (8 Å, |Δi|>4): 834; chains: 1; bounding box: 73×74×66 Å

Secondary structure (DSSP, 8-state):
-----S-SSSSSS-S-------------------------------------------PPPPPHHHHHHHHHHHHHHT-HHHHTT--HHHHHHHHHHHHHHHHHHTTHHHHHHHHHHSPP-B-HHHHHTT-HHHHHHHTEEP-TTSSS--EEEEEEEEE-SS-EEEEEEEEEPPP--SS-GGGSPEEEEESSHHHHHHHTSTT-TT--TTTHHHHHHHTTSEEEEE--TTSBT-EESSSS----HHHHHHHHHHHHHHHHHHTGGGTTS-EEEEEETTHHHHHHHHHHHHHHHHHH-SS---EEEEEEES----GGG---HHHHHHTTSS-TTTHHHHHHHHHHHHHHHHTT-HHHHHHT-HHHHHHHHHHHTT--SS-TTS--------HHHHHHHTTTTT-TTPPPBS--HHHHHHHHHSGGGTS--HHHHHHHHHTT-EEEEEEETT-STT-HHHHHHHHHH---TTHHHHHHPPPEEEEEETTEEEEEEEEETTEEEEEETT-SS-HHHHSHHHHHHHHHHHHTT--SSPS-PPPPPP-

Solvent-accessible surface area (backbone atoms only — not comparable to full-atom values): 30960 Å² total; per-residue (Å²): 138,86,87,81,91,93,84,88,80,86,84,83,81,82,88,76,90,84,81,88,80,86,80,88,81,89,86,88,81,88,87,83,88,84,92,83,84,88,83,87,88,84,83,90,85,89,86,85,89,85,90,88,84,89,83,83,92,77,85,81,84,80,57,72,70,58,57,52,55,50,53,50,53,56,46,61,72,54,32,72,92,50,49,85,80,53,54,78,69,57,55,52,52,50,52,51,52,52,51,58,53,54,69,49,61,82,46,56,82,78,43,51,66,60,30,48,68,32,71,60,42,66,38,41,72,23,53,78,64,71,35,33,70,60,36,52,61,69,22,54,22,70,49,89,67,80,72,85,52,71,31,36,26,28,22,38,65,46,81,52,99,89,46,47,36,31,34,31,38,42,37,39,62,42,55,88,65,96,63,55,79,62,73,37,38,35,37,38,40,38,55,75,17,63,62,56,49,53,41,39,43,74,88,34,88,83,46,51,94,56,36,52,51,38,16,62,48,49,31,66,24,29,35,33,23,43,34,60,57,52,24,40,64,8,35,52,79,49,99,64,61,86,42,40,63,66,55,49,13,48,49,50,36,53,43,49,52,52,48,38,61,57,44,51,80,55,36,79,14,49,26,34,44,35,24,40,35,73,31,35,56,45,53,47,45,27,52,47,41,41,50,61,46,38,76,75,38,94,82,48,77,41,70,48,33,44,36,28,34,34,34,42,67,41,58,70,38,65,59,53,32,69,63,37,46,78,69,65,73,44,57,82,86,50,36,67,59,40,41,52,51,34,52,52,49,36,48,28,55,76,71,64,37,55,73,56,46,60,78,57,40,52,64,60,55,49,37,54,54,31,46,76,71,74,36,33,44,46,26,65,87,50,79,85,68,81,79,72,77,69,61,70,56,58,64,70,44,28,39,62,47,30,39,12,67,51,72,73,26,94,68,41,71,64,52,51,48,39,32,60,73,26,65,58,68,65,44,73,50,59,70,52,47,24,53,43,45,64,72,58,31,32,35,37,41,36,16,19,66,42,15,66,69,42,30,48,71,31,56,49,52,51,61,64,66,48,80,38,84,48,36,64,48,35,67,69,36,68,73,40,66,19,56,73,48,93,97,38,74,31,30,39,36,33,53,22,73,43,42,33,46,33,40,33,55,84,22,20,65,58,37,44,48,68,32,21,70,37,46,46,49,55,52,51,27,57,75,71,69,42,76,72,59,62,89,72,72,76,76,74,75,84,128